Protein AF-A0A941ZX89-F1 (afdb_monomer_lite)

Sequence (563 aa):
MNGTVRRPEAIDFQGKTGVLFLLFCVTYAALLGAFSALDLYRSGFDVTGTRVFVYNILRLGFVGYLFWILYASGDLLLAAVSGAGYRGKPALERLALGFFSGAGIWHILLFALGLANLLHRHVVIGLTFTVLVVSWRSFATTYVRDACSGLPPSAAGRGLRPTGTVLVTALVASACLLAMVKGLYPAGGHDYYTHYFHYYREVVESGSIWPNHVWYHFYYSKGAGLFFLAMLLTDPLAPQLVTLCMIAGGAICMAAFMSHLGVTRQWQAAFLTLFFATYVYTPGPHENMLHGGWGDFEKLHEPQTMLVAFLVYALYRLMLPGGEQGTYRISAMLAVAAAVIVTPPTAAFYALAGLLLCGIALVRGMKSNASAIASVLLACLASAAGLLTLNYFVTGFPSDQGMKLFWTFADFEKVQQWDVLPHFVIIHGLLSNLGDSAMPVLSLEALRFLAVCFRLDLFGVAMLLCLLWFAWRIVLRRSAGPDTERLGAAFTVLLCFCVVGCLIALFFGRTQTISFYRFSSFLIPVTVLFAAVLCAYAAPGPVSSNERRLAAATPVVMVLLSA

Secondary structure (DSSP, 8-state):
------PPP----SSHHHHHHHHHHHHHHHHHHHHHHH-HHHH-TT--THHHHHHHHHHHHHHHHHHHHHHHHHHHHHHHHHHHHHHTS-HHHHHHHHHHHHHHHHHHHHHHHHHTT---HHHHHHHHHHHHHHHHHHIIIIIIHHHHHSS-TTTTTS---HHHHHHHHHHHHHHHHHIIIIII-TT--HHIIIIIHHHHHHHHHHS--S--SSHHHHHHHTT-HHHHHHHHHS-TTTHHHHHHHHHHHHHHHHHHHHHHTT--HHHHHHHHHHHHHHHH----SHHHHHTT-S--TTSTHHHHHHHHHHHHHHHHHHTSSSS-HHHHHHHHHHHHHHHHHH-TTHHHHHHHHHHHHHHHHHHTT-HHHHHHHHHHHHHHHHHHHHHHHHHHHHHS-S-STTHHHHGGG--HHHHHHTT-HHHHHHHHHHHHHHTTTPPPTTSHHHHHHHHHHTTHHHHHHHHHHHHHHHHHHHHTT----TTHHHHHHHHHHHHHHHHHHHHHHHHTGGGSHHHHHHHGGGHHHHHHHHHHHHHHHT--SS--HHHHHHHHHHHHHHHHHH-

Radius of gyration: 24.0 Å; chains: 1; bounding box: 72×66×64 Å

Structure (mmCIF, N/CA/C/O backbone):
data_AF-A0A941ZX89-F1
#
_entry.id   AF-A0A941ZX89-F1
#
loop_
_atom_site.group_PDB
_atom_site.id
_atom_site.type_symbol
_atom_site.label_atom_id
_atom_site.label_alt_id
_atom_site.label_comp_id
_atom_site.label_asym_id
_atom_site.label_entity_id
_atom_site.label_seq_id
_atom_site.pdbx_PDB_ins_code
_atom_site.Cartn_x
_atom_site.Cartn_y
_atom_site.Cartn_z
_atom_site.occupancy
_atom_site.B_iso_or_equiv
_atom_site.auth_seq_id
_atom_site.auth_comp_id
_atom_site.auth_asym_id
_atom_site.auth_atom_id
_atom_site.pdbx_PDB_model_num
ATOM 1 N N . MET A 1 1 ? -12.083 -28.514 31.906 1.00 41.31 1 MET A N 1
ATOM 2 C CA . MET A 1 1 ? -13.075 -28.618 30.814 1.00 41.31 1 MET A CA 1
ATOM 3 C C . MET A 1 1 ? -12.447 -29.413 29.677 1.00 41.31 1 MET A C 1
ATOM 5 O O . MET A 1 1 ? -11.624 -28.868 28.956 1.00 41.31 1 MET A O 1
ATOM 9 N N . ASN A 1 2 ? -12.774 -30.702 29.554 1.00 36.81 2 ASN A N 1
ATOM 10 C CA . ASN A 1 2 ? -12.320 -31.542 28.441 1.00 36.81 2 ASN A CA 1
ATOM 11 C C . ASN A 1 2 ? -13.198 -31.242 27.222 1.00 36.81 2 ASN A C 1
ATOM 13 O O . ASN A 1 2 ? -14.231 -31.874 27.021 1.00 36.81 2 ASN A O 1
ATOM 17 N N . GLY A 1 3 ? -12.825 -30.216 26.456 1.00 48.38 3 GLY A N 1
ATOM 18 C CA . GLY A 1 3 ? -13.458 -29.924 25.176 1.00 48.38 3 GLY A CA 1
ATOM 19 C C . GLY A 1 3 ? -13.122 -31.037 24.193 1.00 48.38 3 GLY A C 1
ATOM 20 O O . GLY A 1 3 ? -11.974 -31.169 23.774 1.00 48.38 3 GLY A O 1
ATOM 21 N N . THR A 1 4 ? -14.112 -31.854 23.845 1.00 52.06 4 THR A N 1
ATOM 22 C CA . THR A 1 4 ? -14.026 -32.822 22.754 1.00 52.06 4 THR A CA 1
ATOM 23 C C . THR A 1 4 ? -13.650 -32.080 21.475 1.00 52.06 4 THR A C 1
ATOM 25 O O . THR A 1 4 ? -14.456 -31.358 20.889 1.00 52.06 4 THR A O 1
ATOM 28 N N . VAL A 1 5 ? -12.396 -32.237 21.047 1.00 52.41 5 VAL A N 1
ATOM 29 C CA . VAL A 1 5 ? -11.927 -31.783 19.737 1.00 52.41 5 VAL A CA 1
ATOM 30 C C . VAL A 1 5 ? -12.734 -32.565 18.706 1.00 52.41 5 VAL A C 1
ATOM 32 O O . VAL A 1 5 ? -12.451 -33.736 18.451 1.00 52.41 5 VAL A O 1
ATOM 35 N N . ARG A 1 6 ? -13.795 -31.953 18.159 1.00 54.47 6 ARG A N 1
ATOM 36 C CA . ARG A 1 6 ? -14.529 -32.525 17.025 1.00 54.47 6 ARG A CA 1
ATOM 37 C C . ARG A 1 6 ? -13.502 -32.788 15.932 1.00 54.47 6 ARG A C 1
ATOM 39 O O . ARG A 1 6 ? -12.900 -31.847 15.414 1.00 54.47 6 ARG A O 1
ATOM 46 N N . ARG A 1 7 ? -13.276 -34.068 15.618 1.00 50.66 7 ARG A N 1
ATOM 47 C CA . ARG A 1 7 ? -12.497 -34.442 14.438 1.00 50.66 7 ARG A CA 1
ATOM 48 C C . ARG A 1 7 ? -13.144 -33.745 13.238 1.00 50.66 7 ARG A C 1
ATOM 50 O O . ARG A 1 7 ? -14.373 -33.733 13.172 1.00 50.66 7 ARG A O 1
AT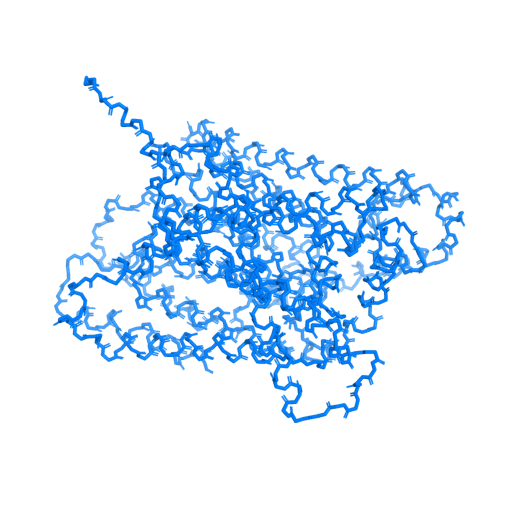OM 57 N N . PRO A 1 8 ? -12.356 -33.131 12.342 1.00 53.03 8 PRO A N 1
ATOM 58 C CA . PRO A 1 8 ? -12.907 -32.545 11.133 1.00 53.03 8 PRO A CA 1
ATOM 59 C C . PRO A 1 8 ? -13.688 -33.640 10.406 1.00 53.03 8 PRO A C 1
ATOM 61 O O . PRO A 1 8 ? -13.110 -34.665 10.044 1.00 53.03 8 PRO A O 1
ATOM 64 N N . GLU A 1 9 ? -15.004 -33.456 10.279 1.00 54.53 9 GLU A N 1
ATOM 65 C CA . GLU A 1 9 ? -15.849 -34.330 9.468 1.00 54.53 9 GLU A CA 1
ATOM 66 C C . GLU A 1 9 ? -15.200 -34.438 8.086 1.00 54.53 9 GLU A C 1
ATOM 68 O O . GLU A 1 9 ? -14.804 -33.426 7.495 1.00 54.53 9 GLU A O 1
ATOM 73 N N . ALA A 1 10 ? -15.003 -35.672 7.616 1.00 51.94 10 ALA A N 1
ATOM 74 C CA . ALA A 1 10 ? -14.494 -35.916 6.278 1.00 51.94 10 ALA A CA 1
ATOM 75 C C . ALA A 1 10 ? -15.435 -35.203 5.305 1.00 51.94 10 ALA A C 1
ATOM 77 O O . ALA A 1 10 ? -16.628 -35.493 5.267 1.00 51.94 10 ALA A O 1
ATOM 78 N N . ILE A 1 11 ? -14.907 -34.202 4.602 1.00 51.28 11 ILE A N 1
ATOM 79 C CA . ILE A 1 11 ? -15.706 -33.375 3.706 1.00 51.28 11 ILE A CA 1
ATOM 80 C C . ILE A 1 11 ? -16.219 -34.283 2.603 1.00 51.28 11 ILE A C 1
ATOM 82 O O . ILE A 1 11 ? -15.433 -34.801 1.807 1.00 51.28 11 ILE A O 1
ATOM 86 N N . ASP A 1 12 ? -17.534 -34.440 2.569 1.00 52.38 12 ASP A N 1
ATOM 87 C CA . ASP A 1 12 ? -18.198 -35.114 1.481 1.00 52.38 12 ASP A CA 1
ATOM 88 C C . ASP A 1 12 ? -18.045 -34.256 0.216 1.00 52.38 12 ASP A C 1
ATOM 90 O O . ASP A 1 12 ? -18.627 -33.177 0.074 1.00 52.38 12 ASP A O 1
ATOM 94 N N . PHE A 1 13 ? -17.170 -34.700 -0.688 1.00 54.81 13 PHE A N 1
ATOM 95 C CA . PHE A 1 13 ? -17.012 -34.114 -2.019 1.00 54.81 13 PHE A CA 1
ATOM 96 C C . PHE A 1 13 ? -18.228 -34.398 -2.916 1.00 54.81 13 PHE A C 1
ATOM 98 O O . PHE A 1 13 ? -18.239 -33.956 -4.068 1.00 54.81 13 PHE A O 1
ATOM 105 N N . GLN A 1 14 ? -19.244 -35.125 -2.436 1.00 51.16 14 GLN A N 1
ATOM 106 C CA . GLN A 1 14 ? -20.391 -35.513 -3.245 1.00 51.16 14 GLN A CA 1
ATOM 107 C C . GLN A 1 14 ? -21.308 -34.317 -3.544 1.00 51.16 14 GLN A C 1
ATOM 109 O O . GLN A 1 14 ? -22.239 -33.965 -2.822 1.00 51.16 14 GLN A O 1
ATOM 114 N N . GLY A 1 15 ? -21.027 -33.691 -4.689 1.00 68.75 15 GLY A N 1
ATOM 115 C CA . GLY A 1 15 ? -21.967 -32.885 -5.458 1.00 68.75 15 GLY A CA 1
ATOM 116 C C . GLY A 1 15 ? -21.561 -31.421 -5.606 1.00 68.75 15 GLY A C 1
ATOM 117 O O . GLY A 1 15 ? -20.670 -31.069 -6.377 1.00 68.75 15 GLY A O 1
ATOM 118 N N . LYS A 1 16 ? -22.282 -30.532 -4.916 1.00 75.25 16 LYS A N 1
ATOM 119 C CA . LYS A 1 16 ? -22.335 -29.090 -5.237 1.00 75.25 16 LYS A CA 1
ATOM 120 C C . LYS A 1 16 ? -21.021 -28.348 -4.984 1.00 75.25 16 LYS A C 1
ATOM 122 O O . LYS A 1 16 ? -20.682 -27.416 -5.707 1.00 75.25 16 LYS A O 1
ATOM 127 N N . THR A 1 17 ? -20.276 -28.770 -3.971 1.00 75.81 17 THR A N 1
ATOM 128 C CA . THR A 1 17 ? -18.989 -28.197 -3.560 1.00 75.81 17 THR A CA 1
ATOM 129 C C . THR A 1 17 ? -17.894 -28.443 -4.596 1.00 75.81 17 THR A C 1
ATOM 131 O O . THR A 1 17 ? -17.205 -27.502 -4.986 1.00 75.81 17 THR A O 1
ATOM 134 N N . GLY A 1 18 ? -17.789 -29.670 -5.116 1.00 78.19 18 GLY A N 1
ATOM 135 C CA . GLY A 1 18 ? -16.849 -30.006 -6.189 1.00 78.19 18 GLY A CA 1
ATOM 136 C C . GLY A 1 18 ? -17.141 -29.258 -7.495 1.00 78.19 18 GLY A C 1
ATOM 137 O O . GLY A 1 18 ? -16.219 -28.761 -8.138 1.00 78.19 18 GLY A O 1
ATOM 138 N N . VAL A 1 19 ? -18.420 -29.098 -7.855 1.00 84.38 19 VAL A N 1
ATOM 139 C CA . VAL A 1 19 ? -18.824 -28.354 -9.064 1.00 84.38 19 VAL A CA 1
ATOM 140 C C . VAL A 1 19 ? -18.457 -26.872 -8.968 1.00 84.38 19 VAL A C 1
ATOM 142 O O . VAL A 1 19 ? -17.896 -26.327 -9.915 1.00 84.38 19 VAL A O 1
ATOM 145 N N . LEU A 1 20 ? -18.718 -26.218 -7.829 1.00 84.62 20 LEU A N 1
ATOM 146 C CA . LEU A 1 20 ? -18.346 -24.810 -7.625 1.00 84.62 20 LEU A CA 1
ATOM 147 C C . LEU A 1 20 ? -16.830 -24.597 -7.697 1.00 84.62 20 LEU A C 1
ATOM 149 O O . LEU A 1 20 ? -16.377 -23.602 -8.258 1.00 84.62 20 LEU A O 1
ATOM 153 N N . PHE A 1 21 ? -16.049 -25.541 -7.168 1.00 83.62 21 PHE A N 1
ATOM 154 C CA . PHE A 1 21 ? -14.594 -25.509 -7.270 1.00 83.62 21 PHE A CA 1
ATOM 155 C C . PHE A 1 21 ? -14.112 -25.595 -8.722 1.00 83.62 21 PHE A C 1
ATOM 157 O O . PHE A 1 21 ? -13.334 -24.749 -9.165 1.00 83.62 21 PHE A O 1
ATOM 164 N N . LEU A 1 22 ? -14.608 -26.584 -9.474 1.00 86.75 22 LEU A N 1
ATOM 165 C CA . LEU A 1 22 ? -14.270 -26.737 -10.888 1.00 86.75 22 LEU A CA 1
ATOM 166 C C . LEU A 1 22 ? -14.663 -25.491 -11.681 1.00 86.75 22 LEU A C 1
ATOM 168 O O . LEU A 1 22 ? -13.852 -24.989 -12.451 1.00 86.75 22 LEU A O 1
ATOM 172 N N . LEU A 1 23 ? -15.856 -24.940 -11.437 1.00 90.31 23 LEU A N 1
ATOM 173 C CA . LEU A 1 23 ? -16.303 -23.700 -12.068 1.00 90.31 23 LEU A CA 1
ATOM 174 C C . LEU A 1 23 ? -15.341 -22.543 -11.769 1.00 90.31 23 LEU A C 1
ATOM 176 O O . LEU A 1 23 ? -14.976 -21.804 -12.681 1.00 90.31 23 LEU A O 1
ATOM 180 N N . PHE A 1 24 ? -14.898 -22.394 -10.520 1.00 88.88 24 PHE A N 1
ATOM 181 C CA . PHE A 1 24 ? -13.988 -21.326 -10.112 1.00 88.88 24 PHE A CA 1
ATOM 182 C C . PHE A 1 24 ? -12.612 -21.433 -10.788 1.00 88.88 24 PHE A C 1
ATOM 184 O O . PHE A 1 24 ? -12.113 -20.436 -11.314 1.00 88.88 24 PHE A O 1
ATOM 191 N N . CYS A 1 25 ? -12.022 -22.632 -10.842 1.00 92.44 25 CYS A N 1
ATOM 192 C CA . CYS A 1 25 ? -10.745 -22.873 -11.523 1.00 92.44 25 CYS A CA 1
ATOM 193 C C . CYS A 1 25 ? -10.855 -22.750 -13.050 1.00 92.44 25 CYS A C 1
ATOM 195 O O . CYS A 1 25 ? -9.989 -22.139 -13.676 1.00 92.44 25 CYS A O 1
ATOM 197 N N . VAL A 1 26 ? -11.921 -23.288 -13.652 1.00 95.06 26 VAL A N 1
ATOM 198 C CA . VAL A 1 26 ? -12.172 -23.186 -15.099 1.00 95.06 26 VAL A CA 1
ATOM 199 C C . VAL A 1 26 ? -12.413 -21.735 -15.500 1.00 95.06 26 VAL A C 1
ATOM 201 O O . VAL A 1 26 ? -11.873 -21.295 -16.508 1.00 95.06 26 VAL A O 1
ATOM 204 N N . THR A 1 27 ? -13.147 -20.964 -14.694 1.00 95.38 27 THR A N 1
ATOM 205 C CA . THR A 1 27 ? -13.378 -19.534 -14.952 1.00 95.38 27 THR A CA 1
ATOM 206 C C . THR A 1 27 ? -12.070 -18.746 -14.899 1.00 95.38 27 THR A C 1
ATOM 208 O O . THR A 1 27 ? -11.842 -17.900 -15.759 1.00 95.38 27 THR A O 1
ATOM 211 N N . TYR A 1 28 ? -11.165 -19.065 -13.967 1.00 96.44 28 TYR A N 1
ATOM 212 C CA . TYR A 1 28 ? -9.836 -18.452 -13.929 1.00 96.44 28 TYR A CA 1
ATOM 213 C C . TYR A 1 28 ? -9.009 -18.792 -15.175 1.00 96.44 28 TYR A C 1
ATOM 215 O O . TYR A 1 28 ? -8.450 -17.902 -15.812 1.00 96.44 28 TYR A O 1
ATOM 223 N N . ALA A 1 29 ? -8.961 -20.069 -15.562 1.00 97.00 29 ALA A N 1
ATOM 224 C CA . ALA A 1 29 ? -8.231 -20.500 -16.752 1.00 97.00 29 ALA A CA 1
ATOM 225 C C . ALA A 1 29 ? -8.806 -19.873 -18.035 1.00 97.00 29 ALA A C 1
ATOM 227 O O . ALA A 1 29 ? -8.051 -19.382 -18.873 1.00 97.00 29 ALA A O 1
ATOM 228 N N . ALA A 1 30 ? -10.136 -19.826 -18.159 1.00 97.25 30 ALA A N 1
ATOM 229 C CA . ALA A 1 30 ? -10.832 -19.182 -19.268 1.00 97.25 30 ALA A CA 1
ATOM 230 C C . ALA A 1 30 ? -10.550 -17.676 -19.316 1.00 97.25 30 ALA A C 1
ATOM 232 O O . ALA A 1 30 ? -10.309 -17.138 -20.392 1.00 97.25 30 ALA A O 1
ATOM 233 N N . LEU A 1 31 ? -10.513 -17.008 -18.159 1.00 97.56 31 LEU A N 1
ATOM 234 C CA . LEU A 1 31 ? -10.158 -15.597 -18.047 1.00 97.56 31 LEU A CA 1
ATOM 235 C C . LEU A 1 31 ? -8.738 -15.325 -18.570 1.00 97.56 31 LEU A C 1
ATOM 237 O O . LEU A 1 31 ? -8.549 -14.433 -19.395 1.00 97.56 31 LEU A O 1
ATOM 241 N N . LEU A 1 32 ? -7.748 -16.118 -18.147 1.00 97.25 32 LEU A N 1
ATOM 242 C CA . LEU A 1 32 ? -6.369 -15.995 -18.638 1.00 97.25 32 LEU A CA 1
ATOM 243 C C . LEU A 1 32 ? -6.253 -16.308 -20.139 1.00 97.25 32 LEU A C 1
ATOM 245 O O . LEU A 1 32 ? -5.515 -15.635 -20.862 1.00 97.25 32 LEU A O 1
ATOM 249 N N . GLY A 1 33 ? -6.993 -17.315 -20.613 1.00 96.88 33 GLY A N 1
ATOM 250 C CA . GLY A 1 33 ? -7.087 -17.650 -22.032 1.00 96.88 33 GLY A CA 1
ATOM 251 C C . GLY A 1 33 ? -7.692 -16.513 -22.857 1.00 96.88 33 GLY A C 1
ATOM 252 O O . GLY A 1 33 ? -7.184 -16.202 -23.932 1.00 96.88 33 GLY A O 1
ATOM 253 N N . ALA A 1 34 ? -8.716 -15.839 -22.330 1.00 96.44 34 ALA A N 1
ATOM 254 C CA . ALA A 1 34 ? -9.370 -14.718 -22.992 1.00 96.44 34 ALA A CA 1
ATOM 255 C C . ALA A 1 34 ? -8.439 -13.507 -23.159 1.00 96.44 34 ALA A C 1
ATOM 257 O O . ALA A 1 34 ? -8.450 -12.897 -24.225 1.00 96.44 34 ALA A O 1
ATOM 258 N N . PHE A 1 35 ? -7.587 -13.189 -22.173 1.00 95.56 35 PHE A N 1
ATOM 259 C CA . PHE A 1 35 ? -6.573 -12.135 -22.338 1.00 95.56 35 PHE A CA 1
ATOM 260 C C . PHE A 1 35 ? -5.586 -12.453 -23.465 1.00 95.56 35 PHE A C 1
ATOM 262 O O . PHE A 1 35 ? -5.320 -11.590 -24.297 1.00 95.56 35 PHE A O 1
ATOM 269 N N . SER A 1 36 ? -5.113 -13.703 -23.546 1.00 93.25 36 SER A N 1
ATOM 270 C CA . SER A 1 36 ? -4.248 -14.146 -24.651 1.00 93.25 36 SER A CA 1
ATOM 271 C C . SER A 1 36 ? -4.938 -14.096 -26.012 1.00 93.25 36 SER A C 1
ATOM 273 O O . SER A 1 36 ? -4.277 -13.850 -27.010 1.00 93.25 36 SER A O 1
ATOM 275 N N . ALA A 1 37 ? -6.241 -14.386 -26.064 1.00 93.69 37 ALA A N 1
ATOM 276 C CA . ALA A 1 37 ? -6.993 -14.443 -27.313 1.00 93.69 37 ALA A CA 1
ATOM 277 C C . ALA A 1 37 ? -7.406 -13.056 -27.827 1.00 93.69 37 ALA A C 1
ATOM 279 O O . ALA A 1 37 ? -7.476 -12.854 -29.035 1.00 93.69 37 ALA A O 1
ATOM 280 N N . LEU A 1 38 ? -7.713 -12.117 -26.924 1.00 90.88 38 LEU A N 1
ATOM 281 C CA . LEU A 1 38 ? -8.114 -10.758 -27.294 1.00 90.88 38 LEU A CA 1
ATOM 282 C C . LEU A 1 38 ? -6.917 -9.868 -27.639 1.00 90.88 38 LEU A C 1
ATOM 284 O O . LEU A 1 38 ? -7.058 -9.028 -28.521 1.00 90.88 38 LEU A O 1
ATOM 288 N N . ASP A 1 39 ? -5.796 -10.026 -26.924 1.00 86.50 39 ASP A N 1
ATOM 289 C CA . ASP A 1 39 ? -4.497 -9.368 -27.154 1.00 86.50 39 ASP A CA 1
ATOM 290 C C . ASP A 1 39 ? -4.580 -7.912 -27.668 1.00 86.50 39 ASP A C 1
ATOM 292 O O . ASP A 1 39 ? -3.943 -7.525 -28.657 1.00 86.50 39 ASP A O 1
ATOM 296 N N . LEU A 1 40 ? -5.412 -7.097 -27.000 1.00 85.56 40 LEU A N 1
ATOM 297 C CA . LEU A 1 40 ? -5.767 -5.751 -27.465 1.00 85.56 40 LEU A CA 1
ATOM 298 C C . LEU A 1 40 ? -4.547 -4.837 -27.607 1.00 85.56 40 LEU A C 1
ATOM 300 O O . LEU A 1 40 ? -4.486 -4.037 -28.530 1.00 85.56 40 LEU A O 1
ATOM 304 N N . TYR A 1 41 ? -3.553 -4.966 -26.730 1.00 82.19 41 TYR A N 1
ATOM 305 C CA . TYR A 1 41 ? -2.399 -4.061 -26.711 1.00 82.19 41 TYR A CA 1
ATOM 306 C C . TYR A 1 41 ? -1.280 -4.443 -27.685 1.00 82.19 41 TYR A C 1
ATOM 308 O O . TYR A 1 41 ? -0.325 -3.682 -27.820 1.00 82.19 41 TYR A O 1
ATOM 316 N N . ARG A 1 42 ? -1.378 -5.593 -28.366 1.00 81.88 42 ARG A N 1
ATOM 317 C CA . ARG A 1 42 ? -0.429 -5.975 -29.425 1.00 81.88 42 ARG A CA 1
ATOM 318 C C . ARG A 1 42 ? -1.076 -6.009 -30.801 1.00 81.88 42 ARG A C 1
ATOM 320 O O . ARG A 1 42 ? -0.486 -5.508 -31.749 1.00 81.88 42 ARG A O 1
ATOM 327 N N . SER A 1 43 ? -2.267 -6.598 -30.910 1.00 84.00 43 SER A N 1
ATOM 328 C CA . SER A 1 43 ? -2.914 -6.876 -32.202 1.00 84.00 43 SER A CA 1
ATOM 329 C C . SER A 1 43 ? -4.201 -6.089 -32.453 1.00 84.00 43 SER A C 1
ATOM 331 O O . SER A 1 43 ? -4.675 -6.061 -33.584 1.00 84.00 43 SER A O 1
ATOM 333 N N . GLY A 1 44 ? -4.765 -5.447 -31.424 1.00 80.56 44 GLY A N 1
ATOM 334 C CA . GLY A 1 44 ? -6.077 -4.800 -31.488 1.00 80.56 44 GLY A CA 1
ATOM 335 C C . GLY A 1 44 ? -6.099 -3.380 -30.935 1.00 80.56 44 GLY A C 1
ATOM 336 O O . GLY A 1 44 ? -7.083 -3.001 -30.304 1.00 80.56 44 GLY A O 1
ATOM 337 N N . PHE A 1 45 ? -5.022 -2.609 -31.116 1.00 80.00 45 PHE A N 1
ATOM 338 C CA . PHE A 1 45 ? -4.896 -1.270 -30.524 1.00 80.00 45 PHE A CA 1
ATOM 339 C C . PHE A 1 45 ? -5.952 -0.283 -31.055 1.00 80.00 45 PHE A C 1
ATOM 341 O O . PHE A 1 45 ? -6.362 0.638 -30.356 1.00 80.00 45 PHE A O 1
ATOM 348 N N . ASP A 1 46 ? -6.424 -0.500 -32.281 1.00 85.38 46 ASP A N 1
ATOM 349 C CA . ASP A 1 46 ? -7.475 0.259 -32.961 1.00 85.38 46 ASP A CA 1
ATOM 350 C C . ASP A 1 46 ? -8.900 -0.240 -32.645 1.00 85.38 46 ASP A C 1
ATOM 352 O O . ASP A 1 46 ? -9.891 0.359 -33.075 1.00 85.38 46 ASP A O 1
ATOM 356 N N . VAL A 1 47 ? -9.037 -1.327 -31.878 1.00 87.12 47 VAL A N 1
ATOM 357 C CA . VAL A 1 47 ? -10.337 -1.911 -31.537 1.00 87.12 47 VAL A CA 1
ATOM 358 C C . VAL A 1 47 ? -11.106 -0.987 -30.594 1.00 87.12 47 VAL A C 1
ATOM 360 O O . VAL A 1 47 ? -10.623 -0.580 -29.541 1.00 87.12 47 VAL A O 1
ATOM 363 N N . THR A 1 48 ? -12.368 -0.725 -30.930 1.00 89.62 48 THR A N 1
ATOM 364 C CA . THR A 1 48 ? -13.293 0.088 -30.128 1.00 89.62 48 THR A CA 1
ATOM 365 C C . THR A 1 48 ? -14.604 -0.663 -29.840 1.00 89.62 48 THR A C 1
ATOM 367 O O . THR A 1 48 ? -14.812 -1.802 -30.270 1.00 89.62 48 THR A O 1
ATOM 370 N N . GLY A 1 49 ? -15.502 -0.055 -29.058 1.00 91.31 49 GLY A N 1
ATOM 371 C CA . GLY A 1 49 ? -16.853 -0.575 -28.816 1.00 91.31 49 GLY A CA 1
ATOM 372 C C . GLY A 1 49 ? -16.912 -1.806 -27.900 1.00 91.31 49 GLY A C 1
ATOM 373 O O . GLY A 1 49 ? -16.210 -1.898 -26.891 1.00 91.31 49 GLY A O 1
ATOM 374 N N . THR A 1 50 ? -17.786 -2.763 -28.228 1.00 92.69 50 THR A N 1
ATOM 375 C CA . THR A 1 50 ? -18.148 -3.895 -27.352 1.00 92.69 50 THR A CA 1
ATOM 376 C C . THR A 1 50 ? -16.965 -4.782 -26.966 1.00 92.69 50 THR A C 1
ATOM 378 O O . THR A 1 50 ? -16.940 -5.305 -25.855 1.00 92.69 50 THR A O 1
ATOM 381 N N . ARG A 1 51 ? -15.958 -4.937 -27.835 1.00 90.81 51 ARG A N 1
ATOM 382 C CA . ARG A 1 51 ? -14.759 -5.732 -27.516 1.00 90.81 51 ARG A CA 1
ATOM 383 C C . ARG A 1 51 ? -13.969 -5.128 -26.353 1.00 90.81 51 ARG A C 1
ATOM 385 O O . ARG A 1 51 ? -13.622 -5.853 -25.426 1.00 90.81 51 ARG A O 1
ATOM 392 N N . VAL A 1 52 ? -13.763 -3.809 -26.359 1.00 91.56 52 VAL A N 1
ATOM 393 C CA . VAL A 1 52 ? -13.109 -3.078 -25.257 1.00 91.56 52 VAL A CA 1
ATOM 394 C C . VAL A 1 52 ? -13.942 -3.166 -23.979 1.00 91.56 52 VAL A C 1
ATOM 396 O O . VAL A 1 52 ? -13.398 -3.332 -22.888 1.00 91.56 52 VAL A O 1
ATOM 399 N N . PHE A 1 53 ? -15.271 -3.105 -24.095 1.00 92.56 53 PHE A N 1
ATOM 400 C CA . PHE A 1 53 ? -16.164 -3.281 -22.950 1.00 92.56 53 PHE A CA 1
ATOM 401 C C . PHE A 1 53 ? -16.030 -4.675 -22.316 1.00 92.56 53 PHE A C 1
ATOM 403 O O . PHE A 1 53 ? -15.785 -4.778 -21.114 1.00 92.56 53 PHE A O 1
ATOM 410 N N . VAL A 1 54 ? -16.114 -5.745 -23.118 1.00 94.31 54 VAL A N 1
ATOM 411 C CA . VAL A 1 54 ? -15.928 -7.131 -22.649 1.00 94.31 54 VAL A CA 1
ATOM 412 C C . VAL A 1 54 ? -14.550 -7.303 -22.019 1.00 94.31 54 VAL A C 1
ATOM 414 O O . VAL A 1 54 ? -14.438 -7.851 -20.926 1.00 94.31 54 VAL A O 1
ATOM 417 N N . TYR A 1 55 ? -13.507 -6.778 -22.659 1.00 94.38 55 TYR A N 1
ATOM 418 C CA . TYR A 1 55 ? -12.149 -6.812 -22.133 1.00 94.38 55 TYR A CA 1
ATOM 419 C C . TYR A 1 55 ? -12.039 -6.171 -20.744 1.00 94.38 55 TYR A C 1
ATOM 421 O O . TYR A 1 55 ? -11.452 -6.746 -19.831 1.00 94.38 55 TYR A O 1
ATOM 429 N N . ASN A 1 56 ? -12.665 -5.014 -20.539 1.00 94.75 56 ASN A N 1
ATOM 430 C CA . ASN A 1 56 ? -12.673 -4.352 -19.238 1.00 94.75 56 ASN A CA 1
ATOM 431 C C . ASN A 1 56 ? -13.481 -5.116 -18.174 1.00 94.75 56 ASN A C 1
ATOM 433 O O . ASN A 1 56 ? -13.087 -5.120 -17.008 1.00 94.75 56 ASN A O 1
ATOM 437 N N . ILE A 1 57 ? -14.546 -5.835 -18.551 1.00 96.06 57 ILE A N 1
ATOM 438 C CA . ILE A 1 57 ? -15.218 -6.778 -17.637 1.00 96.06 57 ILE A CA 1
ATOM 439 C C . ILE A 1 57 ? -14.255 -7.893 -17.212 1.00 96.06 57 ILE A C 1
ATOM 441 O O . ILE A 1 57 ? -14.187 -8.221 -16.027 1.00 96.06 57 ILE A O 1
ATOM 445 N N . LEU A 1 58 ? -13.478 -8.449 -18.147 1.00 96.94 58 LEU A N 1
ATOM 446 C CA . LEU A 1 58 ? -12.463 -9.458 -17.831 1.00 96.94 58 LEU A CA 1
ATOM 447 C C . LEU A 1 58 ? -11.406 -8.892 -16.869 1.00 96.94 58 LEU A C 1
ATOM 449 O O . LEU A 1 58 ? -11.067 -9.544 -15.882 1.00 96.94 58 LEU A O 1
ATOM 453 N N . ARG A 1 59 ? -10.944 -7.651 -17.078 1.00 96.94 59 ARG A N 1
ATOM 454 C CA . ARG A 1 59 ? -10.023 -6.961 -16.152 1.00 96.94 59 ARG A CA 1
ATOM 455 C C . ARG A 1 59 ? -10.600 -6.819 -14.743 1.00 96.94 59 ARG A C 1
ATOM 457 O O . ARG A 1 59 ? -9.901 -7.109 -13.776 1.00 96.94 59 ARG A O 1
ATOM 464 N N . LEU A 1 60 ? -11.876 -6.450 -14.605 1.00 96.94 60 LEU A N 1
ATOM 465 C CA . LEU A 1 60 ? -12.551 -6.427 -13.299 1.00 96.94 60 LEU A CA 1
ATOM 466 C C . LEU A 1 60 ? -12.648 -7.825 -12.673 1.00 96.94 60 LEU A C 1
ATOM 468 O O . LEU A 1 60 ? -12.406 -7.984 -11.476 1.00 96.94 60 LEU A O 1
ATOM 472 N N . GLY A 1 61 ? -12.949 -8.848 -13.476 1.00 97.06 61 GLY A N 1
ATOM 473 C CA . GLY A 1 61 ? -12.919 -10.242 -13.033 1.00 97.06 61 GLY A CA 1
ATOM 474 C C . GLY A 1 61 ? -11.541 -10.647 -12.500 1.00 97.06 61 GLY A C 1
ATOM 475 O O . GLY A 1 61 ? -11.442 -11.269 -11.441 1.00 97.06 61 GLY A O 1
ATOM 476 N N . PHE A 1 62 ? -10.470 -10.226 -13.179 1.00 98.12 62 PHE A N 1
ATOM 477 C CA . PHE A 1 62 ? -9.094 -10.469 -12.747 1.00 98.12 62 PHE A CA 1
ATOM 478 C C . PHE A 1 62 ? -8.774 -9.812 -11.403 1.00 98.12 62 PHE A C 1
ATOM 480 O O . PHE A 1 62 ? -8.145 -10.454 -10.568 1.00 98.12 62 PHE A O 1
ATOM 487 N N . VAL A 1 63 ? -9.254 -8.590 -11.143 1.00 98.06 63 VAL A N 1
ATOM 488 C CA . VAL A 1 63 ? -9.098 -7.930 -9.831 1.00 98.06 63 VAL A CA 1
ATOM 489 C C . VAL A 1 63 ? -9.691 -8.787 -8.708 1.00 98.06 63 VAL A C 1
ATOM 491 O O . VAL A 1 63 ? -9.059 -8.944 -7.664 1.00 98.06 63 VAL A O 1
ATOM 494 N N . GLY A 1 64 ? -10.855 -9.407 -8.931 1.00 96.25 64 GLY A N 1
ATOM 495 C CA . GLY A 1 64 ? -11.462 -10.337 -7.974 1.00 96.25 64 GLY A CA 1
ATOM 496 C C . GLY A 1 64 ? -10.596 -11.573 -7.699 1.00 96.25 64 GLY A C 1
ATOM 497 O O . GLY A 1 64 ? -10.393 -11.944 -6.541 1.00 96.25 64 GLY A O 1
ATOM 498 N N . TYR A 1 65 ? -10.026 -12.179 -8.745 1.00 97.44 65 TYR A N 1
ATOM 499 C CA . TYR A 1 65 ? -9.096 -13.304 -8.598 1.00 97.44 65 TYR A CA 1
ATOM 500 C C . TYR A 1 65 ? -7.791 -12.906 -7.916 1.00 97.44 65 TYR A C 1
ATOM 502 O O . TYR A 1 65 ? -7.330 -13.626 -7.033 1.00 97.44 65 TYR A O 1
ATOM 510 N N . LEU A 1 66 ? -7.212 -11.763 -8.286 1.00 98.44 66 LEU A N 1
ATOM 511 C CA . LEU A 1 66 ? -6.012 -11.234 -7.652 1.00 98.44 66 LEU A CA 1
ATOM 512 C C . LEU A 1 66 ? -6.262 -11.008 -6.160 1.00 98.44 66 LEU A C 1
ATOM 514 O O . LEU A 1 66 ? -5.477 -11.473 -5.339 1.00 98.44 66 LEU A O 1
ATOM 518 N N . PHE A 1 67 ? -7.385 -10.378 -5.801 1.00 97.81 67 PHE A N 1
ATOM 519 C CA . PHE A 1 67 ? -7.769 -10.183 -4.405 1.00 97.81 67 PHE A CA 1
ATOM 520 C C . PHE A 1 67 ? -7.829 -11.509 -3.651 1.00 97.81 67 PHE A C 1
ATOM 522 O O . PHE A 1 67 ? -7.259 -11.636 -2.566 1.00 97.81 67 PHE A O 1
ATOM 529 N N . TRP A 1 68 ? -8.489 -12.508 -4.243 1.00 96.56 68 TRP A N 1
ATOM 530 C CA . TRP A 1 68 ? -8.597 -13.828 -3.642 1.00 96.56 68 TRP A CA 1
ATOM 531 C C . TRP A 1 68 ? -7.235 -14.503 -3.479 1.00 96.56 68 TRP A C 1
ATOM 533 O O . TRP A 1 68 ? -6.961 -15.026 -2.409 1.00 96.56 68 TRP A O 1
ATOM 543 N N . ILE A 1 69 ? -6.368 -14.464 -4.493 1.00 97.81 69 ILE A N 1
ATOM 544 C CA . ILE A 1 69 ? -5.018 -15.046 -4.447 1.00 97.81 69 ILE A CA 1
ATOM 545 C C . ILE A 1 69 ? -4.192 -14.424 -3.316 1.00 97.81 69 ILE A C 1
ATOM 547 O O . ILE A 1 69 ? -3.527 -15.148 -2.573 1.00 97.81 69 ILE A O 1
ATOM 551 N N . LEU A 1 70 ? -4.250 -13.098 -3.155 1.00 98.38 70 LEU A N 1
ATOM 552 C CA . LEU A 1 70 ? -3.573 -12.413 -2.055 1.00 98.38 70 LEU A CA 1
ATOM 553 C C . LEU A 1 70 ? -4.180 -12.832 -0.711 1.00 98.38 70 LEU A C 1
ATOM 555 O O . LEU A 1 70 ? -3.467 -13.331 0.154 1.00 98.38 70 LEU A O 1
ATOM 559 N N . TYR A 1 71 ? -5.498 -12.720 -0.545 1.00 97.56 71 TYR A N 1
ATOM 560 C CA . TYR A 1 71 ? -6.173 -13.116 0.693 1.00 97.56 71 TYR A CA 1
ATOM 561 C C . TYR A 1 71 ? -5.899 -14.573 1.084 1.00 97.56 71 TYR A C 1
ATOM 563 O O . TYR A 1 71 ? -5.514 -14.839 2.220 1.00 97.56 71 TYR A O 1
ATOM 571 N N . ALA A 1 72 ? -6.051 -15.501 0.145 1.00 96.56 72 ALA A N 1
ATOM 572 C CA . ALA A 1 72 ? -5.894 -16.932 0.346 1.00 96.56 72 ALA A CA 1
ATOM 573 C C . ALA A 1 72 ? -4.490 -17.314 0.819 1.00 96.56 72 ALA A C 1
ATOM 575 O O . ALA A 1 72 ? -4.360 -18.090 1.765 1.00 96.56 72 ALA A O 1
ATOM 576 N N . SER A 1 73 ? -3.440 -16.764 0.201 1.00 98.06 73 SER A N 1
ATOM 577 C CA . SER A 1 73 ? -2.062 -17.038 0.622 1.00 98.06 73 SER A CA 1
ATOM 578 C C . SER A 1 73 ? -1.825 -16.630 2.077 1.00 98.06 73 SER A C 1
ATOM 580 O O . SER A 1 73 ? -1.216 -17.381 2.841 1.00 98.06 73 SER A O 1
ATOM 582 N N . GLY A 1 74 ? -2.334 -15.465 2.491 1.00 98.00 74 GLY A N 1
ATOM 583 C CA . GLY A 1 74 ? -2.218 -15.034 3.882 1.00 98.00 74 GLY A CA 1
ATOM 584 C C . GLY A 1 74 ? -3.149 -15.783 4.837 1.00 98.00 74 GLY A C 1
ATOM 585 O O . GLY A 1 74 ? -2.725 -16.102 5.941 1.00 98.00 74 GLY A O 1
ATOM 586 N N . ASP A 1 75 ? -4.376 -16.119 4.428 1.00 96.25 75 ASP A N 1
ATOM 587 C CA . ASP A 1 75 ? -5.315 -16.940 5.211 1.00 96.25 75 ASP A CA 1
ATOM 588 C C . ASP A 1 75 ? -4.702 -18.304 5.545 1.00 96.25 75 ASP A C 1
ATOM 590 O O . ASP A 1 75 ? -4.700 -18.708 6.707 1.00 96.25 75 ASP A O 1
ATOM 594 N N . LEU A 1 76 ? -4.100 -18.971 4.553 1.00 96.12 76 LEU A N 1
ATOM 595 C CA . LEU A 1 76 ? -3.410 -20.250 4.731 1.00 96.12 76 LEU A CA 1
ATOM 596 C C . LEU A 1 76 ? -2.243 -20.131 5.719 1.00 96.12 76 LEU A C 1
ATOM 598 O O . LEU A 1 76 ? -2.150 -20.935 6.649 1.00 96.12 76 LEU A O 1
ATOM 602 N N . LEU A 1 77 ? -1.389 -19.112 5.567 1.00 97.25 77 LEU A N 1
ATOM 603 C CA . LEU A 1 77 ? -0.263 -18.882 6.476 1.00 97.25 77 LEU A CA 1
ATOM 604 C C . LEU A 1 77 ? -0.736 -18.581 7.905 1.00 97.25 77 LEU A C 1
ATOM 606 O O . LEU A 1 77 ? -0.271 -19.197 8.864 1.00 97.25 77 LEU A O 1
ATOM 610 N N . LEU A 1 78 ? -1.658 -17.634 8.071 1.00 96.69 78 LEU A N 1
ATOM 611 C CA . LEU A 1 78 ? -2.120 -17.205 9.390 1.00 96.69 78 LEU A CA 1
ATOM 612 C C . LEU A 1 78 ? -2.939 -18.293 10.085 1.00 96.69 78 LEU A C 1
ATOM 614 O O . LEU A 1 78 ? -2.817 -18.457 11.300 1.00 96.69 78 LEU A O 1
ATOM 618 N N . ALA A 1 79 ? -3.720 -19.080 9.342 1.00 94.62 79 ALA A N 1
ATOM 619 C CA . ALA A 1 79 ? -4.382 -20.260 9.882 1.00 94.62 79 ALA A CA 1
ATOM 620 C C . ALA A 1 79 ? -3.371 -21.331 10.315 1.00 94.62 79 ALA A C 1
ATOM 622 O O . ALA A 1 79 ? -3.584 -21.957 11.351 1.00 94.62 79 ALA A O 1
ATOM 623 N N . ALA A 1 80 ? -2.274 -21.521 9.574 1.00 95.19 80 ALA A N 1
ATOM 624 C CA . ALA A 1 80 ? -1.225 -22.468 9.947 1.00 95.19 80 ALA A CA 1
ATOM 625 C C . ALA A 1 80 ? -0.472 -22.033 11.215 1.00 95.19 80 ALA A C 1
ATOM 627 O O . ALA A 1 80 ? -0.206 -22.862 12.080 1.00 95.19 80 ALA A O 1
ATOM 628 N N . VAL A 1 81 ? -0.163 -20.739 11.357 1.00 95.38 81 VAL A N 1
ATOM 629 C CA . VAL A 1 81 ? 0.646 -20.245 12.485 1.00 95.38 81 VAL A CA 1
ATOM 630 C C . VAL A 1 81 ? -0.189 -19.921 13.726 1.00 95.38 81 VAL A C 1
ATOM 632 O O . VAL A 1 81 ? 0.252 -20.154 14.846 1.00 95.38 81 VAL A O 1
ATOM 635 N N . SER A 1 82 ? -1.389 -19.365 13.550 1.00 93.12 82 SER A N 1
ATOM 636 C CA . SER A 1 82 ? -2.219 -18.849 14.655 1.00 93.12 82 SER A CA 1
ATOM 637 C C . SER A 1 82 ? -3.502 -19.655 14.891 1.00 93.12 82 SER A C 1
ATOM 639 O O . SER A 1 82 ? -4.238 -19.378 15.841 1.00 93.12 82 SER A O 1
ATOM 641 N N . GLY A 1 83 ? -3.786 -20.658 14.052 1.00 90.25 83 GLY A N 1
ATOM 642 C CA . GLY A 1 83 ? -4.860 -21.628 14.256 1.00 90.25 83 GLY A CA 1
ATOM 643 C C . GLY A 1 83 ? -6.225 -20.993 14.527 1.00 90.25 83 GLY A C 1
ATOM 644 O O . GLY A 1 83 ? -6.734 -20.173 13.757 1.00 90.25 83 GLY A O 1
ATOM 645 N N . ALA A 1 84 ? -6.830 -21.392 15.649 1.00 87.12 84 ALA A N 1
ATOM 646 C CA . ALA A 1 84 ? -8.147 -20.925 16.070 1.00 87.12 84 ALA A CA 1
ATOM 647 C C . ALA A 1 84 ? -8.191 -19.421 16.394 1.00 87.12 84 ALA A C 1
ATOM 649 O O . ALA A 1 84 ? -9.223 -18.801 16.151 1.00 87.12 84 ALA A O 1
ATOM 650 N N . GLY A 1 85 ? -7.088 -18.825 16.869 1.00 89.38 85 GLY A N 1
ATOM 651 C CA . GLY A 1 85 ? -7.038 -17.394 17.196 1.00 89.38 85 GLY A CA 1
ATOM 652 C C . GLY A 1 85 ? -7.221 -16.510 15.962 1.00 89.38 85 GLY A C 1
ATOM 653 O O . GLY A 1 85 ? -7.961 -15.535 15.980 1.00 89.38 85 GLY A O 1
ATOM 654 N N . TYR A 1 86 ? -6.645 -16.903 14.820 1.00 93.44 86 TYR A N 1
ATOM 655 C CA . TYR A 1 86 ? -6.916 -16.216 13.553 1.00 93.44 86 TYR A CA 1
ATOM 656 C C . TYR A 1 86 ? -8.343 -16.471 13.047 1.00 93.44 86 TYR A C 1
ATOM 658 O O . TYR A 1 86 ? -9.060 -15.530 12.706 1.00 93.44 86 TYR A O 1
ATOM 666 N N . ARG A 1 87 ? -8.788 -17.734 13.026 1.00 90.75 87 ARG A N 1
ATOM 667 C CA . ARG A 1 87 ? -10.108 -18.098 12.476 1.00 90.75 87 ARG A CA 1
ATOM 668 C C . ARG A 1 87 ? -11.282 -17.538 13.282 1.00 90.75 87 ARG A C 1
ATOM 670 O O . ARG A 1 87 ? -12.333 -17.276 12.700 1.00 90.75 87 ARG A O 1
ATOM 677 N N . GLY A 1 88 ? -11.101 -17.320 14.583 1.00 89.69 88 GLY A N 1
ATOM 678 C CA . GLY A 1 88 ? -12.098 -16.716 15.469 1.00 89.69 88 GLY A CA 1
ATOM 679 C C . GLY A 1 88 ? -12.318 -15.215 15.253 1.00 89.69 88 GLY A C 1
ATOM 680 O O . GLY A 1 88 ? -13.261 -14.657 15.812 1.00 89.69 88 GLY A O 1
ATOM 681 N N . LYS A 1 89 ? -11.483 -14.549 14.444 1.00 91.56 89 LYS A N 1
ATOM 682 C CA . LYS A 1 89 ? -11.594 -13.106 14.196 1.00 91.56 89 LYS A CA 1
ATOM 683 C C . LYS A 1 89 ? -12.816 -12.747 13.343 1.00 91.56 89 LYS A C 1
ATOM 685 O O . LYS A 1 89 ? -13.248 -13.554 12.515 1.00 91.56 89 LYS A O 1
ATOM 690 N N . PRO A 1 90 ? -13.339 -11.512 13.478 1.00 90.81 90 PRO A N 1
ATOM 691 C CA . PRO A 1 90 ? -14.380 -10.991 12.595 1.00 90.81 90 PRO A CA 1
ATOM 692 C C . PRO A 1 90 ? -13.980 -11.056 11.115 1.00 90.81 90 PRO A C 1
ATOM 694 O O . PRO A 1 90 ? -12.810 -10.893 10.774 1.00 90.81 90 PRO A O 1
ATOM 697 N N . ALA A 1 91 ? -14.957 -11.223 10.220 1.00 90.19 91 ALA A N 1
ATOM 698 C CA . ALA A 1 91 ? -14.705 -11.426 8.790 1.00 90.19 91 ALA A CA 1
ATOM 699 C C . ALA A 1 91 ? -13.858 -10.312 8.144 1.00 90.19 91 ALA A C 1
ATOM 701 O O . ALA A 1 91 ? -12.866 -10.618 7.489 1.00 90.19 91 ALA A O 1
ATOM 702 N N . LEU A 1 92 ? -14.186 -9.032 8.377 1.00 91.56 92 LEU A N 1
ATOM 703 C CA . LEU A 1 92 ? -13.416 -7.896 7.835 1.00 91.56 92 LEU A CA 1
ATOM 704 C C . LEU A 1 92 ? -11.958 -7.909 8.301 1.00 91.56 92 LEU A C 1
ATOM 706 O O . LEU A 1 92 ? -11.046 -7.595 7.543 1.00 91.56 92 LEU A O 1
ATOM 710 N N . GLU A 1 93 ? -11.739 -8.301 9.550 1.00 94.50 93 GLU A N 1
ATOM 711 C CA . GLU A 1 93 ? -10.413 -8.377 10.137 1.00 94.50 93 GLU A CA 1
ATOM 712 C C . GLU A 1 93 ? -9.613 -9.556 9.572 1.00 94.50 93 GLU A C 1
ATOM 714 O O . GLU A 1 93 ? -8.442 -9.388 9.235 1.00 94.50 93 GLU A O 1
ATOM 719 N N . ARG A 1 94 ? -10.241 -10.725 9.390 1.00 94.50 94 ARG A N 1
ATOM 720 C CA . ARG A 1 94 ? -9.607 -11.861 8.703 1.00 94.50 94 ARG A CA 1
ATOM 721 C C . ARG A 1 94 ? -9.240 -11.514 7.268 1.00 94.50 94 ARG A C 1
ATOM 723 O O . ARG A 1 94 ? -8.126 -11.840 6.863 1.00 94.50 94 ARG A O 1
ATOM 730 N N . LEU A 1 95 ? -10.139 -10.843 6.541 1.00 94.94 95 LEU A N 1
ATOM 731 C CA . LEU A 1 95 ? -9.906 -10.383 5.171 1.00 94.94 95 LEU A CA 1
ATOM 732 C C . LEU A 1 95 ? -8.711 -9.432 5.110 1.00 94.94 95 LEU A C 1
ATOM 734 O O . LEU A 1 95 ? -7.802 -9.676 4.327 1.00 94.94 95 LEU A O 1
ATOM 738 N N . ALA A 1 96 ? -8.664 -8.410 5.970 1.00 97.06 96 ALA A N 1
ATOM 739 C CA . ALA A 1 96 ? -7.545 -7.470 6.014 1.00 97.06 96 ALA A CA 1
ATOM 740 C C . ALA A 1 96 ? -6.215 -8.174 6.341 1.00 97.06 96 ALA A C 1
ATOM 742 O O . ALA A 1 96 ? -5.234 -8.019 5.617 1.00 97.06 96 ALA A O 1
ATOM 743 N N . LEU A 1 97 ? -6.187 -8.991 7.398 1.00 97.81 97 LEU A N 1
ATOM 744 C CA . LEU A 1 97 ? -4.988 -9.722 7.816 1.00 97.81 97 LEU A CA 1
ATOM 745 C C . LEU A 1 97 ? -4.498 -10.701 6.743 1.00 97.81 97 LEU A C 1
ATOM 747 O O . LEU A 1 97 ? -3.305 -10.726 6.444 1.00 97.81 97 LEU A O 1
ATOM 751 N N . GLY A 1 98 ? -5.407 -11.489 6.162 1.00 97.62 98 GLY A N 1
ATOM 752 C CA . GLY A 1 98 ? -5.088 -12.447 5.105 1.00 97.62 98 GLY A CA 1
ATOM 753 C C . GLY A 1 98 ? -4.608 -11.744 3.837 1.00 97.62 98 GLY A C 1
ATOM 754 O O . GLY A 1 98 ? -3.552 -12.081 3.314 1.00 97.62 98 GLY A O 1
ATOM 755 N N . PHE A 1 99 ? -5.315 -10.703 3.391 1.00 98.56 99 PHE A N 1
ATOM 756 C CA . PHE A 1 99 ? -4.966 -9.955 2.183 1.00 98.56 99 PHE A CA 1
ATOM 757 C C . PHE A 1 99 ? -3.571 -9.333 2.274 1.00 98.56 99 PHE A C 1
ATOM 759 O O . PHE A 1 99 ? -2.733 -9.583 1.411 1.00 98.56 99 PHE A O 1
ATOM 766 N N . PHE A 1 100 ? -3.281 -8.577 3.337 1.00 98.62 100 PHE A N 1
ATOM 767 C CA . PHE A 1 100 ? -1.998 -7.880 3.451 1.00 98.62 100 PHE A CA 1
ATOM 768 C C . PHE A 1 100 ? -0.833 -8.800 3.823 1.00 98.62 100 PHE A C 1
ATOM 770 O O . PHE A 1 100 ? 0.286 -8.569 3.364 1.00 98.62 100 PHE A O 1
ATOM 777 N N . SER A 1 101 ? -1.078 -9.881 4.572 1.00 98.69 101 SER A N 1
ATOM 778 C CA . SER A 1 101 ? -0.055 -10.920 4.760 1.00 98.69 101 SER A CA 1
ATOM 779 C C . SER A 1 101 ? 0.282 -11.597 3.439 1.00 98.69 101 SER A C 1
ATOM 781 O O . SER A 1 101 ? 1.455 -11.795 3.136 1.00 98.69 101 SER A O 1
ATOM 783 N N . GLY A 1 102 ? -0.727 -11.915 2.627 1.00 98.62 102 GLY A N 1
ATOM 784 C CA . GLY A 1 102 ? -0.512 -12.515 1.319 1.00 98.62 102 GLY A CA 1
ATOM 785 C C . GLY A 1 102 ? 0.141 -11.577 0.314 1.00 98.62 102 GLY A C 1
ATOM 786 O O . GLY A 1 102 ? 1.043 -12.015 -0.390 1.00 98.62 102 GLY A O 1
ATOM 787 N N . ALA A 1 103 ? -0.215 -10.288 0.295 1.00 98.69 103 ALA A N 1
ATOM 788 C CA . ALA A 1 103 ? 0.531 -9.274 -0.455 1.00 98.69 103 ALA A CA 1
ATOM 789 C C . ALA A 1 103 ? 2.016 -9.273 -0.047 1.00 98.69 103 ALA A C 1
ATOM 791 O O . ALA A 1 103 ? 2.892 -9.305 -0.909 1.00 98.69 103 ALA A O 1
ATOM 792 N N . GLY A 1 104 ? 2.285 -9.354 1.261 1.00 98.56 104 GLY A N 1
ATOM 793 C CA . GLY A 1 104 ? 3.608 -9.587 1.838 1.00 98.56 104 GLY A CA 1
ATOM 794 C C . GLY A 1 104 ? 4.356 -10.776 1.229 1.00 98.56 104 GLY A C 1
ATOM 795 O O . GLY A 1 104 ? 5.445 -10.621 0.676 1.00 98.56 104 GLY A O 1
ATOM 796 N N . ILE A 1 105 ? 3.742 -11.963 1.300 1.00 98.62 105 ILE A N 1
ATOM 797 C CA . ILE A 1 105 ? 4.284 -13.219 0.754 1.00 98.62 105 ILE A CA 1
ATOM 798 C C . ILE A 1 105 ? 4.575 -13.074 -0.742 1.00 98.62 105 ILE A C 1
ATOM 800 O O . ILE A 1 105 ? 5.668 -13.417 -1.186 1.00 98.62 105 ILE A O 1
ATOM 804 N N . TRP A 1 106 ? 3.625 -12.553 -1.519 1.00 98.75 106 TRP A N 1
ATOM 805 C CA . TRP A 1 106 ? 3.767 -12.441 -2.967 1.00 98.75 106 TRP A CA 1
ATOM 806 C C . TRP A 1 106 ? 4.861 -11.454 -3.376 1.00 98.75 106 TRP A C 1
ATOM 808 O O . TRP A 1 106 ? 5.619 -11.770 -4.286 1.00 98.75 106 TRP A O 1
ATOM 818 N N . HIS A 1 107 ? 5.025 -10.313 -2.699 1.00 98.44 107 HIS A N 1
ATOM 819 C CA . HIS A 1 107 ? 6.149 -9.414 -2.987 1.00 98.44 107 HIS A CA 1
ATOM 820 C C . HIS A 1 107 ? 7.504 -10.069 -2.700 1.00 98.44 107 HIS A C 1
ATOM 822 O O . HIS A 1 107 ? 8.399 -9.969 -3.534 1.00 98.44 107 HIS A O 1
ATOM 828 N N . ILE A 1 108 ? 7.649 -10.780 -1.576 1.00 98.56 108 ILE A N 1
ATOM 829 C CA . ILE A 1 108 ? 8.891 -11.499 -1.242 1.00 98.56 108 ILE A CA 1
ATOM 830 C C . ILE A 1 108 ? 9.169 -12.608 -2.268 1.00 98.56 108 ILE A C 1
ATOM 832 O O . ILE A 1 108 ? 10.283 -12.715 -2.779 1.00 98.56 108 ILE A O 1
ATOM 836 N N . LEU A 1 109 ? 8.154 -13.410 -2.600 1.00 98.56 109 LEU A N 1
ATOM 837 C CA . LEU A 1 109 ? 8.262 -14.513 -3.555 1.00 98.56 109 LEU A CA 1
ATOM 838 C C . LEU A 1 109 ? 8.625 -14.015 -4.957 1.00 98.56 109 LEU A C 1
ATOM 840 O O . LEU A 1 109 ? 9.562 -14.524 -5.562 1.00 98.56 109 LEU A O 1
ATOM 844 N N . LEU A 1 110 ? 7.905 -13.019 -5.474 1.00 98.56 110 LEU A N 1
ATOM 845 C CA . LEU A 1 110 ? 8.125 -12.491 -6.824 1.00 98.56 110 LEU A CA 1
ATOM 846 C C . LEU A 1 110 ? 9.465 -11.763 -6.930 1.00 98.56 110 LEU A C 1
ATOM 848 O O . LEU A 1 110 ? 10.116 -11.845 -7.966 1.00 98.56 110 LEU A O 1
ATOM 852 N N . PHE A 1 111 ? 9.910 -11.117 -5.851 1.00 98.31 111 PHE A N 1
ATOM 853 C CA . PHE A 1 111 ? 11.254 -10.557 -5.775 1.00 98.31 111 PHE A CA 1
ATOM 854 C C . PHE A 1 111 ? 12.323 -11.654 -5.884 1.00 98.31 111 PHE A C 1
ATOM 856 O O . PHE A 1 111 ? 13.221 -11.558 -6.716 1.00 98.31 111 PHE A O 1
ATOM 863 N N . ALA A 1 112 ? 12.191 -12.740 -5.114 1.00 98.38 112 ALA A N 1
ATOM 864 C CA . ALA A 1 112 ? 13.114 -13.872 -5.184 1.00 98.38 112 ALA A CA 1
ATOM 865 C C . ALA A 1 112 ? 13.110 -14.554 -6.566 1.00 98.38 112 ALA A C 1
ATOM 867 O O . ALA A 1 112 ? 14.175 -14.857 -7.100 1.00 98.38 112 ALA A O 1
ATOM 868 N N . LEU A 1 113 ? 11.934 -14.749 -7.174 1.00 98.50 113 LEU A N 1
ATOM 869 C CA . LEU A 1 113 ? 11.810 -15.304 -8.527 1.00 98.50 113 LEU A CA 1
ATOM 870 C C . LEU A 1 113 ? 12.449 -14.395 -9.579 1.00 98.50 113 LEU A C 1
ATOM 872 O O . LEU A 1 113 ? 13.126 -14.895 -10.470 1.00 98.50 113 LEU A O 1
ATOM 876 N N . GLY A 1 114 ? 12.277 -13.078 -9.460 1.00 98.25 114 GLY A N 1
ATOM 877 C CA . GLY A 1 114 ? 12.923 -12.111 -10.342 1.00 98.25 114 GLY A CA 1
ATOM 878 C C . GLY A 1 114 ? 14.450 -12.164 -10.258 1.00 98.25 114 GLY A C 1
ATOM 879 O O . GLY A 1 114 ? 15.115 -12.110 -11.288 1.00 98.25 114 GLY A O 1
ATOM 880 N N . LEU A 1 115 ? 15.018 -12.313 -9.055 1.00 97.81 115 LEU A N 1
ATOM 881 C CA . LEU A 1 115 ? 16.468 -12.499 -8.882 1.00 97.81 115 LEU A CA 1
ATOM 882 C C . LEU A 1 115 ? 16.947 -13.846 -9.433 1.00 97.81 115 LEU A C 1
ATOM 884 O O . LEU A 1 115 ? 18.061 -13.956 -9.935 1.00 97.81 115 LEU A O 1
ATOM 888 N N . ALA A 1 116 ? 16.106 -14.874 -9.368 1.00 98.25 116 ALA A N 1
ATOM 889 C CA . ALA A 1 116 ? 16.403 -16.186 -9.931 1.00 98.25 116 ALA A CA 1
ATOM 890 C C . ALA A 1 116 ? 16.182 -16.271 -11.454 1.00 98.25 116 ALA A C 1
ATOM 892 O O . ALA A 1 116 ? 16.411 -17.334 -12.023 1.00 98.25 116 ALA A O 1
ATOM 893 N N . ASN A 1 117 ? 15.739 -15.189 -12.108 1.00 97.81 117 ASN A N 1
ATOM 894 C CA . ASN A 1 117 ? 15.323 -15.183 -13.513 1.00 97.81 117 ASN A CA 1
ATOM 895 C C . ASN A 1 117 ? 14.212 -16.213 -13.821 1.00 97.81 117 ASN A C 1
ATOM 897 O O . ASN A 1 117 ? 14.274 -16.955 -14.796 1.00 97.81 117 ASN A O 1
ATOM 901 N N . LEU A 1 118 ? 13.220 -16.316 -12.932 1.00 98.31 118 LEU A N 1
ATOM 902 C CA . LEU A 1 118 ? 12.102 -17.266 -13.017 1.00 98.31 118 LEU A CA 1
ATOM 903 C C . LEU A 1 118 ? 10.743 -16.566 -13.140 1.00 98.31 118 LEU A C 1
ATOM 905 O O . LEU A 1 118 ? 9.697 -17.202 -12.974 1.00 98.31 118 LEU A O 1
ATOM 909 N N . LEU A 1 119 ? 10.723 -15.259 -13.409 1.00 97.50 119 LEU A N 1
ATOM 910 C CA . LEU A 1 119 ? 9.497 -14.466 -13.482 1.00 97.50 119 LEU A CA 1
ATOM 911 C C . LEU A 1 119 ? 8.791 -14.639 -14.837 1.00 97.50 119 LEU A C 1
ATOM 913 O O . LEU A 1 119 ? 8.527 -13.685 -15.560 1.00 97.50 119 LEU A O 1
ATOM 917 N N . HIS A 1 120 ? 8.481 -15.884 -15.191 1.00 97.88 120 HIS A N 1
ATOM 918 C CA . HIS A 1 120 ? 7.838 -16.231 -16.451 1.00 97.88 120 HIS A CA 1
ATOM 919 C C . HIS A 1 120 ? 6.351 -16.523 -16.275 1.00 97.88 120 HIS A C 1
ATOM 921 O O . HIS A 1 120 ? 5.890 -17.004 -15.236 1.00 97.88 120 HIS A O 1
ATOM 927 N N . ARG A 1 121 ? 5.594 -16.314 -17.355 1.00 97.38 121 ARG A N 1
ATOM 928 C CA . ARG A 1 121 ? 4.135 -16.466 -17.371 1.00 97.38 121 ARG A CA 1
ATOM 929 C C . ARG A 1 121 ? 3.671 -17.832 -16.861 1.00 97.38 121 ARG A C 1
ATOM 931 O O . ARG A 1 121 ? 2.768 -17.896 -16.038 1.00 97.38 121 ARG A O 1
ATOM 938 N N . HIS A 1 122 ? 4.299 -18.917 -17.308 1.00 97.69 122 HIS A N 1
ATOM 939 C CA . HIS A 1 122 ? 3.921 -20.277 -16.915 1.00 97.69 122 HIS A CA 1
ATOM 940 C C . HIS A 1 122 ? 4.211 -20.572 -15.433 1.00 97.69 122 HIS A C 1
ATOM 942 O O . HIS A 1 122 ? 3.394 -21.217 -14.778 1.00 97.69 122 HIS A O 1
ATOM 948 N N . VAL A 1 123 ? 5.317 -20.052 -14.883 1.00 98.25 123 VAL A N 1
ATOM 949 C CA . VAL A 1 123 ? 5.643 -20.165 -13.450 1.00 98.25 123 VAL A CA 1
ATOM 950 C C . VAL A 1 123 ? 4.584 -19.446 -12.621 1.00 98.25 123 VAL A C 1
ATOM 952 O O . VAL A 1 123 ? 4.012 -20.029 -11.701 1.00 98.25 123 VAL A O 1
ATOM 955 N N . VAL A 1 124 ? 4.262 -18.203 -12.987 1.00 97.94 124 VAL A N 1
ATOM 956 C CA . VAL A 1 124 ? 3.258 -17.398 -12.282 1.00 97.94 124 VAL A CA 1
ATOM 957 C C . VAL A 1 124 ? 1.871 -18.042 -12.356 1.00 97.94 124 VAL A C 1
ATOM 959 O O . VAL A 1 124 ? 1.215 -18.138 -11.323 1.00 97.94 124 VAL A O 1
ATOM 962 N N . ILE A 1 125 ? 1.451 -18.557 -13.522 1.00 98.12 125 ILE A N 1
ATOM 963 C CA . ILE A 1 125 ? 0.195 -19.319 -13.665 1.00 98.12 125 ILE A CA 1
ATOM 964 C C . ILE A 1 125 ? 0.189 -20.541 -12.742 1.00 98.12 125 ILE A C 1
ATOM 966 O O . ILE A 1 125 ? -0.796 -20.776 -12.047 1.00 98.12 125 ILE A O 1
ATOM 970 N N . GLY A 1 126 ? 1.278 -21.316 -12.705 1.00 98.12 126 GLY A N 1
ATOM 971 C CA . GLY A 1 126 ? 1.384 -22.487 -11.833 1.00 98.12 126 GLY A CA 1
ATOM 972 C C . GLY A 1 126 ? 1.237 -22.128 -10.352 1.00 98.12 126 GLY A C 1
ATOM 973 O O . GLY A 1 126 ? 0.494 -22.787 -9.619 1.00 98.12 126 GLY A O 1
ATOM 974 N N . LEU A 1 127 ? 1.883 -21.044 -9.915 1.00 98.25 127 LEU A N 1
ATOM 975 C CA . LEU A 1 127 ? 1.809 -20.557 -8.536 1.00 98.25 127 LEU A CA 1
ATOM 976 C C . LEU A 1 127 ? 0.405 -20.059 -8.175 1.00 98.25 127 LEU A C 1
ATOM 978 O O . LEU A 1 127 ? -0.147 -20.473 -7.153 1.00 98.25 127 LEU A O 1
ATOM 982 N N . THR A 1 128 ? -0.202 -19.205 -9.004 1.00 98.19 128 THR A N 1
ATOM 983 C CA . THR A 1 128 ? -1.548 -18.680 -8.730 1.00 98.19 128 THR A CA 1
ATOM 984 C C . THR A 1 128 ? -2.596 -19.785 -8.768 1.00 98.19 128 THR A C 1
ATOM 986 O O . THR A 1 128 ? -3.445 -19.848 -7.879 1.00 98.19 128 THR A O 1
ATOM 989 N N . PHE A 1 129 ? -2.504 -20.711 -9.726 1.00 97.06 129 PHE A N 1
ATOM 990 C CA . PHE A 1 129 ? -3.400 -21.861 -9.810 1.00 97.06 129 PHE A CA 1
ATOM 991 C C . PHE A 1 129 ? -3.271 -22.767 -8.582 1.00 97.06 129 PHE A C 1
ATO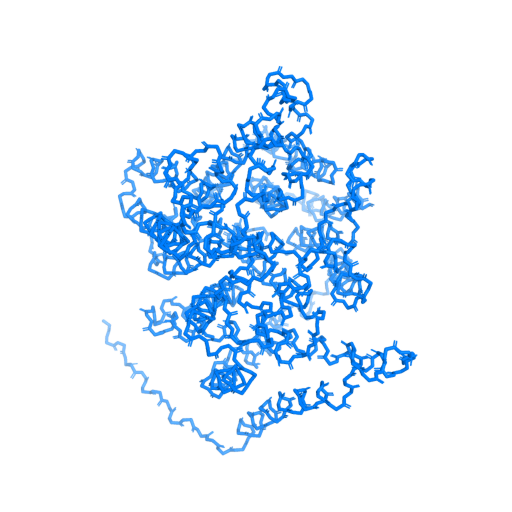M 993 O O . PHE A 1 129 ? -4.282 -23.174 -8.015 1.00 97.06 129 PHE A O 1
ATOM 1000 N N . THR A 1 130 ? -2.048 -23.007 -8.099 1.00 97.12 130 THR A N 1
ATOM 1001 C CA . THR A 1 130 ? -1.815 -23.773 -6.863 1.00 97.12 130 THR A CA 1
ATOM 1002 C C . THR A 1 130 ? -2.507 -23.123 -5.665 1.00 97.12 130 THR A C 1
ATOM 1004 O O . THR A 1 130 ? -3.194 -23.810 -4.908 1.00 97.12 130 THR A O 1
ATOM 1007 N N . VAL A 1 131 ? -2.405 -21.797 -5.513 1.00 96.62 131 VAL A N 1
ATOM 1008 C CA . VAL A 1 131 ? -3.109 -21.074 -4.440 1.00 96.62 131 VAL A CA 1
ATOM 1009 C C . VAL A 1 131 ? -4.624 -21.232 -4.572 1.00 96.62 131 VAL A C 1
ATOM 1011 O O . VAL A 1 131 ? -5.288 -21.512 -3.574 1.00 96.62 131 VAL A O 1
ATOM 1014 N N . LEU A 1 132 ? -5.189 -21.117 -5.778 1.00 94.44 132 LEU A N 1
ATOM 1015 C CA . LEU A 1 132 ? -6.629 -21.309 -6.007 1.00 94.44 132 LEU A CA 1
ATOM 1016 C C . LEU A 1 132 ? -7.089 -22.725 -5.626 1.00 94.44 132 LEU A C 1
ATOM 1018 O O . LEU A 1 132 ? -8.104 -22.877 -4.947 1.00 94.44 132 LEU A O 1
ATOM 1022 N N . VAL A 1 133 ? -6.315 -23.748 -5.997 1.00 94.06 133 VAL A N 1
ATOM 1023 C CA . VAL A 1 133 ? -6.607 -25.155 -5.684 1.00 94.06 133 VAL A CA 1
ATOM 1024 C C . VAL A 1 133 ? -6.539 -25.422 -4.179 1.00 94.06 133 VAL A C 1
ATOM 1026 O O . VAL A 1 133 ? -7.454 -26.016 -3.608 1.00 94.06 133 VAL A O 1
ATOM 1029 N N . VAL A 1 134 ? -5.481 -24.963 -3.507 1.00 93.94 134 VAL A N 1
ATOM 1030 C CA . VAL A 1 134 ? -5.276 -25.217 -2.070 1.00 93.94 134 VAL A CA 1
ATOM 1031 C C . VAL A 1 134 ? -6.258 -24.417 -1.206 1.00 93.94 134 VAL A C 1
ATOM 1033 O O . VAL A 1 134 ? -6.728 -24.906 -0.177 1.00 93.94 134 VAL A O 1
ATOM 1036 N N . SER A 1 135 ? -6.613 -23.202 -1.626 1.00 92.50 135 SER A N 1
ATOM 1037 C CA . SER A 1 135 ? -7.491 -22.300 -0.865 1.00 92.50 135 SER A CA 1
ATOM 1038 C C . SER A 1 135 ? -8.983 -22.551 -1.048 1.00 92.50 135 SER A C 1
ATOM 1040 O O . SER A 1 135 ? -9.796 -21.902 -0.387 1.00 92.50 135 SER A O 1
ATOM 1042 N N . TRP A 1 136 ? -9.369 -23.508 -1.893 1.00 85.94 136 TRP A N 1
ATOM 1043 C CA . TRP A 1 136 ? -10.771 -23.761 -2.220 1.00 85.94 136 TRP A CA 1
ATOM 1044 C C . TRP A 1 136 ? -11.642 -24.000 -0.978 1.00 85.94 136 TRP A C 1
ATOM 1046 O O . TRP A 1 136 ? -12.765 -23.506 -0.894 1.00 85.94 136 TRP A O 1
ATOM 1056 N N . ARG A 1 137 ? -11.115 -24.713 0.027 1.00 82.88 137 ARG A N 1
ATOM 1057 C CA . ARG A 1 137 ? -11.852 -24.964 1.273 1.00 82.88 137 ARG A CA 1
ATOM 1058 C C . ARG A 1 137 ? -12.167 -23.658 1.994 1.00 82.88 137 ARG A C 1
ATOM 1060 O O . ARG A 1 137 ? -13.317 -23.453 2.368 1.00 82.88 137 ARG A O 1
ATOM 1067 N N . SER A 1 138 ? -11.176 -22.772 2.121 1.00 83.25 138 SER A N 1
ATOM 1068 C CA . SER A 1 138 ? -11.366 -21.432 2.683 1.00 83.25 138 SER A CA 1
ATOM 1069 C C . SER A 1 138 ? -12.354 -20.613 1.845 1.00 83.25 138 SER A C 1
ATOM 1071 O O . SER A 1 138 ? -13.175 -19.902 2.414 1.00 83.25 138 SER A O 1
ATOM 1073 N N . PHE A 1 139 ? -12.353 -20.753 0.513 1.00 80.06 139 PHE A N 1
ATOM 1074 C CA . PHE A 1 139 ? -13.340 -20.103 -0.361 1.00 80.06 139 PHE A CA 1
ATOM 1075 C C . PHE A 1 139 ? -14.771 -20.542 -0.041 1.00 80.06 139 PHE A C 1
ATOM 1077 O O . PHE A 1 139 ? -15.637 -19.709 0.235 1.00 80.06 139 PHE A O 1
ATOM 1084 N N . ALA A 1 140 ? -15.010 -21.855 -0.006 1.00 77.56 140 ALA A N 1
ATOM 1085 C CA . ALA A 1 140 ? -16.329 -22.414 0.269 1.00 77.56 140 ALA A CA 1
ATOM 1086 C C . ALA A 1 140 ? -16.818 -22.062 1.682 1.00 77.56 140 ALA A C 1
ATOM 1088 O O . ALA A 1 140 ? -17.981 -21.708 1.869 1.00 77.56 140 ALA A O 1
ATOM 1089 N N . THR A 1 141 ? -15.943 -22.141 2.689 1.00 73.31 141 THR A N 1
ATOM 1090 C CA . THR A 1 141 ? -16.348 -21.899 4.078 1.00 73.31 141 THR A CA 1
ATOM 1091 C C . THR A 1 141 ? -16.476 -20.429 4.415 1.00 73.31 141 THR A C 1
ATOM 1093 O O . THR A 1 141 ? -17.394 -20.075 5.140 1.00 73.31 141 THR A O 1
ATOM 1096 N N . THR A 1 142 ? -15.565 -19.583 3.941 1.00 70.00 142 THR A N 1
ATOM 1097 C CA . THR A 1 142 ? -15.522 -18.174 4.338 1.00 70.00 142 THR A CA 1
ATOM 1098 C C . THR A 1 142 ? -16.426 -17.346 3.442 1.00 70.00 142 THR A C 1
ATOM 1100 O O . THR A 1 142 ? -17.228 -16.571 3.941 1.00 70.00 142 THR A O 1
ATOM 1103 N N . TYR A 1 143 ? -16.362 -17.524 2.122 1.00 69.31 143 TYR A N 1
ATOM 1104 C CA . TYR A 1 143 ? -17.090 -16.645 1.211 1.00 69.31 143 TYR A CA 1
ATOM 1105 C C . TYR A 1 143 ? -18.556 -17.052 1.079 1.00 69.31 143 TYR A C 1
ATOM 1107 O O . TYR A 1 143 ? -19.439 -16.240 1.323 1.00 69.31 143 TYR A O 1
ATOM 1115 N N . VAL A 1 144 ? -18.841 -18.321 0.771 1.00 66.06 144 VAL A N 1
ATOM 1116 C CA . VAL A 1 144 ? -20.231 -18.768 0.570 1.00 66.06 144 VAL A CA 1
ATOM 1117 C C . VAL A 1 144 ? -21.009 -18.719 1.883 1.00 66.06 144 VAL A C 1
ATOM 1119 O O . VAL A 1 144 ? -22.128 -18.216 1.920 1.00 66.06 144 VAL A O 1
ATOM 1122 N N . ARG A 1 145 ? -20.419 -19.177 2.993 1.00 66.62 145 ARG A N 1
ATOM 1123 C CA . ARG A 1 145 ? -21.120 -19.180 4.281 1.00 66.62 145 ARG A CA 1
ATOM 1124 C C . ARG A 1 145 ? -21.278 -17.781 4.860 1.00 66.62 145 ARG A C 1
ATOM 1126 O O . ARG A 1 145 ? -22.387 -17.449 5.270 1.00 66.62 145 ARG A O 1
ATOM 1133 N N . ASP A 1 146 ? -20.221 -16.967 4.908 1.00 67.19 146 ASP A N 1
ATOM 1134 C CA . ASP A 1 146 ? -20.308 -15.652 5.557 1.00 67.19 146 ASP A CA 1
ATOM 1135 C C . ASP A 1 146 ? -21.021 -14.627 4.668 1.00 67.19 146 ASP A C 1
ATOM 1137 O O . ASP A 1 146 ? -21.710 -13.766 5.203 1.00 67.19 146 ASP A O 1
ATOM 1141 N N . ALA A 1 147 ? -20.968 -14.736 3.334 1.00 62.44 147 ALA A N 1
ATOM 1142 C CA . ALA A 1 147 ? -21.798 -13.891 2.468 1.00 62.44 147 ALA A CA 1
ATOM 1143 C C . ALA A 1 147 ? -23.289 -14.249 2.585 1.00 62.44 147 ALA A C 1
ATOM 1145 O O . ALA A 1 147 ? -24.131 -13.353 2.637 1.00 62.44 147 ALA A O 1
ATOM 1146 N N . CYS A 1 148 ? -23.630 -15.540 2.693 1.00 55.69 148 CYS A N 1
ATOM 1147 C CA . CYS A 1 148 ? -25.020 -15.973 2.858 1.00 55.69 148 CYS A CA 1
ATOM 1148 C C . CYS A 1 148 ? -25.559 -15.789 4.289 1.00 55.69 148 CYS A C 1
ATOM 1150 O O . CYS A 1 148 ? -26.761 -15.608 4.457 1.00 55.69 148 CYS A O 1
ATOM 1152 N N . SER A 1 149 ? -24.705 -15.824 5.319 1.00 53.66 149 SER A N 1
ATOM 1153 C CA . SER A 1 149 ? -25.111 -15.661 6.730 1.00 53.66 149 SER A CA 1
ATOM 1154 C C . SER A 1 149 ? -24.888 -14.252 7.293 1.00 53.66 149 SER A C 1
ATOM 1156 O O . SER A 1 149 ? -25.510 -13.875 8.285 1.00 53.66 149 SER A O 1
ATOM 1158 N N . GLY A 1 150 ? -24.029 -13.455 6.655 1.00 46.75 150 GLY A N 1
ATOM 1159 C CA . GLY A 1 150 ? -23.667 -12.092 7.048 1.00 46.75 150 GLY A CA 1
ATOM 1160 C C . GLY A 1 150 ? -24.700 -11.025 6.685 1.00 46.75 150 GLY A C 1
ATOM 1161 O O . GLY A 1 150 ? -24.520 -9.862 7.048 1.00 46.75 150 GLY A O 1
ATOM 1162 N N . LEU A 1 151 ? -25.799 -11.402 6.026 1.00 42.72 151 LEU A N 1
ATOM 1163 C CA . LEU A 1 151 ? -27.034 -10.624 6.013 1.00 42.72 151 LEU A CA 1
ATOM 1164 C C . LEU A 1 151 ? -27.812 -10.980 7.289 1.00 42.72 151 LEU A C 1
ATOM 1166 O O . LEU A 1 151 ? -28.512 -11.992 7.296 1.00 42.72 151 LEU A O 1
ATOM 1170 N N . PRO A 1 152 ? -27.696 -10.214 8.396 1.00 43.97 152 PRO A N 1
ATOM 1171 C CA . PRO A 1 152 ? -28.466 -10.509 9.593 1.00 43.97 152 PRO A CA 1
ATOM 1172 C C . PRO A 1 152 ? -29.960 -10.543 9.228 1.00 43.97 152 PRO A C 1
ATOM 1174 O O . PRO A 1 152 ? -30.473 -9.533 8.731 1.00 43.97 152 PRO A O 1
ATOM 1177 N N . PRO A 1 153 ? -30.682 -11.645 9.517 1.00 43.06 153 PRO A N 1
ATOM 1178 C CA . PRO A 1 153 ? -32.118 -11.758 9.243 1.00 43.06 153 PRO A CA 1
ATOM 1179 C C . PRO A 1 153 ? -32.935 -10.621 9.884 1.00 43.06 153 PRO A C 1
ATOM 1181 O O . PRO A 1 153 ? -34.022 -10.279 9.433 1.00 43.06 153 PRO A O 1
ATOM 1184 N N . SER A 1 154 ? -32.383 -9.974 10.917 1.00 39.84 154 SER A N 1
ATOM 1185 C CA . SER A 1 154 ? -32.987 -8.866 11.658 1.00 39.84 154 SER A CA 1
ATOM 1186 C C . SER A 1 154 ? -32.816 -7.472 11.029 1.00 39.84 154 SER A C 1
ATOM 1188 O O . SER A 1 154 ? -33.458 -6.530 11.495 1.00 39.84 154 SER A O 1
ATOM 1190 N N . ALA A 1 155 ? -32.008 -7.310 9.971 1.00 40.84 155 ALA A N 1
ATOM 1191 C CA . ALA A 1 155 ? -31.929 -6.056 9.206 1.00 40.84 155 ALA A CA 1
ATOM 1192 C C . ALA A 1 155 ? -32.957 -5.988 8.064 1.00 40.84 155 ALA A C 1
ATOM 1194 O O . ALA A 1 155 ? -33.330 -4.895 7.650 1.00 40.84 155 ALA A O 1
ATOM 1195 N N . ALA A 1 156 ? -33.477 -7.131 7.610 1.00 40.28 156 ALA A N 1
ATOM 1196 C CA . ALA A 1 156 ? -34.526 -7.179 6.591 1.00 40.28 156 ALA A CA 1
ATOM 1197 C C . ALA A 1 156 ? -35.873 -6.604 7.086 1.00 40.28 156 ALA A C 1
ATOM 1199 O O . ALA A 1 156 ? -36.685 -6.168 6.278 1.00 40.28 156 ALA A O 1
ATOM 1200 N N . GLY A 1 157 ? -36.097 -6.542 8.408 1.00 40.28 157 GLY A N 1
ATOM 1201 C CA . GLY A 1 157 ? -37.323 -5.995 9.014 1.00 40.28 157 GLY A CA 1
ATOM 1202 C C . GLY A 1 157 ? -37.238 -4.540 9.500 1.00 40.28 157 GLY A C 1
ATOM 1203 O O . GLY A 1 157 ? -38.253 -3.955 9.867 1.00 40.28 157 GLY A O 1
ATOM 1204 N N . ARG A 1 158 ? -36.047 -3.927 9.519 1.00 48.84 158 ARG A N 1
ATOM 1205 C CA . ARG A 1 158 ? -35.867 -2.496 9.819 1.00 48.84 158 ARG A CA 1
ATOM 1206 C C . ARG A 1 158 ? -35.227 -1.861 8.602 1.00 48.84 158 ARG A C 1
ATOM 1208 O O . ARG A 1 158 ? -34.003 -1.819 8.525 1.00 48.84 158 ARG A O 1
ATOM 1215 N N . GLY A 1 159 ? -36.062 -1.414 7.661 1.00 49.47 159 GLY A N 1
ATOM 1216 C CA . GLY A 1 159 ? -35.614 -0.765 6.430 1.00 49.47 159 GLY A CA 1
ATOM 1217 C C . GLY A 1 159 ? -34.445 0.182 6.700 1.00 49.47 159 GLY A C 1
ATOM 1218 O O . GLY A 1 159 ? -34.464 0.931 7.686 1.00 49.47 159 GLY A O 1
ATOM 1219 N N . LEU A 1 160 ? -33.404 0.095 5.864 1.00 57.53 160 LEU A N 1
ATOM 1220 C CA . LEU A 1 160 ? -32.288 1.033 5.899 1.00 57.53 160 LEU A CA 1
ATOM 1221 C C . LEU A 1 160 ? -32.884 2.434 5.983 1.00 57.53 160 LEU A C 1
ATOM 1223 O O . LEU A 1 160 ? -33.654 2.846 5.115 1.00 57.53 160 LEU A O 1
ATOM 1227 N N . ARG A 1 161 ? -32.573 3.155 7.066 1.00 74.69 161 ARG A N 1
ATOM 1228 C CA . ARG A 1 161 ? -32.946 4.566 7.150 1.00 74.69 161 ARG A CA 1
ATOM 1229 C C . ARG A 1 161 ? -32.432 5.244 5.876 1.00 74.69 161 ARG A C 1
ATOM 1231 O O . ARG A 1 161 ? -31.325 4.902 5.456 1.00 74.69 161 ARG A O 1
ATOM 1238 N N . PRO A 1 162 ? -33.168 6.202 5.292 1.00 81.88 162 PRO A N 1
ATOM 1239 C CA . PRO A 1 162 ? -32.808 6.814 4.012 1.00 81.88 162 PRO A CA 1
ATOM 1240 C C . PRO A 1 162 ? -31.348 7.293 3.967 1.00 81.88 162 PRO A C 1
ATOM 1242 O O . PRO A 1 162 ? -30.670 7.106 2.964 1.00 81.88 162 PRO A O 1
ATOM 1245 N N . THR A 1 163 ? -30.807 7.781 5.090 1.00 81.12 163 THR A N 1
ATOM 1246 C CA . THR A 1 163 ? -29.391 8.169 5.211 1.00 81.12 163 THR A CA 1
ATOM 1247 C C . THR A 1 163 ? -28.400 7.019 5.003 1.00 81.12 163 THR A C 1
ATOM 1249 O O . THR A 1 163 ? -27.356 7.214 4.391 1.00 81.12 163 THR A O 1
ATOM 1252 N N . GLY A 1 164 ? -28.709 5.811 5.483 1.00 83.69 164 GLY A N 1
ATOM 1253 C CA . GLY A 1 164 ? -27.880 4.625 5.263 1.00 83.69 164 GLY A CA 1
ATOM 1254 C C . GLY A 1 164 ? -27.852 4.209 3.793 1.00 83.69 164 GLY A C 1
ATOM 1255 O O . GLY A 1 164 ? -26.781 3.924 3.268 1.00 83.69 164 GLY A O 1
ATOM 1256 N N . THR A 1 165 ? -29.005 4.238 3.119 1.00 85.81 165 THR A N 1
ATOM 1257 C CA . THR A 1 165 ? -29.100 3.934 1.682 1.00 85.81 165 THR A CA 1
ATOM 1258 C C . THR A 1 165 ? -28.313 4.939 0.845 1.00 85.81 165 THR A C 1
ATOM 1260 O O . THR A 1 165 ? -27.564 4.527 -0.037 1.00 85.81 165 THR A O 1
ATOM 1263 N N . VAL A 1 166 ? -28.418 6.238 1.154 1.00 88.44 166 VAL A N 1
ATOM 1264 C CA . VAL A 1 166 ? -27.659 7.295 0.463 1.00 88.44 166 VAL A CA 1
ATOM 1265 C C . VAL A 1 166 ? -26.153 7.064 0.591 1.00 88.44 166 VAL A C 1
ATOM 1267 O O . VAL A 1 166 ? -25.456 7.078 -0.416 1.00 88.44 166 VAL A O 1
ATOM 1270 N N . LEU A 1 167 ? -25.649 6.779 1.795 1.00 88.44 167 LEU A N 1
ATOM 1271 C CA . LEU A 1 167 ? -24.213 6.563 2.016 1.00 88.44 167 LEU A CA 1
ATOM 1272 C C . LEU A 1 167 ? -23.689 5.285 1.354 1.00 88.44 167 LEU A C 1
ATOM 1274 O O . LEU A 1 167 ? -22.594 5.294 0.808 1.00 88.44 167 LEU A O 1
ATOM 1278 N N . VAL A 1 168 ? -24.458 4.192 1.376 1.00 89.88 168 VAL A N 1
ATOM 1279 C CA . VAL A 1 168 ? -24.075 2.958 0.667 1.00 89.88 168 VAL A CA 1
ATOM 1280 C C . VAL A 1 168 ? -24.079 3.183 -0.844 1.00 89.88 168 VAL A C 1
ATOM 1282 O O . VAL A 1 168 ? -23.165 2.732 -1.525 1.00 89.88 168 VAL A O 1
ATOM 1285 N N . THR A 1 169 ? -25.063 3.917 -1.366 1.00 91.56 169 THR A N 1
ATOM 1286 C CA . THR A 1 169 ? -25.119 4.263 -2.794 1.00 91.56 169 THR A CA 1
ATOM 1287 C C . THR A 1 169 ? -23.935 5.139 -3.186 1.00 91.56 169 THR A C 1
ATOM 1289 O O . THR A 1 169 ? -23.280 4.846 -4.178 1.00 91.56 169 THR A O 1
ATOM 1292 N N . ALA A 1 170 ? -23.612 6.161 -2.387 1.00 92.81 170 ALA A N 1
ATOM 1293 C CA . ALA A 1 170 ? -22.461 7.031 -2.617 1.00 92.81 170 ALA A CA 1
ATOM 1294 C C . ALA A 1 170 ? -21.138 6.252 -2.580 1.00 92.81 170 ALA A C 1
ATOM 1296 O O . ALA A 1 170 ? -20.297 6.447 -3.451 1.00 92.81 170 ALA A O 1
ATOM 1297 N N . LEU A 1 171 ? -20.991 5.321 -1.632 1.00 94.06 171 LEU A N 1
ATOM 1298 C CA . LEU A 1 171 ? -19.832 4.437 -1.525 1.00 94.06 171 LEU A CA 1
ATOM 1299 C C . LEU A 1 171 ? -19.666 3.544 -2.762 1.00 94.06 171 LEU A C 1
ATOM 1301 O O . LEU A 1 171 ? -18.570 3.425 -3.302 1.00 94.06 171 LEU A O 1
ATOM 1305 N N . VAL A 1 172 ? -20.748 2.900 -3.207 1.00 94.81 172 VAL A N 1
ATOM 1306 C CA . VAL A 1 172 ? -20.721 2.047 -4.404 1.00 94.81 172 VAL A CA 1
ATOM 1307 C C . VAL A 1 172 ? -20.441 2.892 -5.645 1.00 94.81 172 VAL A C 1
ATOM 1309 O O . VAL A 1 172 ? -19.602 2.516 -6.456 1.00 94.81 172 VAL A O 1
ATOM 1312 N N . ALA A 1 173 ? -21.086 4.053 -5.770 1.00 95.38 173 ALA A N 1
ATOM 1313 C CA . ALA A 1 173 ? -20.882 4.964 -6.887 1.00 95.38 173 ALA A CA 1
ATOM 1314 C C . ALA A 1 173 ? -19.434 5.468 -6.961 1.00 95.38 173 ALA A C 1
ATOM 1316 O O . ALA A 1 173 ? -18.854 5.440 -8.043 1.00 95.38 173 ALA A O 1
ATOM 1317 N N . SER A 1 174 ? -18.823 5.867 -5.839 1.00 95.31 174 SER A N 1
ATOM 1318 C CA . SER A 1 174 ? -17.429 6.326 -5.827 1.00 95.31 174 SER A CA 1
ATOM 1319 C C . SER A 1 174 ? -16.444 5.196 -6.126 1.00 95.31 174 SER A C 1
ATOM 1321 O O . SER A 1 174 ? -15.504 5.407 -6.889 1.00 95.31 174 SER A O 1
ATOM 1323 N N . ALA A 1 175 ? -16.683 3.982 -5.620 1.00 96.19 175 ALA A N 1
ATOM 1324 C CA . ALA A 1 175 ? -15.873 2.810 -5.955 1.00 96.19 175 ALA A CA 1
ATOM 1325 C C . ALA A 1 175 ? -15.982 2.430 -7.446 1.00 96.19 175 ALA A C 1
ATOM 1327 O O . ALA A 1 175 ? -14.967 2.164 -8.091 1.00 96.19 175 ALA A O 1
ATOM 1328 N N . CYS A 1 176 ? -17.193 2.441 -8.015 1.00 95.81 176 CYS A N 1
ATOM 1329 C CA . CYS A 1 176 ? -17.414 2.199 -9.443 1.00 95.81 176 CYS A CA 1
ATOM 1330 C C . CYS A 1 176 ? -16.757 3.280 -10.304 1.00 95.81 176 CYS A C 1
ATOM 1332 O O . CYS A 1 176 ? -16.062 2.955 -11.265 1.00 95.81 176 CYS A O 1
ATOM 1334 N N . LEU A 1 177 ? -16.931 4.553 -9.944 1.00 95.38 177 LEU A N 1
ATOM 1335 C CA . LEU A 1 177 ? -16.326 5.672 -10.658 1.00 95.38 177 LEU A CA 1
ATOM 1336 C C . LEU A 1 177 ? -14.797 5.589 -10.621 1.00 95.38 177 LEU A C 1
ATOM 1338 O O . LEU A 1 177 ? -14.152 5.764 -11.650 1.00 95.38 177 LEU A O 1
ATOM 1342 N N . LEU A 1 178 ? -14.219 5.239 -9.470 1.00 95.38 178 LEU A N 1
ATOM 1343 C CA . LEU A 1 178 ? -12.782 5.028 -9.346 1.00 95.38 178 LEU A CA 1
ATOM 1344 C C . LEU A 1 178 ? -12.288 3.890 -10.242 1.00 95.38 178 LEU A C 1
ATOM 1346 O O . LEU A 1 178 ? -11.299 4.046 -10.960 1.00 95.38 178 LEU A O 1
ATOM 1350 N N . ALA A 1 179 ? -12.994 2.757 -10.235 1.00 95.88 179 ALA A N 1
ATOM 1351 C CA . ALA A 1 179 ? -12.673 1.639 -11.111 1.00 95.88 179 ALA A CA 1
ATOM 1352 C C . ALA A 1 179 ? -12.727 2.059 -12.587 1.00 95.88 179 ALA A C 1
ATOM 1354 O O . ALA A 1 179 ? -11.835 1.704 -13.347 1.00 95.88 179 ALA A O 1
ATOM 1355 N N . MET A 1 180 ? -13.712 2.863 -12.990 1.00 93.69 180 MET A N 1
ATOM 1356 C CA . MET A 1 180 ? -13.822 3.354 -14.364 1.00 93.69 180 MET A CA 1
ATOM 1357 C C . MET A 1 180 ? -12.697 4.327 -14.741 1.00 93.69 180 MET A C 1
ATOM 1359 O O . MET A 1 180 ? -12.083 4.151 -15.789 1.00 93.69 180 MET A O 1
ATOM 1363 N N . VAL A 1 181 ? -12.414 5.325 -13.897 1.00 92.38 181 VAL A N 1
ATOM 1364 C CA . VAL A 1 181 ? -11.514 6.449 -14.225 1.00 92.38 181 VAL A CA 1
ATOM 1365 C C . VAL A 1 181 ? -10.037 6.108 -14.028 1.00 92.38 181 VAL A C 1
ATOM 1367 O O . VAL A 1 181 ? -9.199 6.598 -14.777 1.00 92.38 181 VAL A O 1
ATOM 1370 N N . LYS A 1 182 ? -9.702 5.272 -13.041 1.00 91.81 182 LYS A N 1
ATOM 1371 C CA . LYS A 1 182 ? -8.309 4.929 -12.702 1.00 91.81 182 LYS A CA 1
ATOM 1372 C C . LYS A 1 182 ? -7.989 3.448 -12.885 1.00 91.81 182 LYS A C 1
ATOM 1374 O O . LYS A 1 182 ? -6.857 3.093 -13.176 1.00 91.81 182 LYS A O 1
ATOM 1379 N N . GLY A 1 183 ? -8.976 2.570 -12.709 1.00 92.06 183 GLY A N 1
ATOM 1380 C CA . GLY A 1 183 ? -8.776 1.122 -12.807 1.00 92.06 183 GLY A CA 1
ATOM 1381 C C . GLY A 1 183 ? -8.887 0.553 -14.224 1.00 92.06 183 GLY A C 1
ATOM 1382 O O . GLY A 1 183 ? -8.211 -0.412 -14.558 1.00 92.06 183 GLY A O 1
ATOM 1383 N N . LEU A 1 184 ? -9.739 1.108 -15.080 1.00 92.38 184 LEU A N 1
ATOM 1384 C CA . LEU A 1 184 ? -10.023 0.557 -16.413 1.00 92.38 184 LEU A CA 1
ATOM 1385 C C . LEU A 1 184 ? -9.625 1.500 -17.542 1.00 92.38 184 LEU A C 1
ATOM 1387 O O . LEU A 1 184 ? -9.421 1.046 -18.666 1.00 92.38 184 LEU A O 1
ATOM 1391 N N . TYR A 1 185 ? -9.492 2.790 -17.243 1.00 84.00 185 TYR A N 1
ATOM 1392 C CA . TYR A 1 185 ? -9.118 3.792 -18.223 1.00 84.00 185 TYR A CA 1
ATOM 1393 C C . TYR A 1 185 ? -7.727 3.489 -18.811 1.00 84.00 185 TYR A C 1
ATOM 1395 O O . TYR A 1 185 ? -6.791 3.263 -18.045 1.00 84.00 185 TYR A O 1
ATOM 1403 N N . PRO A 1 186 ? -7.575 3.435 -20.147 1.00 73.88 186 PRO A N 1
ATOM 1404 C CA . PRO A 1 186 ? -6.336 2.985 -20.779 1.00 73.88 186 PRO A CA 1
ATOM 1405 C C . PRO A 1 186 ? -5.324 4.109 -21.033 1.00 73.88 186 PRO A C 1
ATOM 1407 O O . PRO A 1 186 ? -4.216 3.837 -21.493 1.00 73.88 186 PRO A O 1
ATOM 1410 N N . ALA A 1 187 ? -5.674 5.375 -20.777 1.00 69.56 187 ALA A N 1
ATOM 1411 C CA . ALA A 1 187 ? -4.788 6.480 -21.146 1.00 69.56 187 ALA A CA 1
ATOM 1412 C C . ALA A 1 187 ? -3.515 6.553 -20.298 1.00 69.56 187 ALA A C 1
ATOM 1414 O O . ALA A 1 187 ? -2.607 7.278 -20.694 1.00 69.56 187 ALA A O 1
ATOM 1415 N N . GLY A 1 188 ? -3.453 5.813 -19.181 1.00 62.66 188 GLY A N 1
ATOM 1416 C CA . GLY A 1 188 ? -2.362 5.847 -18.212 1.00 62.66 188 GLY A CA 1
ATOM 1417 C C . GLY A 1 188 ? -2.097 7.246 -17.646 1.00 62.66 188 GLY A C 1
ATOM 1418 O O . GLY A 1 188 ? -2.580 8.262 -18.149 1.00 62.66 188 GLY A O 1
ATOM 1419 N N . GLY A 1 189 ? -1.292 7.344 -16.592 1.00 67.25 189 GLY A N 1
ATOM 1420 C CA . GLY A 1 189 ? -0.596 8.605 -16.326 1.00 67.25 189 GLY A CA 1
ATOM 1421 C C . GLY A 1 189 ? 0.437 8.876 -17.431 1.00 67.25 189 GLY A C 1
ATOM 1422 O O . GLY A 1 189 ? 1.104 7.941 -17.873 1.00 67.25 189 GLY A O 1
ATOM 1423 N N . HIS A 1 190 ? 0.642 10.136 -17.843 1.00 70.00 190 HIS A N 1
ATOM 1424 C CA . HIS A 1 190 ? 1.733 10.514 -18.770 1.00 70.00 190 HIS A CA 1
ATOM 1425 C C . HIS A 1 190 ? 3.084 9.926 -18.316 1.00 70.00 190 HIS A C 1
ATOM 1427 O O . HIS A 1 190 ? 3.868 9.430 -19.115 1.00 70.00 190 HIS A O 1
ATOM 1433 N N . ASP A 1 191 ? 3.296 9.914 -16.999 1.00 79.19 191 ASP A N 1
ATOM 1434 C CA . ASP A 1 191 ? 4.484 9.398 -16.319 1.00 79.19 191 ASP A CA 1
ATOM 1435 C C . ASP A 1 191 ? 4.685 7.879 -16.510 1.00 79.19 191 ASP A C 1
ATOM 1437 O O . ASP A 1 191 ? 5.813 7.390 -16.524 1.00 79.19 191 ASP A O 1
ATOM 1441 N N . TYR A 1 192 ? 3.600 7.108 -16.656 1.00 87.88 192 TYR A N 1
ATOM 1442 C CA . TYR A 1 192 ? 3.671 5.652 -16.785 1.00 87.88 192 TYR A CA 1
ATOM 1443 C C . TYR A 1 192 ? 4.392 5.238 -18.066 1.00 87.88 192 TYR A C 1
ATOM 1445 O O . TYR A 1 192 ? 5.363 4.482 -18.007 1.00 87.88 192 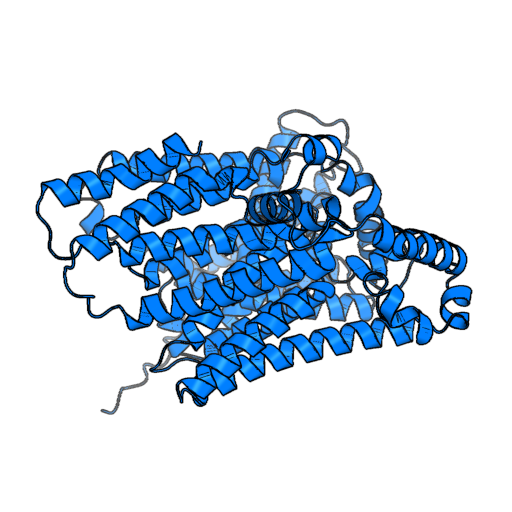TYR A O 1
ATOM 1453 N N . TYR A 1 193 ? 3.941 5.756 -19.208 1.00 86.62 193 TYR A N 1
ATOM 1454 C CA . TYR A 1 193 ? 4.495 5.384 -20.507 1.00 86.62 193 TYR A CA 1
ATOM 1455 C C . TYR A 1 193 ? 5.909 5.921 -20.721 1.00 86.62 193 TYR A C 1
ATOM 1457 O O . TYR A 1 193 ? 6.685 5.279 -21.420 1.00 86.62 193 TYR A O 1
ATOM 1465 N N . THR A 1 194 ? 6.262 7.055 -20.108 1.00 85.00 194 THR A N 1
ATOM 1466 C CA . THR A 1 194 ? 7.588 7.664 -20.278 1.00 85.00 194 THR A CA 1
ATOM 1467 C C . THR A 1 194 ? 8.641 7.118 -19.317 1.00 85.00 194 THR A C 1
ATOM 1469 O O . THR A 1 194 ? 9.818 7.100 -19.671 1.00 85.00 194 THR A O 1
ATOM 1472 N N . HIS A 1 195 ? 8.252 6.657 -18.122 1.00 84.69 195 HIS A N 1
ATOM 1473 C CA . HIS A 1 195 ? 9.205 6.222 -17.093 1.00 84.69 195 HIS A CA 1
ATOM 1474 C C . HIS A 1 195 ? 9.080 4.730 -16.769 1.00 84.69 195 HIS A C 1
ATOM 1476 O O . HIS A 1 195 ? 10.013 3.956 -16.978 1.00 84.69 195 HIS A O 1
ATOM 1482 N N . TYR A 1 196 ? 7.910 4.296 -16.305 1.00 91.69 196 TYR A N 1
ATOM 1483 C CA . TYR A 1 196 ? 7.746 2.982 -15.675 1.00 91.69 196 TYR A CA 1
ATOM 1484 C C . TYR A 1 196 ? 7.600 1.831 -16.676 1.00 91.69 196 TYR A C 1
ATOM 1486 O O . TYR A 1 196 ? 8.156 0.749 -16.467 1.00 91.69 196 TYR A O 1
ATOM 1494 N N . PHE A 1 197 ? 6.856 2.056 -17.762 1.00 93.62 197 PHE A N 1
ATOM 1495 C CA . PHE A 1 197 ? 6.459 1.007 -18.699 1.00 93.62 197 PHE A CA 1
ATOM 1496 C C . PHE A 1 197 ? 7.657 0.264 -19.298 1.00 93.62 197 PHE A C 1
ATOM 1498 O O . PHE A 1 197 ? 7.646 -0.965 -19.358 1.00 93.62 197 PHE A O 1
ATOM 1505 N N . HIS A 1 198 ? 8.709 0.988 -19.686 1.00 94.50 198 HIS A N 1
ATOM 1506 C CA . HIS A 1 198 ? 9.898 0.404 -20.308 1.00 94.50 198 HIS A CA 1
ATOM 1507 C C . HIS A 1 198 ? 10.600 -0.605 -19.395 1.00 94.50 198 HIS A C 1
ATOM 1509 O O . HIS A 1 198 ? 10.897 -1.716 -19.829 1.00 94.50 198 HIS A O 1
ATOM 1515 N N . TYR A 1 199 ? 10.795 -0.266 -18.118 1.00 96.00 199 TYR A N 1
ATOM 1516 C CA . TYR A 1 199 ? 11.397 -1.198 -17.164 1.00 96.00 199 TYR A CA 1
ATOM 1517 C C . TYR A 1 199 ? 10.481 -2.393 -16.890 1.00 96.00 199 TYR A C 1
ATOM 1519 O O . TYR A 1 199 ? 10.943 -3.530 -16.845 1.00 96.00 199 TYR A O 1
ATOM 1527 N N . TYR A 1 200 ? 9.173 -2.163 -16.733 1.00 96.69 200 TYR A N 1
ATOM 1528 C CA . TYR A 1 200 ? 8.228 -3.254 -16.481 1.00 96.69 200 TYR A CA 1
ATOM 1529 C C . TYR A 1 200 ? 8.174 -4.247 -17.636 1.00 96.69 200 TYR A C 1
ATOM 1531 O O . TYR A 1 200 ? 8.159 -5.456 -17.410 1.00 96.69 200 TYR A O 1
ATOM 1539 N N . ARG A 1 201 ? 8.182 -3.737 -18.867 1.00 95.88 201 ARG A N 1
ATOM 1540 C CA . ARG A 1 201 ? 8.248 -4.555 -20.070 1.00 95.88 201 ARG A CA 1
ATOM 1541 C C . ARG A 1 201 ? 9.534 -5.379 -20.107 1.00 95.88 201 ARG A C 1
ATOM 1543 O O . ARG A 1 201 ? 9.441 -6.586 -20.291 1.00 95.88 201 ARG A O 1
ATOM 1550 N N . GLU A 1 202 ? 10.689 -4.765 -19.858 1.00 96.81 202 GLU A N 1
ATOM 1551 C CA . GLU A 1 202 ? 11.984 -5.460 -19.846 1.00 96.81 202 GLU A CA 1
ATOM 1552 C C . GLU A 1 202 ? 12.014 -6.611 -18.827 1.00 96.81 202 GLU A C 1
ATOM 1554 O O . GLU A 1 202 ? 12.466 -7.715 -19.131 1.00 96.81 202 GLU A O 1
ATOM 1559 N N . VAL A 1 203 ? 11.469 -6.398 -17.625 1.00 97.56 203 VAL A N 1
ATOM 1560 C CA . VAL A 1 203 ? 11.364 -7.447 -16.595 1.00 97.56 203 VAL A CA 1
ATOM 1561 C C . VAL A 1 203 ? 10.445 -8.587 -17.041 1.00 97.56 203 VAL A C 1
ATOM 1563 O O . VAL A 1 203 ? 10.769 -9.757 -16.853 1.00 97.56 203 VAL A O 1
ATOM 1566 N N . VAL A 1 204 ? 9.292 -8.264 -17.631 1.00 96.94 204 VAL A N 1
ATOM 1567 C CA . VAL A 1 204 ? 8.309 -9.256 -18.099 1.00 96.94 204 VAL A CA 1
ATOM 1568 C C . VAL A 1 204 ? 8.832 -10.057 -19.299 1.00 96.94 204 VAL A C 1
ATOM 1570 O O . VAL A 1 204 ? 8.542 -11.249 -19.403 1.00 96.94 204 VAL A O 1
ATOM 1573 N N . GLU A 1 205 ? 9.596 -9.425 -20.192 1.00 96.50 205 GLU A N 1
ATOM 1574 C CA . GLU A 1 205 ? 10.205 -10.062 -21.367 1.00 96.50 205 GLU A CA 1
ATOM 1575 C C . GLU A 1 205 ? 11.396 -10.948 -20.980 1.00 96.50 205 GLU A C 1
ATOM 1577 O O . GLU A 1 205 ? 11.483 -12.087 -21.440 1.00 96.50 205 GLU A O 1
ATOM 1582 N N . SER A 1 206 ? 12.279 -10.463 -20.102 1.00 97.31 206 SER A N 1
ATOM 1583 C CA . SER A 1 206 ? 13.464 -11.212 -19.663 1.00 97.31 206 SER A CA 1
ATOM 1584 C C . SER A 1 206 ? 13.159 -12.280 -18.608 1.00 97.31 206 SER A C 1
ATOM 1586 O O . SER A 1 206 ? 13.833 -13.305 -18.569 1.00 97.31 206 SER A O 1
ATOM 1588 N N . GLY A 1 207 ? 12.144 -12.064 -17.764 1.00 97.31 207 GLY A N 1
ATOM 1589 C CA . GLY A 1 207 ? 11.888 -12.864 -16.561 1.00 97.31 207 GLY A CA 1
ATOM 1590 C C . GLY A 1 207 ? 12.777 -12.498 -15.364 1.00 97.31 207 GLY A C 1
ATOM 1591 O O . GLY A 1 207 ? 12.759 -13.208 -14.353 1.00 97.31 207 GLY A O 1
ATOM 1592 N N . SER A 1 208 ? 13.526 -11.395 -15.460 1.00 97.62 208 SER A N 1
ATOM 1593 C CA . SER A 1 208 ? 14.581 -10.988 -14.529 1.00 97.62 208 SER A CA 1
ATOM 1594 C C . SER A 1 208 ? 14.365 -9.569 -14.001 1.00 97.62 208 SER A C 1
ATOM 1596 O O . SER A 1 208 ? 13.961 -8.678 -14.741 1.00 97.62 208 SER A O 1
ATOM 1598 N N . ILE A 1 209 ? 14.700 -9.334 -12.726 1.00 97.44 209 ILE A N 1
ATOM 1599 C CA . ILE A 1 209 ? 14.767 -7.977 -12.136 1.00 97.44 209 ILE A CA 1
ATOM 1600 C C . ILE A 1 209 ? 16.203 -7.448 -11.998 1.00 97.44 209 ILE A C 1
ATOM 1602 O O . ILE A 1 209 ? 16.422 -6.426 -11.342 1.00 97.44 209 ILE A O 1
ATOM 1606 N N . TRP A 1 210 ? 17.184 -8.150 -12.576 1.00 97.19 210 TRP A N 1
ATOM 1607 C CA . TRP A 1 210 ? 18.581 -7.714 -12.613 1.00 97.19 210 TRP A CA 1
ATOM 1608 C C . TRP A 1 210 ? 18.738 -6.381 -13.369 1.00 97.19 210 TRP A C 1
ATOM 1610 O O . TRP A 1 210 ? 17.831 -5.973 -14.103 1.00 97.19 210 TRP A O 1
ATOM 1620 N N . PRO A 1 211 ? 19.868 -5.673 -13.176 1.00 96.31 211 PRO A N 1
ATOM 1621 C CA . PRO A 1 211 ? 20.158 -4.444 -13.902 1.00 96.31 211 PRO A CA 1
ATOM 1622 C C . PRO A 1 211 ? 19.972 -4.601 -15.411 1.00 96.31 211 PRO A C 1
ATOM 1624 O O . PRO A 1 211 ? 20.379 -5.600 -16.001 1.00 96.31 211 PRO A O 1
ATOM 1627 N N . ASN A 1 212 ? 19.369 -3.591 -16.028 1.00 94.38 212 ASN A N 1
ATOM 1628 C CA . ASN A 1 212 ? 19.146 -3.511 -17.467 1.00 94.38 212 ASN A CA 1
ATOM 1629 C C . ASN A 1 212 ? 19.351 -2.064 -17.943 1.00 94.38 212 ASN A C 1
ATOM 1631 O O . ASN A 1 212 ? 19.776 -1.202 -17.172 1.00 94.38 212 ASN A O 1
ATOM 1635 N N . HIS A 1 213 ? 19.069 -1.795 -19.216 1.00 91.50 213 HIS A N 1
ATOM 1636 C CA . HIS A 1 213 ? 19.288 -0.484 -19.827 1.00 91.50 213 HIS A CA 1
ATOM 1637 C C . HIS A 1 213 ? 18.389 0.630 -19.245 1.00 91.50 213 HIS A C 1
ATOM 1639 O O . HIS A 1 213 ? 18.748 1.806 -19.308 1.00 91.50 213 HIS A O 1
ATOM 1645 N N . VAL A 1 214 ? 17.256 0.293 -18.614 1.00 92.88 214 VAL A N 1
ATOM 1646 C CA . VAL A 1 214 ? 16.386 1.247 -17.899 1.00 92.88 214 VAL A CA 1
ATOM 1647 C C . VAL A 1 214 ? 16.878 1.407 -16.455 1.00 92.88 214 VAL A C 1
ATOM 1649 O O . VAL A 1 214 ? 16.203 1.084 -15.474 1.00 92.88 214 VAL A O 1
ATOM 1652 N N . TRP A 1 215 ? 18.116 1.880 -16.341 1.00 90.62 215 TRP A N 1
ATOM 1653 C CA . TRP A 1 215 ? 18.963 1.696 -15.166 1.00 90.62 215 TRP A CA 1
ATOM 1654 C C . TRP A 1 215 ? 18.376 2.233 -13.856 1.00 90.62 215 TRP A C 1
ATOM 1656 O O . TRP A 1 215 ? 18.438 1.563 -12.831 1.00 90.62 215 TRP A O 1
ATOM 1666 N N . TYR A 1 216 ? 17.766 3.419 -13.858 1.00 87.44 216 TYR A N 1
ATOM 1667 C CA . TYR A 1 216 ? 17.300 4.048 -12.620 1.00 87.44 216 TYR A CA 1
ATOM 1668 C C . TYR A 1 216 ? 16.119 3.278 -12.016 1.00 87.44 216 TYR A C 1
ATOM 1670 O O . TYR A 1 216 ? 16.029 3.111 -10.799 1.00 87.44 216 TYR A O 1
ATOM 1678 N N . HIS A 1 217 ? 15.260 2.686 -12.853 1.00 92.88 217 HIS A N 1
ATOM 1679 C CA . HIS A 1 217 ? 14.151 1.853 -12.389 1.00 92.88 217 HIS A CA 1
ATOM 1680 C C . HIS A 1 217 ? 14.597 0.538 -11.736 1.00 92.88 217 HIS A C 1
ATOM 1682 O O . HIS A 1 217 ? 13.834 -0.019 -10.945 1.00 92.88 217 HIS A O 1
ATOM 1688 N N . PHE A 1 218 ? 15.844 0.092 -11.922 1.00 93.62 218 PHE A N 1
ATOM 1689 C CA . PHE A 1 218 ? 16.398 -0.980 -11.090 1.00 93.62 218 PHE A CA 1
ATOM 1690 C C . PHE A 1 218 ? 16.332 -0.628 -9.591 1.00 93.62 218 PHE A C 1
ATOM 1692 O O . PHE A 1 218 ? 16.056 -1.494 -8.757 1.00 93.62 218 PHE A O 1
ATOM 1699 N N . TYR A 1 219 ? 16.519 0.642 -9.216 1.00 93.06 219 TYR A N 1
ATOM 1700 C CA . TYR A 1 219 ? 16.419 1.079 -7.820 1.00 93.06 219 TYR A CA 1
ATOM 1701 C C . TYR A 1 219 ? 14.971 1.268 -7.358 1.00 93.06 219 TYR A C 1
ATOM 1703 O O . TYR A 1 219 ? 14.640 0.840 -6.252 1.00 93.06 219 TYR A O 1
ATOM 1711 N N . TYR A 1 220 ? 14.107 1.836 -8.206 1.00 87.25 220 TYR A N 1
ATOM 1712 C CA . TYR A 1 220 ? 12.722 2.182 -7.848 1.00 87.25 220 TYR A CA 1
ATOM 1713 C C . TYR A 1 220 ? 11.715 1.053 -7.965 1.00 87.25 220 TYR A C 1
ATOM 1715 O O . TYR A 1 220 ? 10.682 1.077 -7.307 1.00 87.25 220 TYR A O 1
ATOM 1723 N N . SER A 1 221 ? 11.928 0.151 -8.915 1.00 93.75 221 SER A N 1
ATOM 1724 C CA . SER A 1 221 ? 10.842 -0.619 -9.513 1.00 93.75 221 SER A CA 1
ATOM 1725 C C . SER A 1 221 ? 11.072 -2.120 -9.510 1.00 93.75 221 SER A C 1
ATOM 1727 O O . SER A 1 221 ? 10.120 -2.857 -9.743 1.00 93.75 221 SER A O 1
ATOM 1729 N N . LYS A 1 222 ? 12.266 -2.605 -9.145 1.00 95.25 222 LYS A N 1
ATOM 1730 C CA . LYS A 1 222 ? 12.522 -4.050 -8.985 1.00 95.25 222 LYS A CA 1
ATOM 1731 C C . LYS A 1 222 ? 11.585 -4.736 -7.980 1.00 95.25 222 LYS A C 1
ATOM 1733 O O . LYS A 1 222 ? 11.346 -5.934 -8.066 1.00 95.25 222 LYS A O 1
ATOM 1738 N N . GLY A 1 223 ? 11.031 -3.976 -7.032 1.00 95.38 223 GLY A N 1
ATOM 1739 C CA . GLY A 1 223 ? 10.065 -4.452 -6.041 1.00 95.38 223 GLY A CA 1
ATOM 1740 C C . GLY A 1 223 ? 8.618 -4.552 -6.528 1.00 95.38 223 GLY A C 1
ATOM 1741 O O . GLY A 1 223 ? 7.752 -4.986 -5.763 1.00 95.38 223 GLY A O 1
ATOM 1742 N N . ALA A 1 224 ? 8.333 -4.183 -7.781 1.00 97.38 224 ALA A N 1
ATOM 1743 C CA . ALA A 1 224 ? 6.996 -4.146 -8.377 1.00 97.38 224 ALA A CA 1
ATOM 1744 C C . ALA A 1 224 ? 6.407 -5.539 -8.683 1.00 97.38 224 ALA A C 1
ATOM 1746 O O . ALA A 1 224 ? 5.654 -5.703 -9.638 1.00 97.38 224 ALA A O 1
ATOM 1747 N N . GLY A 1 225 ? 6.713 -6.552 -7.864 1.00 97.75 225 GLY A N 1
ATOM 1748 C CA . GLY A 1 225 ? 6.357 -7.954 -8.089 1.00 97.75 225 GLY A CA 1
ATOM 1749 C C . GLY A 1 225 ? 4.904 -8.159 -8.515 1.00 97.75 225 GLY A C 1
ATOM 1750 O O . GLY A 1 225 ? 4.650 -8.795 -9.534 1.00 97.75 225 GLY A O 1
ATOM 1751 N N . LEU A 1 226 ? 3.942 -7.574 -7.792 1.00 98.56 226 LEU A N 1
ATOM 1752 C CA . LEU A 1 226 ? 2.522 -7.705 -8.137 1.00 98.56 226 LEU A CA 1
ATOM 1753 C C . LEU A 1 226 ? 2.163 -7.081 -9.494 1.00 98.56 226 LEU A C 1
ATOM 1755 O O . LEU A 1 226 ? 1.302 -7.623 -10.183 1.00 98.56 226 LEU A O 1
ATOM 1759 N N . PHE A 1 227 ? 2.824 -5.993 -9.902 1.00 98.25 227 PHE A N 1
ATOM 1760 C CA . PHE A 1 227 ? 2.641 -5.409 -11.234 1.00 98.25 227 PHE A CA 1
ATOM 1761 C C . PHE A 1 227 ? 3.149 -6.369 -12.308 1.00 98.25 227 PHE A C 1
ATOM 1763 O O . PHE A 1 227 ? 2.416 -6.655 -13.251 1.00 98.25 227 PHE A O 1
ATOM 1770 N N . PHE A 1 228 ? 4.340 -6.946 -12.121 1.00 98.44 228 PHE A N 1
ATOM 1771 C CA . PHE A 1 228 ? 4.882 -7.943 -13.046 1.00 98.44 228 PHE A CA 1
ATOM 1772 C C . PHE A 1 228 ? 3.984 -9.180 -13.145 1.00 98.44 228 PHE A C 1
ATOM 1774 O O . PHE A 1 228 ? 3.677 -9.631 -14.245 1.00 98.44 228 PHE A O 1
ATOM 1781 N N . LEU A 1 229 ? 3.502 -9.696 -12.007 1.00 98.50 229 LEU A N 1
ATOM 1782 C CA . LEU A 1 229 ? 2.545 -10.804 -11.959 1.00 98.50 229 LEU A CA 1
ATOM 1783 C C . LEU A 1 229 ? 1.286 -10.478 -12.764 1.00 98.50 229 LEU A C 1
ATOM 1785 O O . LEU A 1 229 ? 0.840 -11.295 -13.566 1.00 98.50 229 LEU A O 1
ATOM 1789 N N . ALA A 1 230 ? 0.714 -9.290 -12.568 1.00 98.25 230 ALA A N 1
ATOM 1790 C CA . ALA A 1 230 ? -0.506 -8.900 -13.257 1.00 98.25 230 ALA A CA 1
ATOM 1791 C C . ALA A 1 230 ? -0.276 -8.725 -14.765 1.00 98.25 230 ALA A C 1
ATOM 1793 O O . ALA A 1 230 ? -1.085 -9.214 -15.553 1.00 98.25 230 ALA A O 1
ATOM 1794 N N . MET A 1 231 ? 0.847 -8.124 -15.170 1.00 97.81 231 MET A N 1
ATOM 1795 C CA . MET A 1 231 ? 1.216 -7.973 -16.582 1.00 97.81 231 MET A CA 1
ATOM 1796 C C . MET A 1 231 ? 1.453 -9.321 -17.269 1.00 97.81 231 MET A C 1
ATOM 1798 O O . MET A 1 231 ? 0.978 -9.534 -18.380 1.00 97.81 231 MET A O 1
ATOM 1802 N N . LEU A 1 232 ? 2.120 -10.267 -16.597 1.00 97.62 232 LEU A N 1
ATOM 1803 C CA . LEU A 1 232 ? 2.338 -11.625 -17.110 1.00 97.62 232 LEU A CA 1
ATOM 1804 C C . LEU A 1 232 ? 1.027 -12.397 -17.312 1.00 97.62 232 LEU A C 1
ATOM 1806 O O . LEU A 1 232 ? 0.922 -13.227 -18.217 1.00 97.62 232 LEU A O 1
ATOM 1810 N N . LEU A 1 233 ? 0.036 -12.165 -16.452 1.00 97.75 233 LEU A N 1
ATOM 1811 C CA . LEU A 1 233 ? -1.245 -12.869 -16.497 1.00 97.75 233 LEU A CA 1
ATOM 1812 C C . LEU A 1 233 ? -2.260 -12.216 -17.438 1.00 97.75 233 LEU A C 1
ATOM 1814 O O . LEU A 1 233 ? -3.114 -12.927 -17.971 1.00 97.75 233 LEU A O 1
ATOM 1818 N N . THR A 1 234 ? -2.168 -10.901 -17.637 1.00 96.38 234 THR A N 1
ATOM 1819 C CA . THR A 1 234 ? -3.179 -10.112 -18.349 1.00 96.38 234 THR A CA 1
ATOM 1820 C C . THR A 1 234 ? -2.561 -9.264 -19.458 1.00 96.38 234 THR A C 1
ATOM 1822 O O . THR A 1 234 ? -2.475 -9.738 -20.589 1.00 96.38 234 THR A O 1
ATOM 1825 N N . ASP A 1 235 ? -2.154 -8.030 -19.155 1.00 94.94 235 ASP A N 1
ATOM 1826 C CA . ASP A 1 235 ? -1.801 -7.018 -20.145 1.00 94.94 235 ASP A CA 1
ATOM 1827 C C . ASP A 1 235 ? -0.814 -5.956 -19.643 1.00 94.94 235 ASP A C 1
ATOM 1829 O O . ASP A 1 235 ? -0.605 -5.828 -18.436 1.00 94.94 235 ASP A O 1
ATOM 1833 N N . PRO A 1 236 ? -0.217 -5.156 -20.548 1.00 93.19 236 PRO A N 1
ATOM 1834 C CA . PRO A 1 236 ? 0.683 -4.069 -20.179 1.00 93.19 236 PRO A CA 1
ATOM 1835 C C . PRO A 1 236 ? 0.133 -3.094 -19.134 1.00 93.19 236 PRO A C 1
ATOM 1837 O O . PRO A 1 236 ? 0.872 -2.691 -18.245 1.00 93.19 236 PRO A O 1
ATOM 1840 N N . LEU A 1 237 ? -1.158 -2.760 -19.180 1.00 92.88 237 LEU A N 1
ATOM 1841 C CA . LEU A 1 237 ? -1.780 -1.789 -18.276 1.00 92.88 237 LEU A CA 1
ATOM 1842 C C . LEU A 1 237 ? -2.233 -2.403 -16.949 1.00 92.88 237 LEU A C 1
ATOM 1844 O O . LEU A 1 237 ? -2.896 -1.742 -16.152 1.00 92.88 237 LEU A O 1
ATOM 1848 N N . ALA A 1 238 ? -1.904 -3.663 -16.675 1.00 95.62 238 ALA A N 1
ATOM 1849 C CA . ALA A 1 238 ? -2.293 -4.346 -15.452 1.00 95.62 238 ALA A CA 1
ATOM 1850 C C . ALA A 1 238 ? -1.809 -3.720 -14.123 1.00 95.62 238 ALA A C 1
ATOM 1852 O O . ALA A 1 238 ? -2.475 -3.985 -13.114 1.00 95.62 238 ALA A O 1
ATOM 1853 N N . PRO A 1 239 ? -0.742 -2.884 -14.046 1.00 96.50 239 PRO A N 1
ATOM 1854 C CA . PRO A 1 239 ? -0.384 -2.186 -12.807 1.00 96.50 239 PRO A CA 1
ATOM 1855 C C . PRO A 1 239 ? -1.566 -1.465 -12.150 1.00 96.50 239 PRO A C 1
ATOM 1857 O O . PRO A 1 239 ? -1.760 -1.561 -10.936 1.00 96.50 239 PRO A O 1
ATOM 1860 N N . GLN A 1 240 ? -2.441 -0.852 -12.950 1.00 95.69 240 GLN A N 1
ATOM 1861 C CA . GLN A 1 240 ? -3.589 -0.128 -12.416 1.00 95.69 240 GLN A CA 1
ATOM 1862 C C . GLN A 1 240 ? -4.637 -1.047 -11.753 1.00 95.69 240 GLN A C 1
ATOM 1864 O O . GLN A 1 240 ? -5.297 -0.661 -10.785 1.00 95.69 240 GLN A O 1
ATOM 1869 N N . LEU A 1 241 ? -4.746 -2.299 -12.216 1.00 97.25 241 LEU A N 1
ATOM 1870 C CA . LEU A 1 241 ? -5.621 -3.320 -11.628 1.00 97.25 241 LEU A CA 1
ATOM 1871 C C . LEU A 1 241 ? -5.100 -3.777 -10.263 1.00 97.25 241 LEU A C 1
ATOM 1873 O O . LEU A 1 241 ? -5.884 -4.018 -9.344 1.00 97.25 241 LEU A O 1
ATOM 1877 N N . VAL A 1 242 ? -3.776 -3.868 -10.116 1.00 98.06 242 VAL A N 1
ATOM 1878 C CA . VAL A 1 242 ? -3.134 -4.188 -8.835 1.00 98.06 242 VAL A CA 1
ATOM 1879 C C . VAL A 1 242 ? -3.408 -3.085 -7.827 1.00 98.06 242 VAL A C 1
ATOM 1881 O O . VAL A 1 242 ? -3.820 -3.376 -6.706 1.00 98.06 242 VAL A O 1
ATOM 1884 N N . THR A 1 243 ? -3.244 -1.824 -8.218 1.00 97.38 243 THR A N 1
ATOM 1885 C CA . THR A 1 243 ? -3.523 -0.695 -7.328 1.00 97.38 243 THR A CA 1
ATOM 1886 C C . THR A 1 243 ? -4.997 -0.622 -6.948 1.00 97.38 243 THR A C 1
ATOM 1888 O O . THR A 1 243 ? -5.301 -0.477 -5.765 1.00 97.38 243 THR A O 1
ATOM 1891 N N . LEU A 1 244 ? -5.920 -0.836 -7.893 1.00 97.62 244 LEU A N 1
ATOM 1892 C CA . LEU A 1 244 ? -7.351 -0.938 -7.588 1.00 97.62 244 LEU A CA 1
ATOM 1893 C C . LEU A 1 244 ? -7.640 -2.057 -6.568 1.00 97.62 244 LEU A C 1
ATOM 1895 O O . LEU A 1 244 ? -8.377 -1.843 -5.603 1.00 97.62 244 LEU A O 1
ATOM 1899 N N . CYS A 1 245 ? -7.025 -3.231 -6.746 1.00 98.38 245 CYS A N 1
ATOM 1900 C CA . CYS A 1 245 ? -7.122 -4.356 -5.812 1.00 98.38 245 CYS A CA 1
ATOM 1901 C C . CYS A 1 245 ? -6.601 -3.987 -4.412 1.00 98.38 245 CYS A C 1
ATOM 1903 O O . CYS A 1 245 ? -7.263 -4.242 -3.403 1.00 98.38 245 CYS A O 1
ATOM 1905 N N . MET A 1 246 ? -5.439 -3.334 -4.345 1.00 98.50 246 MET A N 1
ATOM 1906 C CA . MET A 1 246 ? -4.829 -2.889 -3.092 1.00 98.50 246 MET A CA 1
ATOM 1907 C C . MET A 1 246 ? -5.685 -1.832 -2.391 1.00 98.50 246 MET A C 1
ATOM 1909 O O . MET A 1 246 ? -5.843 -1.908 -1.175 1.00 98.50 246 MET A O 1
ATOM 1913 N N . ILE A 1 247 ? -6.282 -0.888 -3.128 1.00 97.94 247 ILE A N 1
ATOM 1914 C CA . ILE A 1 247 ? -7.191 0.131 -2.578 1.00 97.94 247 ILE A CA 1
ATOM 1915 C C . ILE A 1 247 ? -8.443 -0.518 -1.989 1.00 97.94 247 ILE A C 1
ATOM 1917 O O . ILE A 1 247 ? -8.856 -0.158 -0.886 1.00 97.94 247 ILE A O 1
ATOM 1921 N N . ALA A 1 248 ? -9.016 -1.520 -2.662 1.00 97.75 248 ALA A N 1
ATOM 1922 C CA . ALA A 1 248 ? -10.123 -2.296 -2.107 1.00 97.75 248 ALA A CA 1
ATOM 1923 C C . ALA A 1 248 ? -9.718 -3.022 -0.807 1.00 97.75 248 ALA A C 1
ATOM 1925 O O . ALA A 1 248 ? -10.450 -2.974 0.186 1.00 97.75 248 ALA A O 1
ATOM 1926 N N . GLY A 1 249 ? -8.525 -3.628 -0.768 1.00 98.06 249 GLY A N 1
ATOM 1927 C CA . GLY A 1 249 ? -7.950 -4.205 0.453 1.00 98.06 249 GLY A CA 1
ATOM 1928 C C . GLY A 1 249 ? -7.748 -3.174 1.571 1.00 98.06 249 GLY A C 1
ATOM 1929 O O . GLY A 1 249 ? -8.104 -3.427 2.725 1.00 98.06 249 GLY A O 1
ATOM 1930 N N . GLY A 1 250 ? -7.255 -1.982 1.231 1.00 98.00 250 GLY A N 1
ATOM 1931 C CA . GLY A 1 250 ? -7.106 -0.847 2.143 1.00 98.00 250 GLY A CA 1
ATOM 1932 C C . GLY A 1 250 ? -8.440 -0.394 2.732 1.00 98.00 250 GLY A C 1
ATOM 1933 O O . GLY A 1 250 ? -8.551 -0.256 3.949 1.00 98.00 250 GLY A O 1
ATOM 1934 N N . ALA A 1 251 ? -9.483 -0.275 1.907 1.00 97.75 251 ALA A N 1
ATOM 1935 C CA . ALA A 1 251 ? -10.836 0.055 2.353 1.00 97.75 251 ALA A CA 1
ATOM 1936 C C . ALA A 1 251 ? -11.393 -0.987 3.341 1.00 97.75 251 ALA A C 1
ATOM 1938 O O . ALA A 1 251 ? -11.960 -0.619 4.373 1.00 97.75 251 ALA A O 1
ATOM 1939 N N . ILE A 1 252 ? -11.178 -2.285 3.088 1.00 97.31 252 ILE A N 1
ATOM 1940 C CA . ILE A 1 252 ? -11.556 -3.364 4.019 1.00 97.31 252 ILE A CA 1
ATOM 1941 C C . ILE A 1 252 ? -10.791 -3.237 5.343 1.00 97.31 252 ILE A C 1
ATOM 1943 O O . ILE A 1 252 ? -11.388 -3.356 6.415 1.00 97.31 252 ILE A O 1
ATOM 1947 N N . CYS A 1 253 ? -9.489 -2.950 5.289 1.00 98.06 253 CYS A N 1
ATOM 1948 C CA . CYS A 1 253 ? -8.674 -2.724 6.481 1.00 98.06 253 CYS A CA 1
ATOM 1949 C C . CYS A 1 253 ? -9.151 -1.510 7.288 1.00 98.06 253 CYS A C 1
ATOM 1951 O O . CYS A 1 253 ? -9.306 -1.603 8.506 1.00 98.06 253 CYS A O 1
ATOM 1953 N N . MET A 1 254 ? -9.451 -0.391 6.629 1.00 97.62 254 MET A N 1
ATOM 1954 C CA . MET A 1 254 ? -9.997 0.800 7.282 1.00 97.62 254 MET A CA 1
ATOM 1955 C C . MET A 1 254 ? -11.368 0.516 7.905 1.00 97.62 254 MET A C 1
ATOM 1957 O O . MET A 1 254 ? -11.625 0.928 9.035 1.00 97.62 254 MET A O 1
ATOM 1961 N N . ALA A 1 255 ? -12.232 -0.247 7.227 1.00 96.50 255 ALA A N 1
ATOM 1962 C CA . ALA A 1 255 ? -13.511 -0.689 7.780 1.00 96.50 255 ALA A CA 1
ATOM 1963 C C . ALA A 1 255 ? -13.330 -1.574 9.027 1.00 96.50 255 ALA A C 1
ATOM 1965 O O . ALA A 1 255 ? -14.045 -1.398 10.019 1.00 96.50 255 ALA A O 1
ATOM 1966 N N . ALA A 1 256 ? -12.359 -2.496 9.011 1.00 95.94 256 ALA A N 1
ATOM 1967 C CA . ALA A 1 256 ? -12.013 -3.335 10.159 1.00 95.94 256 ALA A CA 1
ATOM 1968 C C . ALA A 1 256 ? -11.471 -2.501 11.334 1.00 95.94 256 ALA A C 1
ATOM 1970 O O . ALA A 1 256 ? -11.913 -2.683 12.471 1.00 95.94 256 ALA A O 1
ATOM 1971 N N . PHE A 1 257 ? -10.574 -1.549 11.056 1.00 96.44 257 PHE A N 1
ATOM 1972 C CA . PHE A 1 257 ? -10.042 -0.595 12.030 1.00 96.44 257 PHE A CA 1
ATOM 1973 C C . PHE A 1 257 ? -11.172 0.201 12.690 1.00 96.44 257 PHE A C 1
ATOM 1975 O O . PHE A 1 257 ? -11.344 0.153 13.906 1.00 96.44 257 PHE A O 1
ATOM 1982 N N . MET A 1 258 ? -12.003 0.868 11.886 1.00 95.38 258 MET A N 1
ATOM 1983 C CA . MET A 1 258 ? -13.121 1.684 12.363 1.00 95.38 258 MET A CA 1
ATOM 1984 C C . MET A 1 258 ? -14.163 0.863 13.134 1.00 95.38 258 MET A C 1
ATOM 1986 O O . MET A 1 258 ? -14.692 1.332 14.142 1.00 95.38 258 MET A O 1
ATOM 1990 N N . SER A 1 259 ? -14.432 -0.376 12.713 1.00 92.62 259 SER A N 1
ATOM 1991 C CA . SER A 1 259 ? -15.327 -1.286 13.442 1.00 92.62 259 SER A CA 1
ATOM 1992 C C . SER A 1 259 ? -14.792 -1.615 14.834 1.00 92.62 259 SER A C 1
ATOM 1994 O O . SER A 1 259 ? -15.563 -1.648 15.790 1.00 92.62 259 SER A O 1
ATOM 1996 N N . HIS A 1 260 ? -13.477 -1.801 14.968 1.00 92.00 260 HIS A N 1
ATOM 1997 C CA . HIS A 1 260 ? -12.840 -2.050 16.260 1.00 92.00 260 HIS A CA 1
ATOM 1998 C C . HIS A 1 260 ? -12.873 -0.822 17.189 1.00 92.00 260 HIS A C 1
ATOM 2000 O O . HIS A 1 260 ? -12.867 -0.962 18.409 1.00 92.00 260 HIS A O 1
ATOM 2006 N N . LEU A 1 261 ? -12.958 0.383 16.620 1.00 91.06 261 LEU A N 1
ATOM 2007 C CA . LEU A 1 261 ? -13.160 1.626 17.369 1.00 91.06 261 LEU A CA 1
ATOM 2008 C C . LEU A 1 261 ? -14.627 1.904 17.727 1.00 91.06 261 LEU A C 1
ATOM 2010 O O . LEU A 1 261 ? -14.919 2.934 18.327 1.00 91.06 261 LEU A O 1
ATOM 2014 N N . GLY A 1 262 ? -15.564 1.040 17.325 1.00 88.50 262 GLY A N 1
ATOM 2015 C CA . GLY A 1 262 ? -16.993 1.271 17.541 1.00 88.50 262 GLY A CA 1
ATOM 2016 C C . GLY A 1 262 ? -17.590 2.365 16.647 1.00 88.50 262 GLY A C 1
ATOM 2017 O O . GLY A 1 262 ? -18.703 2.830 16.899 1.00 88.50 262 GLY A O 1
ATOM 2018 N N . VAL A 1 263 ? -16.894 2.775 15.578 1.00 87.56 263 VAL A N 1
ATOM 2019 C CA . VAL A 1 263 ? -17.436 3.722 14.594 1.00 87.56 263 VAL A CA 1
ATOM 2020 C C . VAL A 1 263 ? -18.637 3.078 13.909 1.00 87.56 263 VAL A C 1
ATOM 2022 O O . VAL A 1 263 ? -18.556 1.967 13.386 1.00 87.56 263 VAL A O 1
ATOM 2025 N N . THR A 1 264 ? -19.770 3.777 13.886 1.00 85.56 264 THR A N 1
ATOM 2026 C CA . THR A 1 264 ? -21.003 3.249 13.283 1.00 85.56 264 THR A CA 1
ATOM 2027 C C . THR A 1 264 ? -20.859 3.023 11.772 1.00 85.56 264 THR A C 1
ATOM 2029 O O . THR A 1 264 ? -20.117 3.739 11.102 1.00 85.56 264 THR A O 1
ATOM 2032 N N . ARG A 1 265 ? -21.655 2.108 11.201 1.00 87.69 265 ARG A N 1
ATOM 2033 C CA . ARG A 1 265 ? -21.645 1.809 9.753 1.00 87.69 265 ARG A CA 1
ATOM 2034 C C . ARG A 1 265 ? -21.865 3.032 8.852 1.00 87.69 265 ARG A C 1
ATOM 2036 O O . ARG A 1 265 ? -21.328 3.066 7.756 1.00 87.69 265 ARG A O 1
ATOM 2043 N N . GLN A 1 266 ? -22.634 4.028 9.301 1.00 86.62 266 GLN A N 1
ATOM 2044 C CA . GLN A 1 266 ? -22.867 5.261 8.535 1.00 86.62 266 GLN A CA 1
ATOM 2045 C C . GLN A 1 266 ? -21.586 6.091 8.417 1.00 86.62 266 GLN A C 1
ATOM 2047 O O . GLN A 1 266 ? -21.195 6.472 7.321 1.00 86.62 266 GLN A O 1
ATOM 2052 N N . TRP A 1 267 ? -20.896 6.309 9.536 1.00 87.25 267 TRP A N 1
ATOM 2053 C CA . TRP A 1 267 ? -19.602 6.989 9.545 1.00 87.25 267 TRP A CA 1
ATOM 2054 C C . TRP A 1 267 ? -18.543 6.210 8.761 1.00 87.25 267 TRP A C 1
ATOM 2056 O O . TRP A 1 267 ? -17.814 6.812 7.981 1.00 87.25 267 TRP A O 1
ATOM 2066 N N . GLN A 1 268 ? -18.513 4.879 8.886 1.00 91.50 268 GLN A N 1
ATOM 2067 C CA . GLN A 1 268 ? -17.634 4.042 8.063 1.00 91.50 268 GLN A CA 1
ATOM 2068 C C . GLN A 1 268 ? -17.899 4.254 6.568 1.00 91.50 268 GLN A C 1
ATOM 2070 O O . GLN A 1 268 ? -16.967 4.534 5.824 1.00 91.50 268 GLN A O 1
ATOM 2075 N N . ALA A 1 269 ? -19.161 4.182 6.132 1.00 91.81 269 ALA A N 1
ATOM 2076 C CA . ALA A 1 269 ? -19.524 4.401 4.734 1.00 91.81 269 ALA A CA 1
ATOM 2077 C C . ALA A 1 269 ? -19.150 5.811 4.252 1.00 91.81 269 ALA A C 1
ATOM 2079 O O . ALA A 1 269 ? -18.635 5.944 3.148 1.00 91.81 269 ALA A O 1
ATOM 2080 N N . ALA A 1 270 ? -19.337 6.844 5.079 1.00 91.38 270 ALA A N 1
ATOM 2081 C CA . ALA A 1 270 ? -18.934 8.212 4.755 1.00 91.38 270 ALA A CA 1
ATOM 2082 C C . ALA A 1 270 ? -17.413 8.342 4.561 1.00 91.38 270 ALA A C 1
ATOM 2084 O O . ALA A 1 270 ? -16.973 8.826 3.522 1.00 91.38 270 ALA A O 1
ATOM 2085 N N . PHE A 1 271 ? -16.604 7.852 5.507 1.00 93.38 271 PHE A N 1
ATOM 2086 C CA . PHE A 1 271 ? -15.141 7.899 5.393 1.00 93.38 271 PHE A CA 1
ATOM 2087 C C . PHE A 1 271 ? -14.613 7.077 4.217 1.00 93.38 271 PHE A C 1
ATOM 2089 O O . PHE A 1 271 ? -13.703 7.525 3.528 1.00 93.38 271 PHE A O 1
ATOM 2096 N N . LEU A 1 272 ? -15.197 5.905 3.952 1.00 95.56 272 LEU A N 1
ATOM 2097 C CA . LEU A 1 272 ? -14.828 5.094 2.791 1.00 95.56 272 LEU A CA 1
ATOM 2098 C C . LEU A 1 272 ? -15.259 5.751 1.474 1.00 95.56 272 LEU A C 1
ATOM 2100 O O . LEU A 1 272 ? -14.521 5.682 0.498 1.00 95.56 272 LEU A O 1
ATOM 2104 N N . THR A 1 273 ? -16.414 6.426 1.448 1.00 94.38 273 THR A N 1
ATOM 2105 C CA . THR A 1 273 ? -16.862 7.195 0.275 1.00 94.38 273 THR A CA 1
ATOM 2106 C C . THR A 1 273 ? -15.860 8.293 -0.041 1.00 94.38 273 THR A C 1
ATOM 2108 O O . THR A 1 273 ? -15.422 8.380 -1.184 1.00 94.38 273 THR A O 1
ATOM 2111 N N . LEU A 1 274 ? -15.468 9.076 0.973 1.00 92.31 274 LEU A N 1
ATOM 2112 C CA . LEU A 1 274 ? -14.448 10.115 0.839 1.00 92.31 274 LEU A CA 1
ATOM 2113 C C . LEU A 1 274 ? -13.124 9.519 0.366 1.00 92.31 274 LEU A C 1
ATOM 2115 O O . LEU A 1 274 ? -12.575 9.987 -0.618 1.00 92.31 274 LEU A O 1
ATOM 2119 N N . PHE A 1 275 ? -12.664 8.439 0.998 1.00 94.44 275 PHE A N 1
ATOM 2120 C CA . PHE A 1 275 ? -11.435 7.749 0.618 1.00 94.44 275 PHE A CA 1
ATOM 2121 C C . PHE A 1 275 ? -11.413 7.340 -0.865 1.00 94.44 275 PHE A C 1
ATOM 2123 O O . PHE A 1 275 ? -10.448 7.649 -1.557 1.00 94.44 275 PHE A O 1
ATOM 2130 N N . PHE A 1 276 ? -12.474 6.707 -1.380 1.00 95.38 276 PHE A N 1
ATOM 2131 C CA . PHE A 1 276 ? -12.556 6.366 -2.806 1.00 95.38 276 PHE A CA 1
ATOM 2132 C C . PHE A 1 276 ? -12.665 7.606 -3.700 1.00 95.38 276 PHE A C 1
ATOM 2134 O O . PHE A 1 276 ? -11.980 7.679 -4.718 1.00 95.38 276 PHE A O 1
ATOM 2141 N N . ALA A 1 277 ? -13.491 8.585 -3.319 1.00 92.50 277 ALA A N 1
ATOM 2142 C CA . ALA A 1 277 ? -13.693 9.811 -4.090 1.00 92.50 277 ALA A CA 1
ATOM 2143 C C . ALA A 1 277 ? -12.391 10.610 -4.257 1.00 92.50 277 ALA A C 1
ATOM 2145 O O . ALA A 1 277 ? -12.120 11.117 -5.343 1.00 92.50 277 ALA A O 1
ATOM 2146 N N . THR A 1 278 ? -11.542 10.646 -3.227 1.00 91.38 278 THR A N 1
ATOM 2147 C CA . THR A 1 278 ? -10.238 11.325 -3.261 1.00 91.38 278 THR A CA 1
ATOM 2148 C C . THR A 1 278 ? -9.312 10.773 -4.345 1.00 91.38 278 THR A C 1
ATOM 2150 O O . THR A 1 278 ? -8.513 11.526 -4.886 1.00 91.38 278 THR A O 1
ATOM 2153 N N . TYR A 1 279 ? -9.437 9.497 -4.720 1.00 92.38 279 TYR A N 1
ATOM 2154 C CA . TYR A 1 279 ? -8.642 8.906 -5.800 1.00 92.38 279 TYR A CA 1
ATOM 2155 C C . TYR A 1 279 ? -9.245 9.084 -7.202 1.00 92.38 279 TYR A C 1
ATOM 2157 O O . TYR A 1 279 ? -8.567 8.800 -8.188 1.00 92.38 279 TYR A O 1
ATOM 2165 N N . VAL A 1 280 ? -10.496 9.546 -7.324 1.00 91.12 280 VAL A N 1
ATOM 2166 C CA . VAL A 1 280 ? -11.143 9.751 -8.633 1.00 91.12 280 VAL A CA 1
ATOM 2167 C C . VAL A 1 280 ? -10.543 10.956 -9.354 1.00 91.12 280 VAL A C 1
ATOM 2169 O O . VAL A 1 280 ? -10.220 10.865 -10.537 1.00 91.12 280 VAL A O 1
ATOM 2172 N N . TYR A 1 281 ? -10.391 12.078 -8.647 1.00 83.50 281 TYR A N 1
ATOM 2173 C CA . TYR A 1 281 ? -9.926 13.340 -9.217 1.00 83.50 281 TYR A CA 1
ATOM 2174 C C . TYR A 1 281 ? -8.693 13.847 -8.473 1.00 83.50 281 TYR A C 1
ATOM 2176 O O . TYR A 1 281 ? -8.775 14.312 -7.338 1.00 83.50 281 TYR A O 1
ATOM 2184 N N . THR A 1 282 ? -7.535 13.746 -9.125 1.00 85.69 282 THR A N 1
ATOM 2185 C CA . THR A 1 282 ? -6.229 13.907 -8.473 1.00 85.69 282 THR A CA 1
ATOM 2186 C C . THR A 1 282 ? -5.284 14.916 -9.153 1.00 85.69 282 THR A C 1
ATOM 2188 O O . THR A 1 282 ? -4.077 14.671 -9.193 1.00 85.69 282 THR A O 1
ATOM 2191 N N . PRO A 1 283 ? -5.752 16.073 -9.675 1.00 79.00 283 PRO A N 1
ATOM 2192 C CA . PRO A 1 283 ? -4.848 17.059 -10.281 1.00 79.00 283 PRO A CA 1
ATOM 2193 C C . PRO A 1 283 ? -3.920 17.711 -9.247 1.00 79.00 283 PRO A C 1
ATOM 2195 O O . PRO A 1 283 ? -2.811 18.113 -9.573 1.00 79.00 283 PRO A O 1
ATOM 2198 N N . GLY A 1 284 ? -4.363 17.800 -7.989 1.00 78.44 284 GLY A N 1
ATOM 2199 C CA . GLY A 1 284 ? -3.699 18.575 -6.946 1.00 78.44 284 GLY A CA 1
ATOM 2200 C C . GLY A 1 284 ? -3.822 20.097 -7.130 1.00 78.44 284 GLY A C 1
ATOM 2201 O O . GLY A 1 284 ? -4.485 20.563 -8.059 1.00 78.44 284 GLY A O 1
ATOM 2202 N N . PRO A 1 285 ? -3.201 20.890 -6.235 1.00 78.75 285 PRO A N 1
ATOM 2203 C CA . PRO A 1 285 ? -3.085 22.344 -6.376 1.00 78.75 285 PRO A CA 1
ATOM 2204 C C . PRO A 1 285 ? -2.426 22.753 -7.703 1.00 78.75 285 PRO A C 1
ATOM 2206 O O . PRO A 1 285 ? -1.695 21.959 -8.286 1.00 78.75 285 PRO A O 1
ATOM 2209 N N . HIS A 1 286 ? -2.635 23.998 -8.149 1.00 79.94 286 HIS A N 1
ATOM 2210 C CA . HIS A 1 286 ? -2.258 24.496 -9.487 1.00 79.94 286 HIS A CA 1
ATOM 2211 C C . HIS A 1 286 ? -0.865 24.055 -9.978 1.00 79.94 286 HIS A C 1
ATOM 2213 O O . HIS A 1 286 ? -0.750 23.518 -11.076 1.00 79.94 286 HIS A O 1
ATOM 2219 N N . GLU A 1 287 ? 0.173 24.203 -9.152 1.00 77.88 287 GLU A N 1
ATOM 2220 C CA . GLU A 1 287 ? 1.541 23.780 -9.490 1.00 77.88 287 GLU A CA 1
ATOM 2221 C C . GLU A 1 287 ? 1.635 22.267 -9.748 1.00 77.88 287 GLU A C 1
ATOM 2223 O O . GLU A 1 287 ? 2.206 21.832 -10.742 1.00 77.88 287 GLU A O 1
ATOM 2228 N N . ASN A 1 288 ? 1.002 21.445 -8.911 1.00 80.38 288 ASN A N 1
ATOM 2229 C CA . ASN A 1 288 ? 1.004 19.990 -9.066 1.00 80.38 288 ASN A CA 1
ATOM 2230 C C . ASN A 1 288 ? 0.188 19.529 -10.278 1.00 80.38 288 ASN A C 1
ATOM 2232 O O . ASN A 1 288 ? 0.565 18.550 -10.928 1.00 80.38 288 ASN A O 1
ATOM 2236 N N . MET A 1 289 ? -0.879 20.256 -10.616 1.00 81.50 289 MET A N 1
ATOM 2237 C CA . MET A 1 289 ? -1.703 19.981 -11.793 1.00 81.50 289 MET A CA 1
ATOM 2238 C C . MET A 1 289 ? -0.892 20.125 -13.081 1.00 81.50 289 MET A C 1
ATOM 2240 O O . MET A 1 289 ? -0.978 19.260 -13.950 1.00 81.50 289 MET A O 1
ATOM 2244 N N . LEU A 1 290 ? -0.047 21.158 -13.175 1.00 80.75 290 LEU A N 1
ATOM 2245 C CA . LEU A 1 290 ? 0.854 21.360 -14.318 1.00 80.75 290 LEU A CA 1
ATOM 2246 C C . LEU A 1 290 ? 1.871 20.227 -14.481 1.00 80.75 290 LEU A C 1
ATOM 2248 O O . LEU A 1 290 ? 2.349 19.977 -15.584 1.00 80.75 290 LEU A O 1
ATOM 2252 N N . HIS A 1 291 ? 2.167 19.509 -13.400 1.00 77.38 291 HIS A N 1
ATOM 2253 C CA . HIS A 1 291 ? 3.060 18.362 -13.429 1.00 77.38 291 HIS A CA 1
ATOM 2254 C C . HIS A 1 291 ? 2.320 17.019 -13.583 1.00 77.38 291 HIS A C 1
ATOM 2256 O O . HIS A 1 291 ? 2.958 15.975 -13.524 1.00 77.38 291 HIS A O 1
ATOM 2262 N N . GLY A 1 292 ? 1.006 16.998 -13.817 1.00 77.12 292 GLY A N 1
ATOM 2263 C CA . GLY A 1 292 ? 0.240 15.760 -14.034 1.00 77.12 292 GLY A CA 1
ATOM 2264 C C . GLY A 1 292 ? -0.414 15.180 -12.777 1.00 77.12 292 GLY A C 1
ATOM 2265 O O . GLY A 1 292 ? -0.957 14.082 -12.827 1.00 77.12 292 GLY A O 1
ATOM 2266 N N . GLY A 1 293 ? -0.399 15.912 -11.662 1.00 86.00 293 GLY A N 1
ATOM 2267 C CA . GLY A 1 293 ? -1.115 15.546 -10.443 1.00 86.00 293 GLY A CA 1
ATOM 2268 C C . GLY A 1 293 ? -0.492 14.400 -9.646 1.00 86.00 293 GLY A C 1
ATOM 2269 O O . GLY A 1 293 ? 0.733 14.272 -9.550 1.00 86.00 293 GLY A O 1
ATOM 2270 N N . TRP A 1 294 ? -1.352 13.624 -8.988 1.00 87.62 294 TRP A N 1
ATOM 2271 C CA . TRP A 1 294 ? -1.013 12.499 -8.107 1.00 87.62 294 TRP A CA 1
ATOM 2272 C C . TRP A 1 294 ? -2.017 11.347 -8.299 1.00 87.62 294 TRP A C 1
ATOM 2274 O O . TRP A 1 294 ? -2.911 11.458 -9.134 1.00 87.62 294 TRP A O 1
ATOM 2284 N N . GLY A 1 295 ? -1.920 10.238 -7.557 1.00 88.31 295 GLY A N 1
ATOM 2285 C CA . GLY A 1 295 ? -2.956 9.196 -7.611 1.00 88.31 295 GLY A CA 1
ATOM 2286 C C . GLY A 1 295 ? -2.964 8.406 -8.920 1.00 88.31 295 GLY A C 1
ATOM 2287 O O . GLY A 1 295 ? -4.033 8.020 -9.397 1.00 88.31 295 GLY A O 1
ATOM 2288 N N . ASP A 1 296 ? -1.800 8.227 -9.543 1.00 90.62 296 ASP A N 1
ATOM 2289 C CA . ASP A 1 296 ? -1.650 7.440 -10.769 1.00 90.62 296 ASP A CA 1
ATOM 2290 C C . ASP A 1 296 ? -1.504 5.968 -10.396 1.00 90.62 296 ASP A C 1
ATOM 2292 O O . ASP A 1 296 ? -0.567 5.574 -9.696 1.00 90.62 296 ASP A O 1
ATOM 2296 N N . PHE A 1 297 ? -2.456 5.148 -10.835 1.00 93.50 297 PHE A N 1
ATOM 2297 C CA . PHE A 1 297 ? -2.585 3.774 -10.357 1.00 93.50 297 PHE A CA 1
ATOM 2298 C C . PHE A 1 297 ? -1.463 2.859 -10.846 1.00 93.50 297 PHE A C 1
ATOM 2300 O O . PHE A 1 297 ? -1.276 1.769 -10.312 1.00 93.50 297 PHE A O 1
ATOM 2307 N N . GLU A 1 298 ? -0.681 3.291 -11.822 1.00 92.38 298 GLU A N 1
ATOM 2308 C CA . GLU A 1 298 ? 0.476 2.567 -12.320 1.00 92.38 298 GLU A CA 1
ATOM 2309 C C . GLU A 1 298 ? 1.745 2.836 -11.499 1.00 92.38 298 GLU A C 1
ATOM 2311 O O . GLU A 1 298 ? 2.782 2.227 -11.762 1.00 92.38 298 GLU A O 1
ATOM 2316 N N . LYS A 1 299 ? 1.686 3.725 -10.497 1.00 91.38 299 LYS A N 1
ATOM 2317 C CA . LYS A 1 299 ? 2.826 4.059 -9.635 1.00 91.38 299 LYS A CA 1
ATOM 2318 C C . LYS A 1 299 ? 2.808 3.266 -8.337 1.00 91.38 299 LYS A C 1
ATOM 2320 O O . LYS A 1 299 ? 1.781 3.074 -7.696 1.00 91.38 299 LYS A O 1
ATOM 2325 N N . LEU A 1 300 ? 3.999 2.873 -7.891 1.00 93.12 300 LEU A N 1
ATOM 2326 C CA . LEU A 1 300 ? 4.194 1.995 -6.730 1.00 93.12 300 LEU A CA 1
ATOM 2327 C C . LEU A 1 300 ? 3.828 2.618 -5.376 1.00 93.12 300 LEU A C 1
ATOM 2329 O O . LEU A 1 300 ? 3.555 1.883 -4.427 1.00 93.12 300 LEU A O 1
ATOM 2333 N N . HIS A 1 301 ? 3.783 3.947 -5.265 1.00 90.69 301 HIS A N 1
ATOM 2334 C CA . HIS A 1 301 ? 3.409 4.603 -4.008 1.00 90.69 301 HIS A CA 1
ATOM 2335 C C . HIS A 1 301 ? 1.911 4.482 -3.681 1.00 90.69 301 HIS A C 1
ATOM 2337 O O . HIS A 1 301 ? 1.529 4.554 -2.512 1.00 90.69 301 HIS A O 1
ATOM 2343 N N . GLU A 1 302 ? 1.056 4.197 -4.665 1.00 93.44 302 GLU A N 1
ATOM 2344 C CA . GLU A 1 302 ? -0.375 3.991 -4.420 1.00 93.44 302 GLU A CA 1
ATOM 2345 C C . GLU A 1 302 ? -0.711 2.646 -3.753 1.00 93.44 302 GLU A C 1
ATOM 2347 O O . GLU A 1 302 ? -1.340 2.655 -2.690 1.00 93.44 302 GLU A O 1
ATOM 2352 N N . PRO A 1 303 ? -0.253 1.474 -4.240 1.00 95.56 303 PRO A N 1
ATOM 2353 C CA . PRO A 1 303 ? -0.435 0.226 -3.500 1.00 95.56 303 PRO A CA 1
ATOM 2354 C C . PRO A 1 303 ? 0.319 0.251 -2.162 1.00 95.56 303 PRO A C 1
ATOM 2356 O O . PRO A 1 303 ? -0.136 -0.331 -1.174 1.00 95.56 303 PRO A O 1
ATOM 2359 N N . GLN A 1 304 ? 1.432 0.983 -2.086 1.00 95.12 304 GLN A N 1
ATOM 2360 C CA . GLN A 1 304 ? 2.165 1.179 -0.843 1.00 95.12 304 GLN A CA 1
ATOM 2361 C C . GLN A 1 304 ? 1.374 1.948 0.220 1.00 95.12 304 GLN A C 1
ATOM 2363 O O . GLN A 1 304 ? 1.439 1.604 1.401 1.00 95.12 304 GLN A O 1
ATOM 2368 N N . THR A 1 305 ? 0.586 2.944 -0.177 1.00 94.94 305 THR A N 1
ATOM 2369 C CA . THR A 1 305 ? -0.314 3.669 0.730 1.00 94.94 305 THR A CA 1
ATOM 2370 C C . THR A 1 305 ? -1.245 2.713 1.481 1.00 94.94 305 THR A C 1
ATOM 2372 O O . THR A 1 305 ? -1.519 2.888 2.670 1.00 94.94 305 THR A O 1
ATOM 2375 N N . MET A 1 306 ? -1.669 1.631 0.829 1.00 97.69 306 MET A N 1
ATOM 2376 C CA . MET A 1 306 ? -2.535 0.619 1.437 1.00 97.69 306 MET A CA 1
ATOM 2377 C C . MET A 1 306 ? -1.789 -0.248 2.456 1.00 97.69 306 MET A C 1
ATOM 2379 O O . MET A 1 306 ? -2.359 -0.613 3.485 1.00 97.69 306 MET A O 1
ATOM 2383 N N . LEU A 1 307 ? -0.494 -0.503 2.236 1.00 97.88 307 LEU A N 1
ATOM 2384 C CA . LEU A 1 307 ? 0.372 -1.130 3.239 1.00 97.88 307 LEU A CA 1
ATOM 2385 C C . LEU A 1 307 ? 0.541 -0.229 4.471 1.00 97.88 307 LEU A C 1
ATOM 2387 O O . LEU A 1 307 ? 0.526 -0.743 5.588 1.00 97.88 307 LEU A O 1
ATOM 2391 N N . VAL A 1 308 ? 0.610 1.101 4.306 1.00 96.94 308 VAL A N 1
ATOM 2392 C CA . VAL A 1 308 ? 0.610 2.048 5.441 1.00 96.94 308 VAL A CA 1
ATOM 2393 C C . VAL A 1 308 ? -0.678 1.946 6.246 1.00 96.94 308 VAL A C 1
ATOM 2395 O O . VAL A 1 308 ? -0.618 1.802 7.468 1.00 96.94 308 VAL A O 1
ATOM 2398 N N . ALA A 1 309 ? -1.835 1.964 5.577 1.00 97.38 309 ALA A N 1
ATOM 2399 C CA . ALA A 1 309 ? -3.134 1.814 6.234 1.00 97.38 309 ALA A CA 1
ATOM 2400 C C . ALA A 1 309 ? -3.191 0.531 7.083 1.00 97.38 309 ALA A C 1
ATOM 2402 O O . ALA A 1 309 ? -3.638 0.546 8.234 1.00 97.38 309 ALA A O 1
ATOM 2403 N N . PHE A 1 310 ? -2.681 -0.574 6.534 1.00 98.62 310 PHE A N 1
ATOM 2404 C CA . PHE A 1 310 ? -2.608 -1.842 7.244 1.00 98.62 310 PHE A CA 1
ATOM 2405 C C . PHE A 1 310 ? -1.602 -1.841 8.397 1.00 98.62 310 PHE A C 1
ATOM 2407 O O . PHE A 1 310 ? -1.921 -2.339 9.476 1.00 98.62 310 PHE A O 1
ATOM 2414 N N . LEU A 1 311 ? -0.413 -1.261 8.221 1.00 98.44 311 LEU A N 1
ATOM 2415 C CA . LEU A 1 311 ? 0.591 -1.169 9.283 1.00 98.44 311 LEU A CA 1
ATOM 2416 C C . LEU A 1 311 ? 0.090 -0.335 10.462 1.00 98.44 311 LEU A C 1
ATOM 2418 O O . LEU A 1 311 ? 0.273 -0.745 11.606 1.00 98.44 311 LEU A O 1
ATOM 2422 N N . VAL A 1 312 ? -0.615 0.769 10.206 1.00 98.12 312 VAL A N 1
ATOM 2423 C CA . VAL A 1 312 ? -1.312 1.541 11.246 1.00 98.12 312 VAL A CA 1
ATOM 2424 C C . VAL A 1 312 ? -2.291 0.650 12.014 1.00 98.12 312 VAL A C 1
ATOM 2426 O O . VAL A 1 312 ? -2.274 0.638 13.245 1.00 98.12 312 VAL A O 1
ATOM 2429 N N . TYR A 1 313 ? -3.111 -0.143 11.316 1.00 98.06 313 TYR A N 1
ATOM 2430 C CA . TYR A 1 313 ? -4.056 -1.054 11.966 1.00 98.06 313 TYR A CA 1
ATOM 2431 C C . TYR A 1 313 ? -3.374 -2.159 12.775 1.00 98.06 313 TYR A C 1
ATOM 2433 O O . TYR A 1 313 ? -3.741 -2.402 13.926 1.00 98.06 313 TYR A O 1
ATOM 2441 N N . ALA A 1 314 ? -2.370 -2.819 12.207 1.00 98.00 314 ALA A N 1
ATOM 2442 C CA . ALA A 1 314 ? -1.668 -3.902 12.876 1.00 98.00 314 ALA A CA 1
ATOM 2443 C C . ALA A 1 314 ? -0.900 -3.393 14.106 1.00 98.00 314 ALA A C 1
ATOM 2445 O O . ALA A 1 314 ? -1.007 -3.990 15.177 1.00 98.00 314 ALA A O 1
ATOM 2446 N N . LEU A 1 315 ? -0.199 -2.257 13.998 1.00 97.75 315 LEU A N 1
ATOM 2447 C CA . LEU A 1 315 ? 0.505 -1.630 15.122 1.00 97.75 315 LEU A CA 1
ATOM 2448 C C . LEU A 1 315 ? -0.464 -1.137 16.198 1.00 97.75 315 LEU A C 1
ATOM 2450 O O . LEU A 1 315 ? -0.185 -1.302 17.383 1.00 97.75 315 LEU A O 1
ATOM 2454 N N . TYR A 1 316 ? -1.633 -0.619 15.812 1.00 97.25 316 TYR A N 1
ATOM 2455 C CA . TYR A 1 316 ? -2.718 -0.328 16.750 1.00 97.25 316 TYR A CA 1
ATOM 2456 C C . TYR A 1 316 ? -3.111 -1.564 17.565 1.00 97.25 316 TYR A C 1
ATOM 2458 O O . TYR A 1 316 ? -3.167 -1.496 18.793 1.00 97.25 316 TYR A O 1
ATOM 2466 N N . ARG A 1 317 ? -3.326 -2.713 16.915 1.00 96.69 317 ARG A N 1
ATOM 2467 C CA . ARG A 1 317 ? -3.675 -3.957 17.617 1.00 96.69 317 ARG A CA 1
ATOM 2468 C C . ARG A 1 317 ? -2.535 -4.471 18.492 1.00 96.69 317 ARG A C 1
ATOM 2470 O O . ARG A 1 317 ? -2.800 -4.975 19.578 1.00 96.69 317 ARG A O 1
ATOM 2477 N N . LEU A 1 318 ? -1.283 -4.277 18.075 1.00 96.88 318 LEU A N 1
ATOM 2478 C CA . LEU A 1 318 ? -0.108 -4.568 18.902 1.00 96.88 318 LEU A CA 1
ATOM 2479 C C . LEU A 1 318 ? 0.050 -3.613 20.090 1.00 96.88 318 LEU A C 1
ATOM 2481 O O . LEU A 1 318 ? 0.725 -3.974 21.046 1.00 96.88 318 LEU A O 1
ATOM 2485 N N . MET A 1 319 ? -0.569 -2.431 20.066 1.00 95.94 319 MET A N 1
ATOM 2486 C CA . MET A 1 319 ? -0.572 -1.468 21.173 1.00 95.94 319 MET A CA 1
ATOM 2487 C C . MET A 1 319 ? -1.683 -1.711 22.201 1.00 95.94 319 MET A C 1
ATOM 2489 O O . MET A 1 319 ? -1.684 -1.053 23.235 1.00 95.94 319 MET A O 1
ATOM 2493 N N . LEU A 1 320 ? -2.604 -2.650 21.969 1.00 94.75 320 LEU A N 1
ATOM 2494 C CA . LEU A 1 320 ? -3.618 -3.021 22.958 1.00 94.75 320 LEU A CA 1
ATOM 2495 C C . LEU A 1 320 ? -3.079 -4.078 23.941 1.00 94.75 320 LEU A C 1
ATOM 2497 O O . LEU A 1 320 ? -2.300 -4.952 23.540 1.00 94.75 320 LEU A O 1
ATOM 2501 N N . PRO A 1 321 ? -3.479 -4.044 25.223 1.00 88.56 321 PRO A N 1
ATOM 2502 C CA . PRO A 1 321 ? -3.222 -5.151 26.136 1.00 88.56 321 PRO A CA 1
ATOM 2503 C C . PRO A 1 321 ? -4.147 -6.341 25.853 1.00 88.56 321 PRO A C 1
ATOM 2505 O O . PRO A 1 321 ? -5.223 -6.194 25.277 1.00 88.56 321 PRO A O 1
ATOM 2508 N N . GLY A 1 322 ? -3.753 -7.535 26.307 1.00 76.75 322 GLY A N 1
ATOM 2509 C CA . GLY A 1 322 ? -4.706 -8.643 26.470 1.00 76.75 322 GLY A CA 1
ATOM 2510 C C . GLY A 1 322 ? -4.824 -9.678 25.343 1.00 76.75 322 GLY A C 1
ATOM 2511 O O . GLY A 1 322 ? -5.759 -10.469 25.372 1.00 76.75 322 GLY A O 1
ATOM 2512 N N . GLY A 1 323 ? -3.860 -9.779 24.425 1.00 64.88 323 GLY A N 1
ATOM 2513 C CA . GLY A 1 323 ? -3.613 -11.037 23.698 1.00 64.88 323 GLY A CA 1
ATOM 2514 C C . GLY A 1 323 ? -3.947 -11.069 22.202 1.00 64.88 323 GLY A C 1
ATOM 2515 O O . GLY A 1 323 ? -4.709 -10.265 21.682 1.00 64.88 323 GLY A O 1
ATOM 2516 N N . GLU A 1 324 ? -3.306 -12.038 21.531 1.00 78.38 324 GLU A N 1
ATOM 2517 C CA . GLU A 1 324 ? -3.182 -12.266 20.074 1.00 78.38 324 GLU A CA 1
ATOM 2518 C C . GLU A 1 324 ? -2.172 -11.397 19.303 1.00 78.38 324 GLU A C 1
ATOM 2520 O O . GLU A 1 324 ? -2.330 -11.128 18.112 1.00 78.38 324 GLU A O 1
ATOM 2525 N N . GLN A 1 325 ? -1.056 -11.039 19.943 1.00 87.00 325 GLN A N 1
ATOM 2526 C CA . GLN A 1 325 ? 0.042 -10.312 19.288 1.00 87.00 325 GLN A CA 1
ATOM 2527 C C . GLN A 1 325 ? 0.663 -11.081 18.109 1.00 87.00 325 GLN A C 1
ATOM 2529 O O . GLN A 1 325 ? 1.121 -10.455 17.160 1.00 87.00 325 GLN A O 1
ATOM 2534 N N . GLY A 1 326 ? 0.652 -12.420 18.124 1.00 93.69 326 GLY A N 1
ATOM 2535 C CA . GLY A 1 326 ? 1.304 -13.249 17.101 1.00 93.69 326 GLY A CA 1
ATOM 2536 C C . GLY A 1 326 ? 0.805 -12.986 15.677 1.00 93.69 326 GLY A C 1
ATOM 2537 O O . GLY A 1 326 ? 1.613 -12.702 14.793 1.00 93.69 326 GLY A O 1
ATOM 2538 N N . THR A 1 327 ? -0.515 -13.009 15.469 1.00 95.94 327 THR A N 1
ATOM 2539 C CA . THR A 1 327 ? -1.139 -12.820 14.150 1.00 95.94 327 THR A CA 1
ATOM 2540 C C . THR A 1 327 ? -0.810 -11.448 13.561 1.00 95.94 327 THR A C 1
ATOM 2542 O O . THR A 1 327 ? -0.332 -11.364 12.429 1.00 95.94 327 THR A O 1
ATOM 2545 N N . TYR A 1 328 ? -1.009 -10.366 14.326 1.00 97.31 328 TYR A N 1
ATOM 2546 C CA . TYR A 1 328 ? -0.700 -9.011 13.846 1.00 97.31 328 TYR A CA 1
ATOM 2547 C C . TYR A 1 328 ? 0.792 -8.792 13.672 1.00 97.31 328 TYR A C 1
ATOM 2549 O O . TYR A 1 328 ? 1.180 -8.127 12.723 1.00 97.31 328 TYR A O 1
ATOM 2557 N N . ARG A 1 329 ? 1.627 -9.360 14.551 1.00 97.44 329 ARG A N 1
ATOM 2558 C CA . ARG A 1 329 ? 3.085 -9.262 14.456 1.00 97.44 329 ARG A CA 1
ATOM 2559 C C . ARG A 1 329 ? 3.577 -9.841 13.137 1.00 97.44 329 ARG A C 1
ATOM 2561 O O . ARG A 1 329 ? 4.263 -9.146 12.401 1.00 97.44 329 ARG A O 1
ATOM 2568 N N . ILE A 1 330 ? 3.179 -11.071 12.811 1.00 97.88 330 ILE A N 1
ATOM 2569 C CA . ILE A 1 330 ? 3.569 -11.728 11.554 1.00 97.88 330 ILE A CA 1
ATOM 2570 C C . ILE A 1 330 ? 3.038 -10.946 10.354 1.00 97.88 330 ILE A C 1
ATOM 2572 O O . ILE A 1 330 ? 3.792 -10.655 9.429 1.00 97.88 330 ILE A O 1
ATOM 2576 N N . SER A 1 331 ? 1.764 -10.554 10.395 1.00 98.12 331 SER A N 1
ATOM 2577 C CA . SER A 1 331 ? 1.157 -9.807 9.293 1.00 98.12 331 SER A CA 1
ATOM 2578 C C . SER A 1 331 ? 1.853 -8.457 9.071 1.00 98.12 331 SER A C 1
ATOM 2580 O O . SER A 1 331 ? 2.132 -8.085 7.936 1.00 98.12 331 SER A O 1
ATOM 2582 N N . ALA A 1 332 ? 2.187 -7.737 10.147 1.00 98.44 332 ALA A N 1
ATOM 2583 C CA . ALA A 1 332 ? 2.911 -6.470 10.089 1.00 98.44 332 ALA A CA 1
ATOM 2584 C C . ALA A 1 332 ? 4.349 -6.646 9.585 1.00 98.44 332 ALA A C 1
ATOM 2586 O O . ALA A 1 332 ? 4.800 -5.835 8.783 1.00 98.44 332 ALA A O 1
ATOM 2587 N N . MET A 1 333 ? 5.055 -7.706 10.001 1.00 98.69 333 MET A N 1
ATOM 2588 C CA . MET A 1 333 ? 6.394 -8.030 9.490 1.00 98.69 333 MET A CA 1
ATOM 2589 C C . MET A 1 333 ? 6.376 -8.284 7.976 1.00 98.69 333 MET A C 1
ATOM 2591 O O . MET A 1 333 ? 7.223 -7.763 7.257 1.00 98.69 333 MET A O 1
ATOM 2595 N N . LEU A 1 334 ? 5.393 -9.040 7.480 1.00 98.62 334 LEU A N 1
ATOM 2596 C CA . LEU A 1 334 ? 5.233 -9.306 6.048 1.00 98.62 334 LEU A CA 1
ATOM 2597 C C . LEU A 1 334 ? 4.851 -8.045 5.265 1.00 98.62 334 LEU A C 1
ATOM 2599 O O . LEU A 1 334 ? 5.422 -7.778 4.209 1.00 98.62 334 LEU A O 1
ATOM 2603 N N . ALA A 1 335 ? 3.921 -7.247 5.794 1.00 98.50 335 ALA A N 1
ATOM 2604 C CA . ALA A 1 335 ? 3.491 -6.009 5.156 1.00 98.50 335 ALA A CA 1
ATOM 2605 C C . ALA A 1 335 ? 4.615 -4.962 5.104 1.00 98.50 335 ALA A C 1
ATOM 2607 O O . ALA A 1 335 ? 4.791 -4.320 4.071 1.00 98.50 335 ALA A O 1
ATOM 2608 N N . VAL A 1 336 ? 5.404 -4.806 6.178 1.00 98.62 336 VAL A N 1
ATOM 2609 C CA . VAL A 1 336 ? 6.532 -3.861 6.184 1.00 98.62 336 VAL A CA 1
ATOM 2610 C C . VAL A 1 336 ? 7.662 -4.336 5.275 1.00 98.62 336 VAL A C 1
ATOM 2612 O O . VAL A 1 336 ? 8.235 -3.519 4.561 1.00 98.62 336 VAL A O 1
ATOM 2615 N N . ALA A 1 337 ? 7.936 -5.645 5.221 1.00 98.50 337 ALA A N 1
ATOM 2616 C CA . ALA A 1 337 ? 8.902 -6.203 4.279 1.00 98.50 337 ALA A CA 1
ATOM 2617 C C . ALA A 1 337 ? 8.486 -5.922 2.828 1.00 98.50 337 ALA A C 1
ATOM 2619 O O . ALA A 1 337 ? 9.283 -5.387 2.061 1.00 98.50 337 ALA A O 1
ATOM 2620 N N . ALA A 1 338 ? 7.222 -6.177 2.467 1.00 98.12 338 ALA A N 1
ATOM 2621 C CA . ALA A 1 338 ? 6.702 -5.815 1.149 1.00 98.12 338 ALA A CA 1
ATOM 2622 C C . ALA A 1 338 ? 6.790 -4.314 0.874 1.00 98.12 338 ALA A C 1
ATOM 2624 O O . ALA A 1 338 ? 7.237 -3.925 -0.199 1.00 98.12 338 ALA A O 1
ATOM 2625 N N . ALA A 1 339 ? 6.422 -3.464 1.834 1.00 97.50 339 ALA A N 1
ATOM 2626 C CA . ALA A 1 339 ? 6.469 -2.018 1.644 1.00 97.50 339 ALA A CA 1
ATOM 2627 C C . ALA A 1 339 ? 7.896 -1.515 1.368 1.00 97.50 339 ALA A C 1
ATOM 2629 O O . ALA A 1 339 ? 8.080 -0.634 0.530 1.00 97.50 339 ALA A O 1
ATOM 2630 N N . VAL A 1 340 ? 8.895 -2.097 2.038 1.00 97.44 340 VAL A N 1
ATOM 2631 C CA . VAL A 1 340 ? 10.315 -1.784 1.833 1.00 97.44 340 VAL A CA 1
ATOM 2632 C C . VAL A 1 340 ? 10.840 -2.356 0.514 1.00 97.44 340 VAL A C 1
ATOM 2634 O O . VAL A 1 340 ? 11.585 -1.668 -0.175 1.00 97.44 340 VAL A O 1
ATOM 2637 N N . ILE A 1 341 ? 10.428 -3.568 0.125 1.00 96.94 341 ILE A N 1
ATOM 2638 C CA . ILE A 1 341 ? 10.751 -4.151 -1.189 1.00 96.94 341 ILE A CA 1
ATOM 2639 C C . ILE A 1 341 ? 10.221 -3.266 -2.315 1.00 96.94 341 ILE A C 1
ATOM 2641 O O . ILE A 1 341 ? 10.967 -2.949 -3.237 1.00 96.94 341 ILE A O 1
ATOM 2645 N N . VAL A 1 342 ? 8.956 -2.853 -2.221 1.00 95.75 342 VAL A N 1
ATOM 2646 C CA . VAL A 1 342 ? 8.281 -2.019 -3.222 1.00 95.75 342 VAL A CA 1
ATOM 2647 C C . VAL A 1 342 ? 8.935 -0.647 -3.329 1.00 95.75 342 VAL A C 1
ATOM 2649 O O . VAL A 1 342 ? 9.251 -0.224 -4.436 1.00 95.75 342 VAL A O 1
ATOM 2652 N N . THR A 1 343 ? 9.178 0.019 -2.194 1.00 93.94 343 THR A N 1
ATOM 2653 C CA . THR A 1 343 ? 9.797 1.348 -2.179 1.00 93.94 343 THR A CA 1
ATOM 2654 C C . THR A 1 343 ? 10.770 1.490 -1.002 1.00 93.94 343 THR A C 1
ATOM 2656 O O . THR A 1 343 ? 10.371 1.932 0.087 1.00 93.94 343 THR A O 1
ATOM 2659 N N . PRO A 1 344 ? 12.068 1.195 -1.203 1.00 92.62 344 PRO A N 1
ATOM 2660 C CA . PRO A 1 344 ? 13.066 1.189 -0.132 1.00 92.62 344 PRO A CA 1
ATOM 2661 C C . PRO A 1 344 ? 13.146 2.471 0.715 1.00 92.62 344 PRO A C 1
ATOM 2663 O O . PRO A 1 344 ? 13.268 2.344 1.935 1.00 92.62 344 PRO A O 1
ATOM 2666 N N . PRO A 1 345 ? 13.006 3.697 0.157 1.00 91.06 345 PRO A N 1
ATOM 2667 C CA . PRO A 1 345 ? 13.037 4.929 0.954 1.00 91.06 345 PRO A CA 1
ATOM 2668 C C . PRO A 1 345 ? 12.020 4.983 2.106 1.00 91.06 345 PRO A C 1
ATOM 2670 O O . PRO A 1 345 ? 12.263 5.636 3.120 1.00 91.06 345 PRO A O 1
ATOM 2673 N N . THR A 1 346 ? 10.901 4.257 2.012 1.00 92.56 346 THR A N 1
ATOM 2674 C CA . THR A 1 346 ? 9.912 4.206 3.105 1.00 92.56 346 THR A CA 1
ATOM 2675 C C . THR A 1 346 ? 10.358 3.430 4.331 1.00 92.56 346 THR A C 1
ATOM 2677 O O . THR A 1 346 ? 9.734 3.569 5.383 1.00 92.56 346 THR A O 1
ATOM 2680 N N . ALA A 1 347 ? 11.455 2.674 4.253 1.00 95.56 347 ALA A N 1
ATOM 2681 C CA . ALA A 1 347 ? 12.041 2.039 5.425 1.00 95.56 347 ALA A CA 1
ATOM 2682 C C . ALA A 1 347 ? 12.312 3.062 6.537 1.00 95.56 347 ALA A C 1
ATOM 2684 O O . ALA A 1 347 ? 12.034 2.780 7.699 1.00 95.56 347 ALA A O 1
ATOM 2685 N N . ALA A 1 348 ? 12.769 4.272 6.189 1.00 94.75 348 ALA A N 1
ATOM 2686 C CA . ALA A 1 348 ? 12.980 5.346 7.157 1.00 94.75 348 ALA A CA 1
ATOM 2687 C C . ALA A 1 348 ? 11.670 5.770 7.845 1.00 94.75 348 ALA A C 1
ATOM 2689 O O . ALA A 1 348 ? 11.636 5.928 9.064 1.00 94.75 348 ALA A O 1
ATOM 2690 N N . PHE A 1 349 ? 10.577 5.887 7.084 1.00 95.31 349 PHE A N 1
ATOM 2691 C CA . PHE A 1 349 ? 9.251 6.226 7.609 1.00 95.31 349 PHE A CA 1
ATOM 2692 C C . PHE A 1 349 ? 8.752 5.183 8.614 1.00 95.31 349 PHE A C 1
ATOM 2694 O O . PHE A 1 349 ? 8.420 5.524 9.751 1.00 95.31 349 PHE A O 1
ATOM 2701 N N . TYR A 1 350 ? 8.766 3.900 8.246 1.00 97.00 350 TYR A N 1
ATOM 2702 C CA . TYR A 1 350 ? 8.312 2.838 9.147 1.00 97.00 350 TYR A CA 1
ATOM 2703 C C . TYR A 1 350 ? 9.243 2.640 10.339 1.00 97.00 350 TYR A C 1
ATOM 2705 O O . TYR A 1 350 ? 8.764 2.394 11.447 1.00 97.00 350 TYR A O 1
ATOM 2713 N N . ALA A 1 351 ? 10.558 2.769 10.139 1.00 97.56 351 ALA A N 1
ATOM 2714 C CA . ALA A 1 351 ? 11.528 2.611 11.210 1.00 97.56 351 ALA A CA 1
ATOM 2715 C C . ALA A 1 351 ? 11.364 3.698 12.276 1.00 97.56 351 ALA A C 1
ATOM 2717 O O . ALA A 1 351 ? 11.275 3.377 13.458 1.00 97.56 351 ALA A O 1
ATOM 2718 N N . LEU A 1 352 ? 11.245 4.967 11.874 1.00 97.62 352 LEU A N 1
ATOM 2719 C CA . LEU A 1 352 ? 11.024 6.074 12.806 1.00 97.62 352 LEU A CA 1
ATOM 2720 C C . LEU A 1 352 ? 9.684 5.938 13.543 1.00 97.62 352 LEU A C 1
ATOM 2722 O O . LEU A 1 352 ? 9.642 6.092 14.765 1.00 97.62 352 LEU A O 1
ATOM 2726 N N . ALA A 1 353 ? 8.600 5.585 12.842 1.00 97.31 353 ALA A N 1
ATOM 2727 C CA . ALA A 1 353 ? 7.295 5.384 13.476 1.00 97.31 353 ALA A CA 1
ATOM 2728 C C . ALA A 1 353 ? 7.319 4.207 14.468 1.00 97.31 353 ALA A C 1
ATOM 2730 O O . ALA A 1 353 ? 6.821 4.321 15.590 1.00 97.31 353 ALA A O 1
ATOM 2731 N N . GLY A 1 354 ? 7.953 3.094 14.085 1.00 97.62 354 GLY A N 1
ATOM 2732 C CA . GLY A 1 354 ? 8.141 1.922 14.936 1.00 97.62 354 GLY A CA 1
ATOM 2733 C C . GLY A 1 354 ? 9.015 2.204 16.160 1.00 97.62 354 GLY A C 1
ATOM 2734 O O . GLY A 1 354 ? 8.682 1.749 17.253 1.00 97.62 354 GLY A O 1
ATOM 2735 N N . LEU A 1 355 ? 10.085 2.993 16.010 1.00 98.31 355 LEU A N 1
ATOM 2736 C CA . LEU A 1 355 ? 10.954 3.421 17.112 1.00 98.31 355 LEU A CA 1
ATOM 2737 C C . LEU A 1 355 ? 10.192 4.265 18.138 1.00 98.31 355 LEU A C 1
ATOM 2739 O O . LEU A 1 355 ? 10.264 3.971 19.332 1.00 98.31 355 LEU A O 1
ATOM 2743 N N . LEU A 1 356 ? 9.420 5.262 17.686 1.00 98.25 356 LEU A N 1
ATOM 2744 C CA . LEU A 1 356 ? 8.590 6.082 18.575 1.00 98.25 356 LEU A CA 1
ATOM 2745 C C . LEU A 1 356 ? 7.576 5.223 19.339 1.00 98.25 356 LEU A C 1
ATOM 2747 O O . LEU A 1 356 ? 7.464 5.339 20.558 1.00 98.25 356 LEU A O 1
ATOM 2751 N N . LEU A 1 357 ? 6.875 4.321 18.647 1.00 97.81 357 LEU A N 1
ATOM 2752 C CA . LEU A 1 357 ? 5.883 3.447 19.275 1.00 97.81 357 LEU A CA 1
ATOM 2753 C C . LEU A 1 357 ? 6.500 2.449 20.252 1.00 97.81 357 LEU A C 1
ATOM 2755 O O . LEU A 1 357 ? 5.952 2.237 21.332 1.00 97.81 357 LEU A O 1
ATOM 2759 N N . CYS A 1 358 ? 7.652 1.874 19.906 1.00 97.81 358 CYS A N 1
ATOM 2760 C CA . CYS A 1 358 ? 8.406 1.002 20.800 1.00 97.81 358 CYS A CA 1
ATOM 2761 C C . CYS A 1 358 ? 8.827 1.757 22.070 1.00 97.81 358 CYS A C 1
ATOM 2763 O O . CYS A 1 358 ? 8.583 1.278 23.177 1.00 97.81 358 CYS A O 1
ATOM 2765 N N . GLY A 1 359 ? 9.365 2.974 21.924 1.00 98.06 359 GLY A N 1
ATOM 2766 C CA . GLY A 1 359 ? 9.721 3.842 23.048 1.00 98.06 359 GLY A CA 1
ATOM 2767 C C . GLY A 1 359 ? 8.523 4.164 23.944 1.00 98.06 359 GLY A C 1
ATOM 2768 O O . GLY A 1 359 ? 8.602 3.998 25.160 1.00 98.06 359 GLY A O 1
ATOM 2769 N N . ILE A 1 360 ? 7.380 4.535 23.356 1.00 97.75 360 ILE A N 1
ATOM 2770 C CA . ILE A 1 360 ? 6.142 4.800 24.105 1.00 97.75 360 ILE A CA 1
ATOM 2771 C C . ILE A 1 360 ? 5.668 3.548 24.853 1.00 97.75 360 ILE A C 1
ATOM 2773 O O . ILE A 1 360 ? 5.304 3.637 26.026 1.00 97.75 360 ILE A O 1
ATOM 2777 N N . ALA A 1 361 ? 5.687 2.378 24.208 1.00 96.50 361 ALA A N 1
ATOM 2778 C CA . ALA A 1 361 ? 5.310 1.120 24.845 1.00 96.50 361 ALA A CA 1
ATOM 2779 C C . ALA A 1 361 ? 6.235 0.779 26.028 1.00 96.50 361 ALA A C 1
ATOM 2781 O O . ALA A 1 361 ? 5.746 0.363 27.078 1.00 96.50 361 ALA A O 1
ATOM 2782 N N . LEU A 1 362 ? 7.548 1.007 25.901 1.00 97.56 362 LEU A N 1
ATOM 2783 C CA . LEU A 1 362 ? 8.514 0.814 26.989 1.00 97.56 362 LEU A CA 1
ATOM 2784 C C . LEU A 1 362 ? 8.267 1.773 28.160 1.00 97.56 362 LEU A C 1
ATOM 2786 O O . LEU A 1 362 ? 8.219 1.321 29.303 1.00 97.56 362 LEU A O 1
ATOM 2790 N N . VAL A 1 363 ? 8.043 3.062 27.883 1.00 97.88 363 VAL A N 1
ATOM 2791 C CA . VAL A 1 363 ? 7.733 4.076 28.909 1.00 97.88 363 VAL A CA 1
ATOM 2792 C C . VAL A 1 363 ? 6.436 3.742 29.652 1.00 97.88 363 VAL A C 1
ATOM 2794 O O . VAL A 1 363 ? 6.346 3.946 30.858 1.00 97.88 363 VAL A O 1
ATOM 2797 N N . ARG A 1 364 ? 5.445 3.160 28.963 1.00 96.25 364 ARG A N 1
ATOM 2798 C CA . ARG A 1 364 ? 4.190 2.680 29.571 1.00 96.25 364 ARG A CA 1
ATOM 2799 C C . ARG A 1 364 ? 4.310 1.313 30.265 1.00 96.25 364 ARG A C 1
ATOM 2801 O O . ARG A 1 364 ? 3.306 0.787 30.732 1.00 96.25 364 ARG A O 1
ATOM 2808 N N . GLY A 1 365 ? 5.498 0.704 30.314 1.00 95.94 365 GLY A N 1
ATOM 2809 C CA . GLY A 1 365 ? 5.716 -0.613 30.928 1.00 95.94 365 GLY A CA 1
ATOM 2810 C C . GLY A 1 365 ? 5.175 -1.803 30.119 1.00 95.94 365 GLY A C 1
ATOM 2811 O O . GLY A 1 365 ? 5.158 -2.932 30.607 1.00 95.94 365 GLY A O 1
ATOM 2812 N N . MET A 1 366 ? 4.771 -1.594 28.864 1.00 95.19 366 MET A N 1
ATOM 2813 C CA . MET A 1 366 ? 4.141 -2.590 27.989 1.00 95.19 366 MET A CA 1
ATOM 2814 C C . MET A 1 366 ? 5.188 -3.441 27.247 1.00 95.19 366 MET A C 1
ATOM 2816 O O . MET A 1 366 ? 5.240 -3.466 26.016 1.00 95.19 366 MET A O 1
ATOM 2820 N N . LYS A 1 367 ? 6.051 -4.151 27.990 1.00 95.44 367 LYS A N 1
ATOM 2821 C CA . LYS A 1 367 ? 7.225 -4.870 27.440 1.00 95.44 367 LYS A CA 1
ATOM 2822 C C . LYS A 1 367 ? 6.886 -5.870 26.322 1.00 95.44 367 LYS A C 1
ATOM 2824 O O . LYS A 1 367 ? 7.614 -5.945 25.336 1.00 95.44 367 LYS A O 1
ATOM 2829 N N . SER A 1 368 ? 5.777 -6.606 26.444 1.00 95.44 368 SER A N 1
ATOM 2830 C CA . SER A 1 368 ? 5.323 -7.549 25.406 1.00 95.44 368 SER A CA 1
ATOM 2831 C C . SER A 1 368 ? 5.009 -6.838 24.087 1.00 95.44 368 SER A C 1
ATOM 2833 O O . SER A 1 368 ? 5.450 -7.261 23.021 1.00 95.44 368 SER A O 1
ATOM 2835 N N . ASN A 1 369 ? 4.287 -5.720 24.169 1.00 95.81 369 ASN A N 1
ATOM 2836 C CA . ASN A 1 369 ? 3.898 -4.901 23.025 1.00 95.81 369 ASN A CA 1
ATOM 2837 C C . ASN A 1 369 ? 5.137 -4.267 22.379 1.00 95.81 369 ASN A C 1
ATOM 2839 O O . ASN A 1 369 ? 5.294 -4.331 21.162 1.00 95.81 369 ASN A O 1
ATOM 2843 N N . ALA A 1 370 ? 6.057 -3.739 23.196 1.00 96.81 370 ALA A N 1
ATOM 2844 C CA . ALA A 1 370 ? 7.332 -3.204 22.726 1.00 96.81 370 ALA A CA 1
ATOM 2845 C C . ALA A 1 370 ? 8.158 -4.263 21.977 1.00 96.81 370 ALA A C 1
ATOM 2847 O O . ALA A 1 370 ? 8.655 -3.989 20.891 1.00 96.81 370 ALA A O 1
ATOM 2848 N N . SER A 1 371 ? 8.245 -5.492 22.499 1.00 96.88 371 SER A N 1
ATOM 2849 C CA . SER A 1 371 ? 8.932 -6.603 21.824 1.00 96.88 371 SER A CA 1
ATOM 2850 C C . SER A 1 371 ? 8.282 -6.960 20.481 1.00 96.88 371 SER A C 1
ATOM 2852 O O . SER A 1 371 ? 8.981 -7.143 19.481 1.00 96.88 371 SER A O 1
ATOM 2854 N N . ALA A 1 372 ? 6.947 -7.003 20.418 1.00 96.81 372 ALA A N 1
ATOM 2855 C CA . ALA A 1 372 ? 6.238 -7.245 19.166 1.00 96.81 372 ALA A CA 1
ATOM 2856 C C . ALA A 1 372 ? 6.515 -6.138 18.133 1.00 96.81 372 ALA A C 1
ATOM 2858 O O . ALA A 1 372 ? 6.848 -6.446 16.989 1.00 96.81 372 ALA A O 1
ATOM 2859 N N . ILE A 1 373 ? 6.463 -4.865 18.532 1.00 97.56 373 ILE A N 1
ATOM 2860 C CA . ILE A 1 373 ? 6.774 -3.725 17.654 1.00 97.56 373 ILE A CA 1
ATOM 2861 C C . ILE A 1 373 ? 8.247 -3.751 17.220 1.00 97.56 373 ILE A C 1
ATOM 2863 O O . ILE A 1 373 ? 8.542 -3.557 16.042 1.00 97.56 373 ILE A O 1
ATOM 2867 N N . ALA A 1 374 ? 9.171 -4.073 18.129 1.00 98.06 374 ALA A N 1
ATOM 2868 C CA . ALA A 1 374 ? 10.594 -4.205 17.825 1.00 98.06 374 ALA A CA 1
ATOM 2869 C C . ALA A 1 374 ? 10.868 -5.293 16.773 1.00 98.06 374 ALA A C 1
ATOM 2871 O O . ALA A 1 374 ? 11.739 -5.116 15.927 1.00 98.06 374 ALA A O 1
ATOM 2872 N N . SER A 1 375 ? 10.102 -6.389 16.760 1.00 98.12 375 SER A N 1
ATOM 2873 C CA . SER A 1 375 ? 10.237 -7.410 15.710 1.00 98.12 375 SER A CA 1
ATOM 2874 C C . SER A 1 375 ? 9.781 -6.924 14.327 1.00 98.12 375 SER A C 1
ATOM 2876 O O . SER A 1 375 ? 10.401 -7.271 13.323 1.00 98.12 375 SER A O 1
ATOM 2878 N N . VAL A 1 376 ? 8.753 -6.066 14.264 1.00 98.31 376 VAL A N 1
ATOM 2879 C CA . VAL A 1 376 ? 8.324 -5.409 13.016 1.00 98.31 376 VAL A CA 1
ATOM 2880 C C . VAL A 1 376 ? 9.400 -4.429 12.545 1.00 98.31 376 VAL A C 1
ATOM 2882 O O . VAL A 1 376 ? 9.753 -4.422 11.367 1.00 98.31 376 VAL A O 1
ATOM 2885 N N . LEU A 1 377 ? 9.981 -3.655 13.468 1.00 98.06 377 LEU A N 1
ATOM 2886 C CA . LEU A 1 377 ? 11.112 -2.771 13.185 1.00 98.06 377 LEU A CA 1
ATOM 2887 C C . LEU A 1 377 ? 12.317 -3.553 12.645 1.00 98.06 377 LEU A C 1
ATOM 2889 O O . LEU A 1 377 ? 12.909 -3.153 11.647 1.00 98.06 377 LEU A O 1
ATOM 2893 N N . LEU A 1 378 ? 12.653 -4.690 13.258 1.00 98.38 378 LEU A N 1
ATOM 2894 C CA . LEU A 1 378 ? 13.746 -5.539 12.795 1.00 98.38 378 LEU A CA 1
ATOM 2895 C C . LEU A 1 378 ? 13.483 -6.079 11.384 1.00 98.38 378 LEU A C 1
ATOM 2897 O O . LEU A 1 378 ? 14.388 -6.047 10.558 1.00 98.38 378 LEU A O 1
ATOM 2901 N N . ALA A 1 379 ? 12.254 -6.507 11.076 1.00 98.44 379 ALA A N 1
ATOM 2902 C CA . ALA A 1 379 ? 11.881 -6.930 9.723 1.00 98.44 379 ALA A CA 1
ATOM 2903 C C . ALA A 1 379 ? 12.029 -5.792 8.695 1.00 98.44 379 ALA A C 1
ATOM 2905 O O . ALA A 1 379 ? 12.536 -6.017 7.595 1.00 98.44 379 ALA A O 1
ATOM 2906 N N . CYS A 1 380 ? 11.645 -4.565 9.065 1.00 98.44 380 CYS A N 1
ATOM 2907 C CA . CYS A 1 380 ? 11.833 -3.369 8.243 1.00 98.44 380 CYS A CA 1
ATOM 2908 C C . CYS A 1 380 ? 13.319 -3.103 7.957 1.00 98.44 380 CYS A C 1
ATOM 2910 O O . CYS A 1 380 ? 13.711 -2.951 6.800 1.00 98.44 380 CYS A O 1
ATOM 2912 N N . LEU A 1 381 ? 14.151 -3.076 9.003 1.00 98.06 381 LEU A N 1
ATOM 2913 C CA . LEU A 1 381 ? 15.586 -2.803 8.890 1.00 98.06 381 LEU A CA 1
ATOM 2914 C C . LEU A 1 381 ? 16.322 -3.911 8.132 1.00 98.06 381 LEU A C 1
ATOM 2916 O O . LEU A 1 381 ? 17.153 -3.608 7.283 1.00 98.06 381 LEU A O 1
ATOM 2920 N N . ALA A 1 382 ? 15.985 -5.178 8.383 1.00 98.19 382 ALA A N 1
ATOM 2921 C CA . ALA A 1 382 ? 16.564 -6.317 7.675 1.00 98.19 382 ALA A CA 1
ATOM 2922 C C . ALA A 1 382 ? 16.223 -6.289 6.179 1.00 98.19 382 ALA A C 1
ATOM 2924 O O . ALA A 1 382 ? 17.102 -6.506 5.349 1.00 98.19 382 ALA A O 1
ATOM 2925 N N . SER A 1 383 ? 14.974 -5.960 5.826 1.00 98.12 383 SER A N 1
ATOM 2926 C CA . SER A 1 383 ? 14.558 -5.826 4.422 1.00 98.12 383 SER A CA 1
ATOM 2927 C C . SER A 1 383 ? 15.293 -4.675 3.730 1.00 98.12 383 SER A C 1
ATOM 2929 O O . SER A 1 383 ? 15.783 -4.835 2.614 1.00 98.12 383 SER A O 1
ATOM 2931 N N . ALA A 1 384 ? 15.426 -3.528 4.403 1.00 97.50 384 ALA A N 1
ATOM 2932 C CA . ALA A 1 384 ? 16.124 -2.365 3.858 1.00 97.50 384 ALA A CA 1
ATOM 2933 C C . ALA A 1 384 ? 17.620 -2.640 3.670 1.00 97.50 384 ALA A C 1
ATOM 2935 O O . ALA A 1 384 ? 18.156 -2.396 2.592 1.00 97.50 384 ALA A O 1
ATOM 2936 N N . ALA A 1 385 ? 18.275 -3.196 4.692 1.00 97.69 385 ALA A N 1
ATOM 2937 C CA . ALA A 1 385 ? 19.677 -3.584 4.627 1.00 97.69 385 ALA A CA 1
ATOM 2938 C C . ALA A 1 385 ? 19.909 -4.605 3.508 1.00 97.69 385 ALA A C 1
ATOM 2940 O O . ALA A 1 385 ? 20.769 -4.384 2.666 1.00 97.69 385 ALA A O 1
ATOM 2941 N N . GLY A 1 386 ? 19.085 -5.656 3.427 1.00 97.69 386 GLY A N 1
ATOM 2942 C CA . GLY A 1 386 ? 19.177 -6.665 2.372 1.00 97.69 386 GLY A CA 1
ATOM 2943 C C . GLY A 1 386 ? 19.091 -6.069 0.964 1.00 97.69 386 GLY A C 1
ATOM 2944 O O . GLY A 1 386 ? 19.905 -6.410 0.108 1.00 97.69 386 GLY A O 1
ATOM 2945 N N . LEU A 1 387 ? 18.166 -5.132 0.727 1.00 97.06 387 LEU A N 1
ATOM 2946 C CA . LEU A 1 387 ? 18.028 -4.460 -0.570 1.00 97.06 387 LEU A CA 1
ATOM 2947 C C . LEU A 1 387 ? 19.200 -3.531 -0.890 1.00 97.06 387 LEU A C 1
ATOM 2949 O O . LEU A 1 387 ? 19.690 -3.548 -2.015 1.00 97.06 387 LEU A O 1
ATOM 2953 N N . LEU A 1 388 ? 19.647 -2.719 0.070 1.00 96.94 388 LEU A N 1
ATOM 2954 C CA . LEU A 1 388 ? 20.787 -1.816 -0.125 1.00 96.94 388 LEU A CA 1
ATOM 2955 C C . LEU A 1 388 ? 22.074 -2.602 -0.390 1.00 96.94 388 LEU A C 1
ATOM 2957 O O . LEU A 1 388 ? 22.836 -2.257 -1.289 1.00 96.94 388 LEU A O 1
ATOM 2961 N N . THR A 1 389 ? 22.285 -3.685 0.358 1.00 97.56 389 THR A N 1
ATOM 2962 C CA . THR A 1 389 ? 23.413 -4.598 0.181 1.00 97.56 389 THR A CA 1
ATOM 2963 C C . THR A 1 389 ? 23.364 -5.279 -1.182 1.00 97.56 389 THR A C 1
ATOM 2965 O O . THR A 1 389 ? 24.368 -5.280 -1.888 1.00 97.56 389 THR A O 1
ATOM 2968 N N . LEU A 1 390 ? 22.202 -5.800 -1.590 1.00 97.12 390 LEU A N 1
ATOM 2969 C CA . LEU A 1 390 ? 22.018 -6.375 -2.921 1.00 97.12 390 LEU A CA 1
ATOM 2970 C C . LEU A 1 390 ? 22.370 -5.358 -4.012 1.00 97.12 390 LEU A C 1
ATOM 2972 O O . LEU A 1 390 ? 23.173 -5.662 -4.886 1.00 97.12 390 LEU A O 1
ATOM 2976 N N . ASN A 1 391 ? 21.817 -4.147 -3.942 1.00 97.12 391 ASN A N 1
ATOM 2977 C CA . ASN A 1 391 ? 22.091 -3.103 -4.931 1.00 97.12 391 ASN A CA 1
ATOM 2978 C C . ASN A 1 391 ? 23.581 -2.787 -5.010 1.00 97.12 391 ASN A C 1
ATOM 2980 O O . ASN A 1 391 ? 24.150 -2.770 -6.095 1.00 97.12 391 ASN A O 1
ATOM 2984 N N . TYR A 1 392 ? 24.226 -2.611 -3.857 1.00 97.75 392 TYR A N 1
ATOM 2985 C CA . TYR A 1 392 ? 25.651 -2.332 -3.803 1.00 97.75 392 TYR A CA 1
ATOM 2986 C C . TYR A 1 392 ? 26.487 -3.444 -4.441 1.00 97.75 392 TYR A C 1
ATOM 2988 O O . TYR A 1 392 ? 27.366 -3.167 -5.255 1.00 97.75 392 TYR A O 1
ATOM 2996 N N . PHE A 1 393 ? 26.198 -4.709 -4.126 1.00 97.62 393 PHE A N 1
ATOM 2997 C CA . PHE A 1 393 ? 26.944 -5.823 -4.708 1.00 97.62 393 PHE A CA 1
ATOM 2998 C C . PHE A 1 393 ? 26.811 -5.889 -6.226 1.00 97.62 393 PHE A C 1
ATOM 3000 O O . PHE A 1 393 ? 27.796 -6.186 -6.904 1.00 97.62 393 PHE A O 1
ATOM 3007 N N . VAL A 1 394 ? 25.617 -5.585 -6.725 1.00 96.44 394 VAL A N 1
ATOM 3008 C CA . VAL A 1 394 ? 25.228 -5.753 -8.123 1.00 96.44 394 VAL A CA 1
ATOM 3009 C C . VAL A 1 394 ? 25.680 -4.587 -8.993 1.00 96.44 394 VAL A C 1
ATOM 3011 O O . VAL A 1 394 ? 26.188 -4.809 -10.084 1.00 96.44 394 VAL A O 1
ATOM 3014 N N . THR A 1 395 ? 25.508 -3.353 -8.524 1.00 96.56 395 THR A N 1
ATOM 3015 C CA . THR A 1 395 ? 25.737 -2.149 -9.336 1.00 96.56 395 THR A CA 1
ATOM 3016 C C . THR A 1 395 ? 26.876 -1.281 -8.815 1.00 96.56 395 THR A C 1
ATOM 3018 O O . THR A 1 395 ? 27.158 -0.248 -9.407 1.00 96.56 395 THR A O 1
ATOM 3021 N N . GLY A 1 396 ? 27.458 -1.605 -7.658 1.00 97.06 396 GLY A N 1
ATOM 3022 C CA . GLY A 1 396 ? 28.408 -0.729 -6.969 1.00 97.06 396 GLY A CA 1
ATOM 3023 C C . GLY A 1 396 ? 27.772 0.454 -6.236 1.00 97.06 396 GLY A C 1
ATOM 3024 O O . GLY A 1 396 ? 28.490 1.320 -5.742 1.00 97.06 396 GLY A O 1
ATOM 3025 N N . PHE A 1 397 ? 26.437 0.518 -6.135 1.00 96.88 397 PHE A N 1
ATOM 3026 C CA . PHE A 1 397 ? 25.748 1.644 -5.499 1.00 96.88 397 PHE A CA 1
ATOM 3027 C C . PHE A 1 397 ? 24.529 1.199 -4.674 1.00 96.88 397 PHE A C 1
ATOM 3029 O O . PHE A 1 397 ? 23.674 0.490 -5.204 1.00 96.88 397 PHE A O 1
ATOM 3036 N N . PRO A 1 398 ? 24.387 1.606 -3.396 1.00 95.88 398 PRO A N 1
ATOM 3037 C CA . PRO A 1 398 ? 23.293 1.133 -2.543 1.00 95.88 398 PRO A CA 1
ATOM 3038 C C . PRO A 1 398 ? 21.901 1.627 -2.966 1.00 95.88 398 PRO A C 1
ATOM 3040 O O . PRO A 1 398 ? 20.931 0.867 -2.934 1.00 95.88 398 PRO A O 1
ATOM 3043 N N . SER A 1 399 ? 21.768 2.907 -3.321 1.00 93.94 399 SER A N 1
ATOM 3044 C CA . SER A 1 399 ? 20.490 3.522 -3.703 1.00 93.94 399 SER A CA 1
ATOM 3045 C C . SER A 1 399 ? 20.711 4.902 -4.305 1.00 93.94 399 SER A C 1
ATOM 3047 O O . SER A 1 399 ? 21.392 5.729 -3.702 1.00 93.94 399 SER A O 1
ATOM 3049 N N . ASP A 1 400 ? 20.082 5.181 -5.440 1.00 90.56 400 ASP A N 1
ATOM 3050 C CA . ASP A 1 400 ? 20.130 6.477 -6.121 1.00 90.56 400 ASP A CA 1
ATOM 3051 C C . ASP A 1 400 ? 19.343 7.584 -5.385 1.00 90.56 400 ASP A C 1
ATOM 3053 O O . ASP A 1 400 ? 19.730 8.750 -5.395 1.00 90.56 400 ASP A O 1
ATOM 3057 N N . GLN A 1 401 ? 18.300 7.228 -4.635 1.00 87.88 401 GLN A N 1
ATOM 3058 C CA . GLN A 1 401 ? 17.563 8.157 -3.764 1.00 87.88 401 GLN A CA 1
ATOM 3059 C C . GLN A 1 401 ? 18.403 8.680 -2.592 1.00 87.88 401 GLN A C 1
ATOM 3061 O O . GLN A 1 401 ? 18.185 9.783 -2.094 1.00 87.88 401 GLN A O 1
ATOM 3066 N N . GLY A 1 402 ? 19.388 7.895 -2.154 1.00 87.50 402 GLY A N 1
ATOM 3067 C CA . GLY A 1 402 ? 20.355 8.282 -1.130 1.00 87.50 402 GLY A CA 1
ATOM 3068 C C . GLY A 1 402 ? 21.663 8.799 -1.716 1.00 87.50 402 GLY A C 1
ATOM 3069 O O . GLY A 1 402 ? 22.676 8.735 -1.027 1.00 87.50 402 GLY A O 1
ATOM 3070 N N . MET A 1 403 ? 21.683 9.263 -2.972 1.00 90.81 403 MET A N 1
ATOM 3071 C CA . MET A 1 403 ? 22.937 9.417 -3.710 1.00 90.81 403 MET A CA 1
ATOM 3072 C C . MET A 1 403 ? 23.969 10.312 -3.019 1.00 90.81 403 MET A C 1
ATOM 3074 O O . MET A 1 403 ? 25.131 9.932 -2.978 1.00 90.81 403 MET A O 1
ATOM 3078 N N . LYS A 1 404 ? 23.570 11.421 -2.382 1.00 90.00 404 LYS A N 1
ATOM 3079 C CA . LYS A 1 404 ? 24.507 12.254 -1.598 1.00 90.00 404 LYS A CA 1
ATOM 3080 C C . LYS A 1 404 ? 25.156 11.495 -0.438 1.00 90.00 404 LYS A C 1
ATOM 3082 O O . LYS A 1 404 ? 26.335 11.678 -0.166 1.00 90.00 404 LYS A O 1
ATOM 3087 N N . LEU A 1 405 ? 24.376 10.664 0.254 1.00 91.12 405 LEU A N 1
ATOM 3088 C CA . LEU A 1 405 ? 24.843 9.880 1.397 1.00 91.12 405 LEU A CA 1
ATOM 3089 C C . LEU A 1 405 ? 25.739 8.724 0.945 1.00 91.12 405 LEU A C 1
ATOM 3091 O O . LEU A 1 405 ? 26.720 8.409 1.611 1.00 91.12 405 LEU A O 1
ATOM 3095 N N . PHE A 1 406 ? 25.393 8.083 -0.171 1.00 95.00 406 PHE A N 1
ATOM 3096 C CA . PHE A 1 406 ? 26.086 6.890 -0.642 1.00 95.00 406 PHE A CA 1
ATOM 3097 C C . PHE A 1 406 ? 27.235 7.165 -1.614 1.00 95.00 406 PHE A C 1
ATOM 3099 O O . PHE A 1 406 ? 27.991 6.243 -1.909 1.00 95.00 406 PHE A O 1
ATOM 3106 N N . TRP A 1 407 ? 27.412 8.410 -2.068 1.00 95.69 407 TRP A N 1
ATOM 3107 C CA . TRP A 1 407 ? 28.458 8.792 -3.022 1.00 95.69 407 TRP A CA 1
ATOM 3108 C C . TRP A 1 407 ? 29.859 8.374 -2.571 1.00 95.69 407 TRP A C 1
ATOM 3110 O O . TRP A 1 407 ? 30.630 7.836 -3.357 1.00 95.69 407 TRP A O 1
ATOM 3120 N N . THR A 1 408 ? 30.170 8.546 -1.285 1.00 95.56 408 THR A N 1
ATOM 3121 C CA . THR A 1 408 ? 31.475 8.179 -0.709 1.00 95.56 408 THR A CA 1
ATOM 3122 C C . THR A 1 408 ? 31.717 6.675 -0.645 1.00 95.56 408 THR A C 1
ATOM 3124 O O . THR A 1 408 ? 32.852 6.252 -0.456 1.00 95.56 408 THR A O 1
ATOM 3127 N N . PHE A 1 409 ? 30.662 5.870 -0.768 1.00 95.81 409 PHE A N 1
ATOM 3128 C CA . PHE A 1 409 ? 30.731 4.412 -0.742 1.00 95.81 409 PHE A CA 1
ATOM 3129 C C . PHE A 1 409 ? 30.598 3.800 -2.141 1.00 95.81 409 PHE A C 1
ATOM 3131 O O . PHE A 1 409 ? 30.585 2.579 -2.250 1.00 95.81 409 PHE A O 1
ATOM 3138 N N . ALA A 1 410 ? 30.469 4.616 -3.192 1.00 96.69 410 ALA A N 1
ATOM 3139 C CA . ALA A 1 410 ? 30.272 4.148 -4.557 1.00 96.69 410 ALA A CA 1
ATOM 3140 C C . ALA A 1 410 ? 31.481 3.360 -5.074 1.00 96.69 410 ALA A C 1
ATOM 3142 O O . ALA A 1 410 ? 32.618 3.821 -5.001 1.00 96.69 410 ALA A O 1
ATOM 3143 N N . ASP A 1 411 ? 31.214 2.207 -5.677 1.00 98.00 411 ASP A N 1
ATOM 3144 C CA . ASP A 1 411 ? 32.168 1.494 -6.518 1.00 98.00 411 ASP A CA 1
ATOM 3145 C C . ASP A 1 411 ? 31.948 1.942 -7.969 1.00 98.00 411 ASP A C 1
ATOM 3147 O O . ASP A 1 411 ? 31.130 1.389 -8.710 1.00 98.00 411 ASP A O 1
ATOM 3151 N N . PHE A 1 412 ? 32.639 3.018 -8.355 1.00 97.19 412 PHE A N 1
ATOM 3152 C CA . PHE A 1 412 ? 32.508 3.597 -9.693 1.00 97.19 412 PHE A CA 1
ATOM 3153 C C . PHE A 1 412 ? 33.029 2.679 -10.799 1.00 97.19 412 PHE A C 1
ATOM 3155 O O . PHE A 1 412 ? 32.618 2.849 -11.943 1.00 97.19 412 PHE A O 1
ATOM 3162 N N . GLU A 1 413 ? 33.878 1.699 -10.479 1.00 97.94 413 GLU A N 1
ATOM 3163 C CA . GLU A 1 413 ? 34.321 0.705 -11.454 1.00 97.94 413 GLU A CA 1
ATOM 3164 C C . GLU A 1 413 ? 33.136 -0.163 -11.889 1.00 97.94 413 GLU A C 1
ATOM 3166 O O . GLU A 1 413 ? 32.872 -0.281 -13.084 1.00 97.94 413 GLU A O 1
ATOM 3171 N N . LYS A 1 414 ? 32.341 -0.673 -10.940 1.00 97.25 414 LYS A N 1
ATOM 3172 C CA . LYS A 1 414 ? 31.106 -1.414 -11.258 1.00 97.25 414 LYS A CA 1
ATOM 3173 C C . LYS A 1 414 ? 30.063 -0.563 -11.974 1.00 97.25 414 LYS A C 1
ATOM 3175 O O . LYS A 1 414 ? 29.442 -1.026 -12.929 1.00 97.25 414 LYS A O 1
ATOM 3180 N N . VAL A 1 415 ? 29.876 0.685 -11.540 1.00 96.00 415 VAL A N 1
ATOM 3181 C CA . VAL A 1 415 ? 28.940 1.612 -12.203 1.00 96.00 415 VAL A CA 1
ATOM 3182 C C . VAL A 1 415 ? 29.380 1.879 -13.651 1.00 96.00 415 VAL A C 1
ATOM 3184 O O . VAL A 1 415 ? 28.538 1.941 -14.549 1.00 96.00 415 VAL A O 1
ATOM 3187 N N . GLN A 1 416 ? 30.690 1.994 -13.898 1.00 96.62 416 GLN A N 1
ATOM 3188 C CA . GLN A 1 416 ? 31.258 2.143 -15.238 1.00 96.62 416 GLN A CA 1
ATOM 3189 C C . GLN A 1 416 ? 31.133 0.862 -16.071 1.00 96.62 416 GLN A C 1
ATOM 3191 O O . GLN A 1 416 ? 30.829 0.952 -17.255 1.00 96.62 416 GLN A O 1
ATOM 3196 N N . GLN A 1 417 ? 31.320 -0.322 -15.477 1.00 96.50 417 GLN A N 1
ATOM 3197 C CA . GLN A 1 417 ? 31.112 -1.612 -16.153 1.00 96.50 417 GLN A CA 1
ATOM 3198 C C . GLN A 1 417 ? 29.655 -1.807 -16.600 1.00 96.50 417 GLN A C 1
ATOM 3200 O O . GLN A 1 417 ? 29.404 -2.487 -17.592 1.00 96.50 417 GLN A O 1
ATOM 3205 N N . TRP A 1 418 ? 28.701 -1.188 -15.900 1.00 94.44 418 TRP A N 1
ATOM 3206 C CA . TRP A 1 418 ? 27.293 -1.140 -16.301 1.00 94.44 418 TRP A CA 1
ATOM 3207 C C . TRP A 1 418 ? 26.981 -0.030 -17.330 1.00 94.44 418 TRP A C 1
ATOM 3209 O O . TRP A 1 418 ? 25.854 0.069 -17.800 1.00 94.44 418 TRP A O 1
ATOM 3219 N N . ASP A 1 419 ? 27.959 0.795 -17.711 1.00 95.50 419 ASP A N 1
ATOM 3220 C CA . ASP A 1 419 ? 27.828 1.872 -18.709 1.00 95.50 419 ASP A CA 1
ATOM 3221 C C . ASP A 1 419 ? 26.804 2.971 -18.346 1.00 95.50 419 ASP A C 1
ATOM 3223 O O . ASP A 1 419 ? 26.186 3.614 -19.193 1.00 95.50 419 ASP A O 1
ATOM 3227 N N . VAL A 1 420 ? 26.615 3.220 -17.043 1.00 95.75 420 VAL A N 1
ATOM 3228 C CA . VAL A 1 420 ? 25.659 4.232 -16.543 1.00 95.75 420 VAL A CA 1
ATOM 3229 C C . VAL A 1 420 ? 26.315 5.347 -15.730 1.00 95.75 420 VAL A C 1
ATOM 3231 O O . VAL A 1 420 ? 25.623 6.260 -15.275 1.00 95.75 420 VAL A O 1
ATOM 3234 N N . LEU A 1 421 ? 27.646 5.339 -15.584 1.00 96.00 421 LEU A N 1
ATOM 3235 C CA . LEU A 1 421 ? 28.384 6.348 -14.815 1.00 96.00 421 LEU A CA 1
ATOM 3236 C C . LEU A 1 421 ? 28.064 7.802 -15.217 1.00 96.00 421 LEU A C 1
ATOM 3238 O O . LEU A 1 421 ? 27.833 8.608 -14.309 1.00 96.00 421 LEU A O 1
ATOM 3242 N N . PRO A 1 422 ? 27.962 8.169 -16.515 1.00 96.06 422 PRO A N 1
ATOM 3243 C CA . PRO A 1 422 ? 27.608 9.538 -16.893 1.00 96.06 422 PRO A CA 1
ATOM 3244 C C . PRO A 1 422 ? 26.264 9.984 -16.305 1.00 96.06 422 PRO A C 1
ATOM 3246 O O . PRO A 1 422 ? 26.139 11.105 -15.810 1.00 96.06 422 PRO A O 1
ATOM 3249 N N . HIS A 1 423 ? 25.273 9.089 -16.281 1.00 94.12 423 HIS A N 1
ATOM 3250 C CA . HIS A 1 423 ? 23.957 9.379 -15.722 1.00 94.12 423 HIS A CA 1
ATOM 3251 C C . HIS A 1 423 ? 24.014 9.591 -14.205 1.00 94.12 423 HIS A C 1
ATOM 3253 O O . HIS A 1 423 ? 23.386 10.518 -13.694 1.00 94.12 423 HIS A O 1
ATOM 3259 N N . PHE A 1 424 ? 24.812 8.795 -13.485 1.00 93.88 424 PHE A N 1
ATOM 3260 C CA . PHE A 1 424 ? 25.028 8.974 -12.045 1.00 93.88 424 PHE A CA 1
ATOM 3261 C C . PHE A 1 424 ? 25.635 10.338 -11.720 1.00 93.88 424 PHE A C 1
ATOM 3263 O O . PHE A 1 424 ? 25.154 11.024 -10.821 1.00 93.88 424 PHE A O 1
ATOM 3270 N N . VAL A 1 425 ? 26.653 10.762 -12.475 1.00 94.88 425 VAL A N 1
ATOM 3271 C CA . VAL A 1 425 ? 27.291 12.074 -12.292 1.00 94.88 425 VAL A CA 1
ATOM 3272 C C . VAL A 1 425 ? 26.297 13.209 -12.552 1.00 94.88 425 VAL A C 1
ATOM 3274 O O . VAL A 1 425 ? 26.216 14.141 -11.749 1.00 94.88 425 VAL A O 1
ATOM 3277 N N . ILE A 1 426 ? 25.496 13.112 -13.622 1.00 93.94 426 ILE A N 1
ATOM 3278 C CA . ILE A 1 426 ? 24.458 14.103 -13.945 1.00 93.94 426 ILE A CA 1
ATOM 3279 C C . ILE A 1 426 ? 23.438 14.203 -12.808 1.00 93.94 426 ILE A C 1
ATOM 3281 O O . ILE A 1 426 ? 23.183 15.299 -12.305 1.00 93.94 426 ILE A O 1
ATOM 3285 N N . ILE A 1 427 ? 22.875 13.075 -12.361 1.00 91.19 427 ILE A N 1
ATOM 3286 C CA . ILE A 1 427 ? 21.868 13.095 -11.296 1.00 91.19 427 ILE A CA 1
ATOM 3287 C C . ILE A 1 427 ? 22.493 13.551 -9.968 1.00 91.19 427 ILE A C 1
ATOM 3289 O O . ILE A 1 427 ? 21.850 14.289 -9.226 1.00 91.19 427 ILE A O 1
ATOM 3293 N N . HIS A 1 428 ? 23.750 13.205 -9.667 1.00 93.00 428 HIS A N 1
ATOM 3294 C CA . HIS A 1 428 ? 24.433 13.695 -8.467 1.00 93.00 428 HIS A CA 1
ATOM 3295 C C . HIS A 1 428 ? 24.580 15.217 -8.494 1.00 93.00 428 HIS A C 1
ATOM 3297 O O . HIS A 1 428 ? 24.291 15.871 -7.490 1.00 93.00 428 HIS A O 1
ATOM 3303 N N . GLY A 1 429 ? 24.953 15.788 -9.643 1.00 92.44 429 GLY A N 1
ATOM 3304 C CA . GLY A 1 429 ? 24.982 17.236 -9.850 1.00 92.44 429 GLY A CA 1
ATOM 3305 C C . GLY A 1 429 ? 23.609 17.880 -9.636 1.00 92.44 429 GLY A C 1
ATOM 3306 O O . GLY A 1 429 ? 23.484 18.813 -8.844 1.00 92.44 429 GLY A O 1
ATOM 3307 N N . LEU A 1 430 ? 22.559 17.331 -10.260 1.00 89.81 430 LEU A N 1
ATOM 3308 C CA . LEU A 1 430 ? 21.184 17.825 -10.104 1.00 89.81 430 LEU A CA 1
ATOM 3309 C C . LEU A 1 430 ? 20.724 17.784 -8.642 1.00 89.81 430 LEU A C 1
ATOM 3311 O O . LEU A 1 430 ? 20.261 18.790 -8.107 1.00 89.81 430 LEU A O 1
ATOM 3315 N N . LEU A 1 431 ? 20.893 16.643 -7.966 1.00 88.31 431 LEU A N 1
ATOM 3316 C CA . LEU A 1 431 ? 20.495 16.480 -6.569 1.00 88.31 431 LEU A CA 1
ATOM 3317 C C . LEU A 1 431 ? 21.316 17.369 -5.632 1.00 88.31 431 LEU A C 1
ATOM 3319 O O . LEU A 1 431 ? 20.775 17.858 -4.638 1.00 88.31 431 LEU A O 1
ATOM 3323 N N . SER A 1 432 ? 22.604 17.588 -5.919 1.00 87.75 432 SER A N 1
ATOM 3324 C CA . SER A 1 432 ? 23.475 18.502 -5.163 1.00 87.75 432 SER A CA 1
ATOM 3325 C C . SER A 1 432 ? 22.878 19.901 -5.100 1.00 87.75 432 SER A C 1
ATOM 3327 O O . SER A 1 432 ? 22.669 20.394 -3.990 1.00 87.75 432 SER A O 1
ATOM 3329 N N . ASN A 1 433 ? 22.431 20.419 -6.242 1.00 87.19 433 ASN A N 1
ATOM 3330 C CA . ASN A 1 433 ? 21.877 21.767 -6.377 1.00 87.19 433 ASN A CA 1
ATOM 3331 C C . ASN A 1 433 ? 20.465 21.928 -5.778 1.00 87.19 433 ASN A C 1
ATOM 3333 O O . ASN A 1 433 ? 20.083 23.027 -5.383 1.00 87.19 433 ASN A O 1
ATOM 3337 N N . LEU A 1 434 ? 19.685 20.846 -5.633 1.00 84.00 434 LEU A N 1
ATOM 3338 C CA . LEU A 1 434 ? 18.354 20.916 -4.997 1.00 84.00 434 LEU A CA 1
ATOM 3339 C C . LEU A 1 434 ? 18.400 21.357 -3.525 1.00 84.00 434 LEU A C 1
ATOM 3341 O O . LEU A 1 434 ? 17.397 21.824 -2.989 1.00 84.00 434 LEU A O 1
ATOM 3345 N N . GLY A 1 435 ? 19.547 21.198 -2.855 1.00 79.62 435 GLY A N 1
ATOM 3346 C CA . GLY A 1 435 ? 19.719 21.655 -1.473 1.00 79.62 435 GLY A CA 1
ATOM 3347 C C . GLY A 1 435 ? 19.637 23.176 -1.337 1.00 79.62 435 GLY A C 1
ATOM 3348 O O . GLY A 1 435 ? 19.111 23.666 -0.339 1.00 79.62 435 GLY A O 1
ATOM 3349 N N . ASP A 1 436 ? 20.083 23.901 -2.361 1.00 82.31 436 ASP A N 1
ATOM 3350 C CA . ASP A 1 436 ? 20.167 25.363 -2.346 1.00 82.31 436 ASP A CA 1
ATOM 3351 C C . ASP A 1 436 ? 18.797 26.016 -2.570 1.00 82.31 436 ASP A C 1
ATOM 3353 O O . ASP A 1 436 ? 18.552 27.133 -2.126 1.00 82.31 436 ASP A O 1
ATOM 3357 N N . SER A 1 437 ? 17.870 25.289 -3.204 1.00 85.25 437 SER A N 1
ATOM 3358 C CA . SER A 1 437 ? 16.478 25.711 -3.431 1.00 85.25 437 SER A CA 1
ATOM 3359 C C . SER A 1 437 ? 15.504 25.170 -2.377 1.00 85.25 437 SER A C 1
ATOM 3361 O O . SER A 1 437 ? 14.291 25.174 -2.580 1.00 85.25 437 SER A O 1
ATOM 3363 N N . ALA A 1 438 ? 16.012 24.646 -1.261 1.00 90.06 438 ALA A N 1
ATOM 3364 C CA . ALA A 1 438 ? 15.177 24.001 -0.262 1.00 90.06 438 ALA A CA 1
ATOM 3365 C C . ALA A 1 438 ? 14.315 25.016 0.501 1.00 90.06 438 ALA A C 1
ATOM 3367 O O . ALA A 1 438 ? 14.823 25.976 1.083 1.00 90.06 438 ALA A O 1
ATOM 3368 N N . MET A 1 439 ? 13.017 24.733 0.598 1.00 93.19 439 MET A N 1
ATOM 3369 C CA . MET A 1 439 ? 12.070 25.570 1.336 1.00 93.19 439 MET A CA 1
ATOM 3370 C C . MET A 1 439 ? 12.507 25.763 2.809 1.00 93.19 439 MET A C 1
ATOM 3372 O O . MET A 1 439 ? 12.936 24.794 3.452 1.00 93.19 439 MET A O 1
ATOM 3376 N N . PRO A 1 440 ? 12.416 26.970 3.401 1.00 94.12 440 PRO A N 1
ATOM 3377 C CA . PRO A 1 440 ? 12.782 27.168 4.804 1.00 94.12 440 PRO A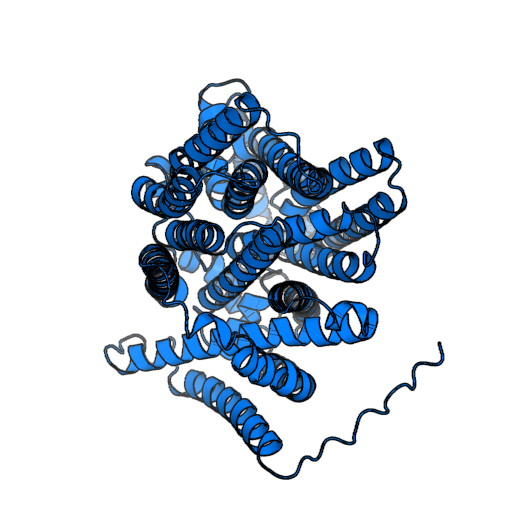 CA 1
ATOM 3378 C C . PRO A 1 440 ? 11.822 26.433 5.750 1.00 94.12 440 PRO A C 1
ATOM 3380 O O . PRO A 1 440 ? 10.605 26.562 5.625 1.00 94.12 440 PRO A O 1
ATOM 3383 N N . VAL A 1 441 ? 12.358 25.703 6.736 1.00 93.88 441 VAL A N 1
ATOM 3384 C CA . VAL A 1 441 ? 11.576 24.810 7.623 1.00 93.88 441 VAL A CA 1
ATOM 3385 C C . VAL A 1 441 ? 10.508 25.553 8.435 1.00 93.88 441 VAL A C 1
ATOM 3387 O O . VAL A 1 441 ? 9.414 25.036 8.627 1.00 93.88 441 VAL A O 1
ATOM 3390 N N . LEU A 1 442 ? 10.809 26.769 8.900 1.00 94.31 442 LEU A N 1
ATOM 3391 C CA . LEU A 1 442 ? 9.910 27.586 9.728 1.00 94.31 442 LEU A CA 1
ATOM 3392 C C . LEU A 1 442 ? 9.161 28.658 8.915 1.00 94.31 442 LEU A C 1
ATOM 3394 O O . LEU A 1 442 ? 8.864 29.735 9.426 1.00 94.31 442 LEU A O 1
ATOM 3398 N N . SER A 1 443 ? 8.881 28.390 7.637 1.00 95.44 443 SER A N 1
ATOM 3399 C CA . SER A 1 443 ? 8.139 29.305 6.762 1.00 95.44 443 SER A CA 1
ATOM 3400 C C . SER A 1 443 ? 6.644 28.975 6.692 1.00 95.44 443 SER A C 1
ATOM 3402 O O . SER A 1 443 ? 6.214 27.843 6.926 1.00 95.44 443 SER A O 1
ATOM 3404 N N . LEU A 1 444 ? 5.831 29.961 6.296 1.00 95.62 444 LEU A N 1
ATOM 3405 C CA . LEU A 1 444 ? 4.419 29.736 5.965 1.00 95.62 444 LEU A CA 1
ATOM 3406 C C . LEU A 1 444 ? 4.260 28.760 4.785 1.00 95.62 444 LEU A C 1
ATOM 3408 O O . LEU A 1 444 ? 3.279 28.022 4.717 1.00 95.62 444 LEU A O 1
ATOM 3412 N N . GLU A 1 445 ? 5.230 28.743 3.873 1.00 93.81 445 GLU A N 1
ATOM 3413 C CA . GLU A 1 445 ? 5.283 27.811 2.750 1.00 93.81 445 GLU A CA 1
ATOM 3414 C C . GLU A 1 445 ? 5.428 26.366 3.238 1.00 93.81 445 GLU A C 1
ATOM 3416 O O . GLU A 1 445 ? 4.667 25.506 2.804 1.00 93.81 445 GLU A O 1
ATOM 3421 N N . ALA A 1 446 ? 6.290 26.116 4.231 1.00 94.62 446 ALA A N 1
ATOM 3422 C CA . ALA A 1 446 ? 6.448 24.792 4.834 1.00 94.62 446 ALA A CA 1
ATOM 3423 C C . ALA A 1 446 ? 5.160 24.315 5.512 1.00 94.62 446 ALA A C 1
ATOM 3425 O O . ALA A 1 446 ? 4.783 23.150 5.383 1.00 94.62 446 ALA A O 1
ATOM 3426 N N . LEU A 1 447 ? 4.429 25.220 6.171 1.00 95.31 447 LEU A N 1
ATOM 3427 C CA . LEU A 1 447 ? 3.121 24.898 6.743 1.00 95.31 447 LEU A CA 1
ATOM 3428 C C . LEU A 1 447 ? 2.087 24.550 5.659 1.00 95.31 447 LEU A C 1
ATOM 3430 O O . LEU A 1 447 ? 1.342 23.582 5.814 1.00 95.31 447 LEU A O 1
ATOM 3434 N N . ARG A 1 448 ? 2.049 25.304 4.552 1.00 93.75 448 ARG A N 1
ATOM 3435 C CA . ARG A 1 448 ? 1.177 25.002 3.402 1.00 93.75 448 ARG A CA 1
ATOM 3436 C C . ARG A 1 448 ? 1.547 23.668 2.762 1.00 93.75 448 ARG A C 1
ATOM 3438 O O . ARG A 1 448 ? 0.662 22.862 2.492 1.00 93.75 448 ARG A O 1
ATOM 3445 N N . PHE A 1 449 ? 2.838 23.408 2.585 1.00 93.00 449 PHE A N 1
ATOM 3446 C CA . PHE A 1 449 ? 3.348 22.149 2.059 1.00 93.00 449 PHE A CA 1
ATOM 3447 C C . PHE A 1 449 ? 2.934 20.963 2.933 1.00 93.00 449 PHE A C 1
ATOM 3449 O O . PHE A 1 449 ? 2.430 19.969 2.414 1.00 93.00 449 PHE A O 1
ATOM 3456 N N . LEU A 1 450 ? 3.045 21.087 4.260 1.00 94.81 450 LEU A N 1
ATOM 3457 C CA . LEU A 1 450 ? 2.540 20.080 5.193 1.00 94.81 450 LEU A CA 1
ATOM 3458 C C . LEU A 1 450 ? 1.030 19.881 5.055 1.00 94.81 450 LEU A C 1
ATOM 3460 O O . LEU A 1 450 ? 0.582 18.743 4.933 1.00 94.81 450 LEU A O 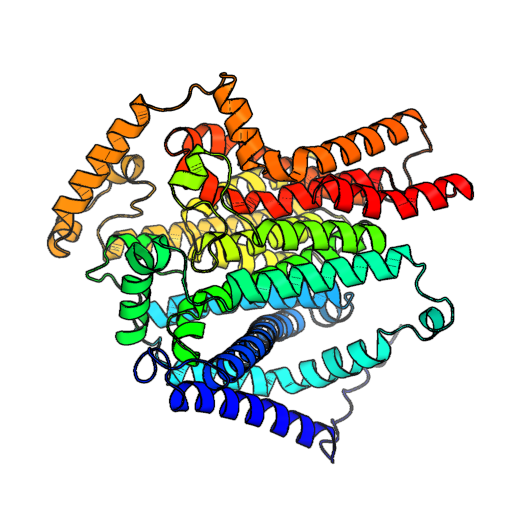1
ATOM 3464 N N . ALA A 1 451 ? 0.243 20.959 5.024 1.00 94.44 451 ALA A N 1
ATOM 3465 C CA . ALA A 1 451 ? -1.206 20.860 4.860 1.00 94.44 451 ALA A CA 1
ATOM 3466 C C . ALA A 1 451 ? -1.580 20.078 3.589 1.00 94.44 451 ALA A C 1
ATOM 3468 O O . ALA A 1 451 ? -2.431 19.191 3.631 1.00 94.44 451 ALA A O 1
ATOM 3469 N N . VAL A 1 452 ? -0.879 20.339 2.487 1.00 92.00 452 VAL A N 1
ATOM 3470 C CA . VAL A 1 452 ? -1.062 19.658 1.201 1.00 92.00 452 VAL A CA 1
ATOM 3471 C C . VAL A 1 452 ? -0.567 18.196 1.240 1.00 92.00 452 VAL A C 1
ATOM 3473 O O . VAL A 1 452 ? -1.213 17.307 0.678 1.00 92.00 452 VAL A O 1
ATOM 3476 N N . CYS A 1 453 ? 0.521 17.889 1.958 1.00 92.69 453 CYS A N 1
ATOM 3477 C CA . CYS A 1 453 ? 0.987 16.509 2.175 1.00 92.69 453 CYS A CA 1
ATOM 3478 C C . CYS A 1 453 ? -0.051 15.662 2.927 1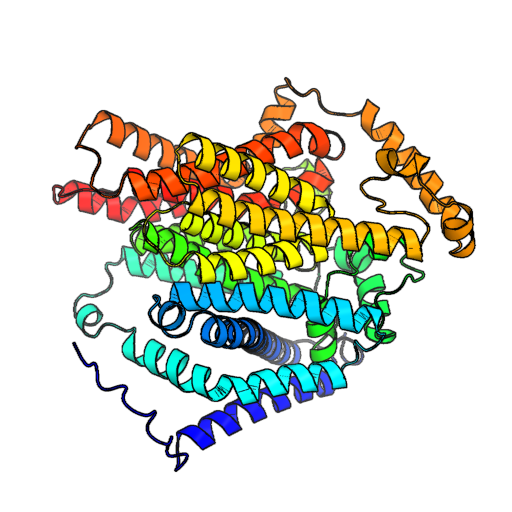.00 92.69 453 CYS A C 1
ATOM 3480 O O . CYS A 1 453 ? -0.300 14.520 2.559 1.00 92.69 453 CYS A O 1
ATOM 3482 N N . PHE A 1 454 ? -0.712 16.234 3.938 1.00 93.62 454 PHE A N 1
ATOM 3483 C CA . PHE A 1 454 ? -1.811 15.579 4.663 1.00 93.62 454 PHE A CA 1
ATOM 3484 C C . PHE A 1 454 ? -3.149 15.607 3.912 1.00 93.62 454 PHE A C 1
ATOM 3486 O O . PHE A 1 454 ? -4.158 15.131 4.442 1.00 93.62 454 PHE A O 1
ATOM 3493 N N . ARG A 1 455 ? -3.155 16.144 2.686 1.00 92.19 455 ARG A N 1
ATOM 3494 C CA . ARG A 1 455 ? -4.333 16.341 1.839 1.00 92.19 455 ARG A CA 1
ATOM 3495 C C . ARG A 1 455 ? -5.426 17.168 2.516 1.00 92.19 455 ARG A C 1
ATOM 3497 O O . ARG A 1 455 ? -6.612 16.915 2.325 1.00 92.19 455 ARG A O 1
ATOM 3504 N N . LEU A 1 456 ? -5.050 18.153 3.334 1.00 92.25 456 LEU A N 1
ATOM 3505 C CA . LEU A 1 456 ? -6.001 19.078 3.962 1.00 92.25 456 LEU A CA 1
ATOM 3506 C C . LEU A 1 456 ? -6.636 20.038 2.946 1.00 92.25 456 LEU A C 1
ATOM 3508 O O . LEU A 1 456 ? -7.658 20.640 3.248 1.00 92.25 456 LEU A O 1
ATOM 3512 N N . ASP A 1 457 ? -6.090 20.146 1.737 1.00 89.19 457 ASP A N 1
ATOM 3513 C CA . ASP A 1 457 ? -6.767 20.754 0.590 1.00 89.19 457 ASP A CA 1
ATOM 3514 C C . ASP A 1 457 ? -8.049 19.995 0.200 1.00 89.19 457 ASP A C 1
ATOM 3516 O O . ASP A 1 457 ? -9.009 20.620 -0.237 1.00 89.19 457 ASP A O 1
ATOM 3520 N N . LEU A 1 458 ? -8.098 18.677 0.430 1.00 88.00 458 LEU A N 1
ATOM 3521 C CA . LEU A 1 458 ? -9.265 17.827 0.147 1.00 88.00 458 LEU A CA 1
ATOM 3522 C C . LEU A 1 458 ? -10.078 17.517 1.410 1.00 88.00 458 LEU A C 1
ATOM 3524 O O . LEU A 1 458 ? -11.303 17.565 1.415 1.00 88.00 458 LEU A O 1
ATOM 3528 N N . PHE A 1 459 ? -9.395 17.207 2.512 1.00 89.25 459 PHE A N 1
ATOM 3529 C CA . PHE A 1 459 ? -10.013 16.776 3.765 1.00 89.25 459 PHE A CA 1
ATOM 3530 C C . PHE A 1 459 ? -10.121 17.884 4.812 1.00 89.25 459 PHE A C 1
ATOM 3532 O O . PHE A 1 459 ? -10.605 17.617 5.908 1.00 89.25 459 PHE A O 1
ATOM 3539 N N . GLY A 1 460 ? -9.669 19.110 4.537 1.00 90.31 460 GLY A N 1
ATOM 3540 C CA . GLY A 1 460 ? -9.573 20.173 5.542 1.00 90.31 460 GLY A CA 1
ATOM 3541 C C . GLY A 1 460 ? -10.910 20.499 6.197 1.00 90.31 460 GLY A C 1
ATOM 3542 O O . GLY A 1 460 ? -10.985 20.585 7.422 1.00 90.31 460 GLY A O 1
ATOM 3543 N N . VAL A 1 461 ? -11.980 20.589 5.400 1.00 90.12 461 VAL A N 1
ATOM 3544 C CA . VAL A 1 461 ? -13.345 20.816 5.903 1.00 90.12 461 VAL A CA 1
ATOM 3545 C C . VAL A 1 461 ? -13.809 19.635 6.756 1.00 90.12 461 VAL A C 1
ATOM 3547 O O . VAL A 1 461 ? -14.222 19.835 7.898 1.00 90.12 461 VAL A O 1
ATOM 3550 N N . ALA A 1 462 ? -13.685 18.399 6.258 1.00 88.69 462 ALA A N 1
ATOM 3551 C CA . ALA A 1 462 ? -14.046 17.199 7.016 1.00 88.69 462 ALA A CA 1
ATOM 3552 C C . ALA A 1 462 ? -13.273 17.102 8.342 1.00 88.69 462 ALA A C 1
ATOM 3554 O O . ALA A 1 462 ? -13.867 16.854 9.392 1.00 88.69 462 ALA A O 1
ATOM 3555 N N . MET A 1 463 ? -11.962 17.351 8.315 1.00 91.88 463 MET A N 1
ATOM 3556 C CA . MET A 1 463 ? -11.091 17.324 9.487 1.00 91.88 463 MET A CA 1
ATOM 3557 C C . MET A 1 463 ? -11.478 18.409 10.496 1.00 91.88 463 MET A C 1
ATOM 3559 O O . MET A 1 463 ? -11.597 18.116 11.685 1.00 91.88 463 MET A O 1
ATOM 3563 N N . LEU A 1 464 ? -11.743 19.637 10.040 1.00 91.38 464 LEU A N 1
ATOM 3564 C CA . LEU A 1 464 ? -12.217 20.725 10.895 1.00 91.38 464 LEU A CA 1
ATOM 3565 C C . LEU A 1 464 ? -13.542 20.359 11.573 1.00 91.38 464 LEU A C 1
ATOM 3567 O O . LEU A 1 464 ? -13.676 20.534 12.782 1.00 91.38 464 LEU A O 1
ATOM 3571 N N . LEU A 1 465 ? -14.499 19.794 10.833 1.00 87.75 465 LEU A N 1
ATOM 3572 C CA . LEU A 1 465 ? -15.771 19.335 11.399 1.00 87.75 465 LEU A CA 1
ATOM 3573 C C . LEU A 1 465 ? -15.567 18.228 12.443 1.00 87.75 465 LEU A C 1
ATOM 3575 O O . LEU A 1 465 ? -16.197 18.268 13.500 1.00 87.75 465 LEU A O 1
ATOM 3579 N N . CYS A 1 466 ? -14.659 17.278 12.192 1.00 88.44 466 CYS A N 1
ATOM 3580 C CA . CYS A 1 466 ? -14.303 16.233 13.156 1.00 88.44 466 CYS A CA 1
ATOM 3581 C C . CYS A 1 466 ? -13.672 16.822 14.429 1.00 88.44 466 CYS A C 1
ATOM 3583 O O . CYS A 1 466 ? -14.019 16.404 15.534 1.00 88.44 466 CYS A O 1
ATOM 3585 N N . LEU A 1 467 ? -12.791 17.817 14.288 1.00 91.12 467 LEU A N 1
ATOM 3586 C CA . LEU A 1 467 ? -12.150 18.519 15.404 1.00 91.12 467 LEU A CA 1
ATOM 3587 C C . LEU A 1 467 ? -13.151 19.334 16.227 1.00 91.12 467 LEU A C 1
ATOM 3589 O O . LEU A 1 467 ? -13.138 19.251 17.452 1.00 91.12 467 LEU A O 1
ATOM 3593 N N . LEU A 1 468 ? -14.042 20.085 15.575 1.00 89.06 468 LEU A N 1
ATOM 3594 C CA . LEU A 1 468 ? -15.101 20.841 16.249 1.00 89.06 468 LEU A CA 1
ATOM 3595 C C . LEU A 1 468 ? -16.055 19.904 16.994 1.00 89.06 468 LEU A C 1
ATOM 3597 O O . LEU A 1 468 ? -16.409 20.163 18.143 1.00 89.06 468 LEU A O 1
ATOM 3601 N N . TRP A 1 469 ? -16.425 18.783 16.369 1.00 82.94 469 TRP A N 1
ATOM 3602 C CA . TRP A 1 469 ? -17.262 17.752 16.979 1.00 82.94 469 TRP A CA 1
ATOM 3603 C C . TRP A 1 469 ? -16.590 17.115 18.205 1.00 82.94 469 TRP A C 1
ATOM 3605 O O . TRP A 1 469 ? -17.220 16.954 19.254 1.00 82.94 469 TRP A O 1
ATOM 3615 N N . PHE A 1 470 ? -15.294 16.818 18.106 1.00 86.75 470 PHE A N 1
ATOM 3616 C CA . PHE A 1 470 ? -14.472 16.333 19.212 1.00 86.75 470 PHE A CA 1
ATOM 3617 C C . PHE A 1 470 ? -14.369 17.353 20.356 1.00 86.75 470 PHE A C 1
ATOM 3619 O O . PHE A 1 470 ? -14.661 17.015 21.505 1.00 86.75 470 PHE A O 1
ATOM 3626 N N . ALA A 1 471 ? -14.040 18.612 20.054 1.00 88.38 471 ALA A N 1
ATOM 3627 C CA . ALA A 1 471 ? -13.922 19.686 21.039 1.00 88.38 471 ALA A CA 1
ATOM 3628 C C . ALA A 1 471 ? -15.250 19.947 21.768 1.00 88.38 471 ALA A C 1
ATOM 3630 O O . ALA A 1 471 ? -15.284 19.993 22.998 1.00 88.38 471 ALA A O 1
ATOM 3631 N N . TRP A 1 472 ? -16.357 20.030 21.023 1.00 83.88 472 TRP A N 1
ATOM 3632 C CA . TRP A 1 472 ? -17.706 20.172 21.574 1.00 83.88 472 TRP A CA 1
ATOM 3633 C C . TRP A 1 472 ? -18.032 19.062 22.580 1.00 83.88 472 TRP A C 1
ATOM 3635 O O . TRP A 1 472 ? -18.525 19.322 23.678 1.00 83.88 472 TRP A O 1
ATOM 3645 N N . ARG A 1 473 ? -17.705 17.810 22.243 1.00 78.94 473 ARG A N 1
ATOM 3646 C CA . ARG A 1 473 ? -17.943 16.660 23.127 1.00 78.94 473 ARG A CA 1
ATOM 3647 C C . ARG A 1 473 ? -17.068 16.666 24.373 1.00 78.94 473 ARG A C 1
ATOM 3649 O O . ARG A 1 473 ? -17.575 16.328 25.442 1.00 78.94 473 ARG A O 1
ATOM 3656 N N . ILE A 1 474 ? -15.805 17.077 24.259 1.00 82.25 474 ILE A N 1
ATOM 3657 C CA . ILE A 1 474 ? -14.928 17.261 25.424 1.00 82.25 474 ILE A CA 1
ATOM 3658 C C . ILE A 1 474 ? -15.524 18.296 26.380 1.00 82.25 474 ILE A C 1
ATOM 3660 O O . ILE A 1 474 ? -15.575 18.047 27.584 1.00 82.25 474 ILE A O 1
ATOM 3664 N N . VAL A 1 475 ? -16.001 19.433 25.860 1.00 84.94 475 VAL A N 1
ATOM 3665 C CA . VAL A 1 475 ? -16.605 20.504 26.673 1.00 84.94 475 VAL A CA 1
ATOM 3666 C C . VAL A 1 475 ? -17.863 20.014 27.392 1.00 84.94 475 VAL A C 1
ATOM 3668 O O . VAL A 1 475 ? -18.041 20.301 28.573 1.00 84.94 475 VAL A O 1
ATOM 3671 N N . LEU A 1 476 ? -18.695 19.204 26.730 1.00 80.94 476 LEU A N 1
ATOM 3672 C CA . LEU A 1 476 ? -19.918 18.645 27.320 1.00 80.94 476 LEU A CA 1
ATOM 3673 C C . LEU A 1 476 ? -19.687 17.527 28.359 1.00 80.94 476 LEU A C 1
ATOM 3675 O O . LEU A 1 476 ? -20.670 16.994 28.876 1.00 80.94 476 LEU A O 1
ATOM 3679 N N . ARG A 1 477 ? -18.425 17.169 28.659 1.00 64.62 477 ARG A N 1
ATOM 3680 C CA . ARG A 1 477 ? -17.961 16.293 29.760 1.00 64.62 477 ARG A CA 1
ATOM 3681 C C . ARG A 1 477 ? -18.967 15.230 30.222 1.00 64.62 477 ARG A C 1
ATOM 3683 O O . ARG A 1 477 ? -19.309 15.139 31.400 1.00 64.62 477 ARG A O 1
ATOM 3690 N N . ARG A 1 478 ? -19.391 14.357 29.309 1.00 62.25 478 ARG A N 1
ATOM 3691 C CA . ARG A 1 478 ? -19.885 13.036 29.710 1.00 62.25 478 ARG A CA 1
ATOM 3692 C C . ARG A 1 478 ? -18.665 12.140 29.830 1.00 62.25 478 ARG A C 1
ATOM 3694 O O . ARG A 1 478 ? -17.922 12.003 28.864 1.00 62.25 478 ARG A O 1
ATOM 3701 N N . SER A 1 479 ? -18.434 11.643 31.041 1.00 53.22 479 SER A N 1
ATOM 3702 C CA . SER A 1 479 ? -17.295 10.827 31.458 1.00 53.22 479 SER A CA 1
ATOM 3703 C C . SER A 1 479 ? -16.814 9.891 30.357 1.00 53.22 479 SER A C 1
ATOM 3705 O O . SER A 1 479 ? -17.620 9.224 29.706 1.00 53.22 479 SER A O 1
ATOM 3707 N N . ALA A 1 480 ? -15.498 9.861 30.161 1.00 56.25 480 ALA A N 1
ATOM 3708 C CA . ALA A 1 480 ? -14.867 9.033 29.155 1.00 56.25 480 ALA A CA 1
ATOM 3709 C C . ALA A 1 480 ? -15.302 7.571 29.359 1.00 56.25 480 ALA A C 1
ATOM 3711 O O . ALA A 1 480 ? -15.129 7.011 30.442 1.00 56.25 480 ALA A O 1
ATOM 3712 N N . GLY A 1 481 ? -15.964 7.000 28.351 1.00 62.34 481 GLY A N 1
ATOM 3713 C CA . GLY A 1 481 ? -16.499 5.645 28.427 1.00 62.34 481 GLY A CA 1
ATOM 3714 C C . GLY A 1 481 ? -15.395 4.587 28.577 1.00 62.34 481 GLY A C 1
ATOM 3715 O O . GLY A 1 481 ? -14.214 4.892 28.420 1.00 62.34 481 GLY A O 1
ATOM 3716 N N . PRO A 1 482 ? -15.765 3.322 28.825 1.00 56.88 482 PRO A N 1
ATOM 3717 C CA . PRO A 1 482 ? -14.824 2.209 28.998 1.00 56.88 482 PRO A CA 1
ATOM 3718 C C . PRO A 1 482 ? -13.887 1.938 27.797 1.00 56.88 482 PRO A C 1
ATOM 3720 O O . PRO A 1 482 ? -12.941 1.173 27.935 1.00 56.88 482 PRO A O 1
ATOM 3723 N N . ASP A 1 483 ? -14.093 2.575 26.637 1.00 77.88 483 ASP A N 1
ATOM 3724 C CA . ASP A 1 483 ? -13.265 2.418 25.426 1.00 77.88 483 ASP A CA 1
ATOM 3725 C C . ASP A 1 483 ? -12.086 3.418 25.307 1.00 77.88 483 ASP A C 1
ATOM 3727 O O . ASP A 1 483 ? -11.435 3.494 24.259 1.00 77.88 483 ASP A O 1
ATOM 3731 N N . THR A 1 484 ? -11.767 4.187 26.357 1.00 83.19 484 THR A N 1
ATOM 3732 C CA . THR A 1 484 ? -10.666 5.180 26.347 1.00 83.19 484 THR A CA 1
ATOM 3733 C C . THR A 1 484 ? -9.312 4.601 25.976 1.00 83.19 484 THR A C 1
ATOM 3735 O O . THR A 1 484 ? -8.542 5.253 25.271 1.00 83.19 484 THR A O 1
ATOM 3738 N N . GLU A 1 485 ? -9.019 3.381 26.416 1.00 89.19 485 GLU A N 1
ATOM 3739 C CA . GLU A 1 485 ? -7.749 2.723 26.131 1.00 89.19 485 GLU A CA 1
ATOM 3740 C C . GLU A 1 485 ? -7.596 2.402 24.640 1.00 89.19 485 GLU A C 1
ATOM 3742 O O . GLU A 1 485 ? -6.560 2.695 24.038 1.00 89.19 485 GLU A O 1
ATOM 3747 N N . ARG A 1 486 ? -8.654 1.869 24.012 1.00 90.88 486 ARG A N 1
ATOM 3748 C CA . ARG A 1 486 ? -8.655 1.544 22.579 1.00 90.88 486 ARG A CA 1
ATOM 3749 C C . ARG A 1 486 ? -8.458 2.791 21.735 1.00 90.88 486 ARG A C 1
ATOM 3751 O O . ARG A 1 486 ? -7.630 2.799 20.828 1.00 90.88 486 ARG A O 1
ATOM 3758 N N . LEU A 1 487 ? -9.204 3.842 22.044 1.00 91.31 487 LEU A N 1
ATOM 3759 C CA . LEU A 1 487 ? -9.095 5.109 21.334 1.00 91.31 487 LEU A CA 1
ATOM 3760 C C . LEU A 1 487 ? -7.728 5.769 21.579 1.00 91.31 487 LEU A C 1
ATOM 3762 O O . LEU A 1 487 ? -7.118 6.275 20.640 1.00 91.31 487 LEU A O 1
ATOM 3766 N N . GLY A 1 488 ? -7.196 5.671 22.802 1.00 92.50 488 GLY A N 1
ATOM 3767 C CA . GLY A 1 488 ? -5.883 6.202 23.170 1.00 92.50 488 GLY A CA 1
ATOM 3768 C C . GLY A 1 488 ? -4.735 5.511 22.437 1.00 92.50 488 GLY A C 1
ATOM 3769 O O . GLY A 1 488 ? -3.816 6.181 21.962 1.00 92.50 488 GLY A O 1
ATOM 3770 N N . ALA A 1 489 ? -4.793 4.187 22.286 1.00 94.44 489 ALA A N 1
ATOM 3771 C CA . ALA A 1 489 ? -3.834 3.429 21.486 1.00 94.44 489 ALA A CA 1
ATOM 3772 C C . ALA A 1 489 ? -3.906 3.814 19.999 1.00 94.44 489 ALA A C 1
ATOM 3774 O O . ALA A 1 489 ? -2.872 4.097 19.395 1.00 94.44 489 ALA A O 1
ATOM 3775 N N . ALA A 1 490 ? -5.113 3.895 19.425 1.00 95.31 490 ALA A N 1
ATOM 3776 C CA . ALA A 1 490 ? -5.309 4.297 18.029 1.00 95.31 490 ALA A CA 1
ATOM 3777 C C . ALA A 1 490 ? -4.784 5.715 17.758 1.00 95.31 490 ALA A C 1
ATOM 3779 O O . ALA A 1 490 ? -4.034 5.925 16.805 1.00 95.31 490 ALA A O 1
ATOM 3780 N N . PHE A 1 491 ? -5.116 6.666 18.636 1.00 95.75 491 PHE A N 1
ATOM 3781 C CA . PHE A 1 491 ? -4.625 8.040 18.564 1.00 95.75 491 PHE A CA 1
ATOM 3782 C C . PHE A 1 491 ? -3.100 8.101 18.675 1.00 95.75 491 PHE A C 1
ATOM 3784 O O . PHE A 1 491 ? -2.464 8.779 17.878 1.00 95.75 491 PHE A O 1
ATOM 3791 N N . THR A 1 492 ? -2.506 7.350 19.609 1.00 96.38 492 THR A N 1
ATOM 3792 C CA . THR A 1 492 ? -1.044 7.277 19.771 1.00 96.38 492 THR A CA 1
ATOM 3793 C C . THR A 1 492 ? -0.369 6.797 18.483 1.00 96.38 492 THR A C 1
ATOM 3795 O O . THR A 1 492 ? 0.584 7.424 18.027 1.00 96.38 492 THR A O 1
ATOM 3798 N N . VAL A 1 493 ? -0.873 5.719 17.870 1.00 97.19 493 VAL A N 1
ATOM 3799 C CA . VAL A 1 493 ? -0.315 5.182 16.617 1.00 97.19 493 VAL A CA 1
ATOM 3800 C C . VAL A 1 493 ? -0.414 6.192 15.488 1.00 97.19 493 VAL A C 1
ATOM 3802 O O . VAL A 1 493 ? 0.598 6.501 14.863 1.00 97.19 493 VAL A O 1
ATOM 3805 N N . LEU A 1 494 ? -1.599 6.748 15.246 1.00 97.00 494 LEU A N 1
ATOM 3806 C CA . LEU A 1 494 ? -1.775 7.706 14.160 1.00 97.00 494 LEU A CA 1
ATOM 3807 C C . LEU A 1 494 ? -0.953 8.979 14.383 1.00 97.00 494 LEU A C 1
ATOM 3809 O O . LEU A 1 494 ? -0.343 9.472 13.441 1.00 97.00 494 LEU A O 1
ATOM 3813 N N . LEU A 1 495 ? -0.860 9.467 15.625 1.00 96.69 495 LEU A N 1
ATOM 3814 C CA . LEU A 1 495 ? -0.024 10.615 15.965 1.00 96.69 495 LEU A CA 1
ATOM 3815 C C . LEU A 1 495 ? 1.452 10.348 15.652 1.00 96.69 495 LEU A C 1
ATOM 3817 O O . LEU A 1 495 ? 2.100 11.213 15.072 1.00 96.69 495 LEU A O 1
ATOM 3821 N N . CYS A 1 496 ? 1.982 9.162 15.972 1.00 97.56 496 CYS A N 1
ATOM 3822 C CA . CYS A 1 496 ? 3.352 8.797 15.602 1.00 97.56 496 CYS A CA 1
ATOM 3823 C C . CYS A 1 496 ? 3.561 8.830 14.081 1.00 97.56 496 CYS A C 1
ATOM 3825 O O . CYS A 1 496 ? 4.547 9.404 13.625 1.00 97.56 496 CYS A O 1
ATOM 3827 N N . PHE A 1 497 ? 2.632 8.278 13.294 1.00 97.50 497 PHE A N 1
ATOM 3828 C CA . PHE A 1 497 ? 2.707 8.332 11.827 1.00 97.50 497 PHE A CA 1
ATOM 3829 C C . PHE A 1 497 ? 2.613 9.771 11.295 1.00 97.50 497 PHE A C 1
ATOM 3831 O O . PHE A 1 497 ? 3.379 10.131 10.403 1.00 97.50 497 PHE A O 1
ATOM 3838 N N . CYS A 1 498 ? 1.750 10.617 11.868 1.00 96.69 498 CYS A N 1
ATOM 3839 C CA . CYS A 1 498 ? 1.665 12.035 11.513 1.00 96.69 498 CYS A CA 1
ATOM 3840 C C . CYS A 1 498 ? 2.964 12.783 11.841 1.00 96.69 498 CYS A C 1
ATOM 3842 O O . CYS A 1 498 ? 3.492 13.489 10.989 1.00 96.69 498 CYS A O 1
ATOM 3844 N N . VAL A 1 499 ? 3.517 12.606 13.046 1.00 97.25 499 VAL A N 1
ATOM 3845 C CA . VAL A 1 499 ? 4.776 13.249 13.460 1.00 97.25 499 VAL A CA 1
ATOM 3846 C C . VAL A 1 499 ? 5.912 12.850 12.526 1.00 97.25 499 VAL A C 1
ATOM 3848 O O . VAL A 1 499 ? 6.627 13.717 12.032 1.00 97.25 499 VAL A O 1
ATOM 3851 N N . VAL A 1 500 ? 6.058 11.558 12.227 1.00 96.75 500 VAL A N 1
ATOM 3852 C CA . VAL A 1 500 ? 7.097 11.087 11.301 1.00 96.75 500 VAL A CA 1
ATOM 3853 C C . VAL A 1 500 ? 6.847 11.594 9.882 1.00 96.75 500 VAL A C 1
ATOM 3855 O O . VAL A 1 500 ? 7.794 12.006 9.221 1.00 96.75 500 VAL A O 1
ATOM 3858 N N . GLY A 1 501 ? 5.592 11.640 9.428 1.00 95.38 501 GLY A N 1
ATOM 3859 C CA . GLY A 1 501 ? 5.219 12.244 8.148 1.00 95.38 501 GLY A CA 1
ATOM 3860 C C . GLY A 1 501 ? 5.652 13.707 8.054 1.00 95.38 501 GLY A C 1
ATOM 3861 O O . GLY A 1 501 ? 6.304 14.085 7.083 1.00 95.38 501 GLY A O 1
ATOM 3862 N N . CYS A 1 502 ? 5.380 14.504 9.094 1.00 96.31 502 CYS A N 1
ATOM 3863 C CA . CYS A 1 502 ? 5.838 15.890 9.192 1.00 96.31 502 CYS A CA 1
ATOM 3864 C C . CYS A 1 502 ? 7.365 15.990 9.167 1.00 96.31 502 CYS A C 1
ATOM 3866 O O . CYS A 1 502 ? 7.907 16.809 8.430 1.00 96.31 502 CYS A O 1
ATOM 3868 N N . LEU A 1 503 ? 8.067 15.157 9.943 1.00 95.88 503 LEU A N 1
ATOM 3869 C CA . LEU A 1 503 ? 9.530 15.158 9.972 1.00 95.88 503 LEU A CA 1
ATOM 3870 C C . LEU A 1 503 ? 10.099 14.837 8.587 1.00 95.88 503 LEU A C 1
ATOM 3872 O O . LEU A 1 503 ? 10.926 15.585 8.078 1.00 95.88 503 LEU A O 1
ATOM 3876 N N . ILE A 1 504 ? 9.630 13.779 7.927 1.00 94.31 504 ILE A N 1
ATOM 3877 C CA . ILE A 1 504 ? 10.150 13.425 6.604 1.00 94.31 504 ILE A CA 1
ATOM 3878 C C . ILE A 1 504 ? 9.820 14.507 5.572 1.00 94.31 504 ILE A C 1
ATOM 3880 O O . ILE A 1 504 ? 10.694 14.872 4.788 1.00 94.31 504 ILE A O 1
ATOM 3884 N N . ALA A 1 505 ? 8.614 15.077 5.600 1.00 94.25 505 ALA A N 1
ATOM 3885 C CA . ALA A 1 505 ? 8.248 16.182 4.718 1.00 94.25 505 ALA A CA 1
ATOM 3886 C C . ALA A 1 505 ? 9.166 17.402 4.916 1.00 94.25 505 ALA A C 1
ATOM 3888 O O . ALA A 1 505 ? 9.680 17.953 3.945 1.00 94.25 505 ALA A O 1
ATOM 3889 N N . LEU A 1 506 ? 9.428 17.794 6.166 1.00 94.31 506 LEU A N 1
ATOM 3890 C CA . LEU A 1 506 ? 10.241 18.971 6.485 1.00 94.31 506 LEU A CA 1
ATOM 3891 C C . LEU A 1 506 ? 11.743 18.757 6.282 1.00 94.31 506 LEU A C 1
ATOM 3893 O O . LEU A 1 506 ? 12.440 19.710 5.954 1.00 94.31 506 LEU A O 1
ATOM 3897 N N . PHE A 1 507 ? 12.267 17.548 6.482 1.00 91.75 507 PHE A N 1
ATOM 3898 C CA . PHE A 1 507 ? 13.705 17.290 6.346 1.00 91.75 507 PHE A CA 1
ATOM 3899 C C . PHE A 1 507 ? 14.097 16.828 4.941 1.00 91.75 507 PHE A C 1
ATOM 3901 O O . PHE A 1 507 ? 15.143 17.244 4.445 1.00 91.75 507 PHE A O 1
ATOM 3908 N N . PHE A 1 508 ? 13.253 16.027 4.287 1.00 90.06 508 PHE A N 1
ATOM 3909 C CA . PHE A 1 508 ? 13.527 15.451 2.968 1.00 90.06 508 PHE A CA 1
ATOM 3910 C C . PHE A 1 508 ? 12.582 15.990 1.892 1.00 90.06 508 PHE A C 1
ATOM 3912 O O . PHE A 1 508 ? 13.038 16.388 0.828 1.00 90.06 508 PHE A O 1
ATOM 3919 N N . GLY A 1 509 ? 11.277 16.061 2.161 1.00 90.44 509 GLY A N 1
ATOM 3920 C CA . GLY A 1 509 ? 10.289 16.492 1.165 1.00 90.44 509 GLY A CA 1
ATOM 3921 C C . GLY A 1 509 ? 10.484 17.928 0.671 1.00 90.44 509 GLY A C 1
ATOM 3922 O O . GLY A 1 509 ? 10.235 18.218 -0.495 1.00 90.44 509 GLY A O 1
ATOM 3923 N N . ARG A 1 510 ? 11.003 18.816 1.523 1.00 92.00 510 ARG A N 1
ATOM 3924 C CA . ARG A 1 510 ? 11.219 20.236 1.208 1.00 92.00 510 ARG A CA 1
ATOM 3925 C C . ARG A 1 510 ? 12.230 20.522 0.090 1.00 92.00 510 ARG A C 1
ATOM 3927 O O . ARG A 1 510 ? 12.255 21.640 -0.411 1.00 92.00 510 ARG A O 1
ATOM 3934 N N . THR A 1 511 ? 13.089 19.561 -0.258 1.00 89.69 511 THR A N 1
ATOM 3935 C CA . THR A 1 511 ? 14.049 19.686 -1.373 1.00 89.69 511 THR A CA 1
ATOM 3936 C C . THR A 1 511 ? 13.477 19.147 -2.686 1.00 89.69 511 THR A C 1
ATOM 3938 O O . THR A 1 511 ? 14.055 19.364 -3.746 1.00 89.69 511 THR A O 1
ATOM 3941 N N . GLN A 1 512 ? 12.351 18.429 -2.625 1.00 89.00 512 GLN A N 1
ATOM 3942 C CA . GLN A 1 512 ? 11.699 17.761 -3.750 1.00 89.00 512 GLN A CA 1
ATOM 3943 C C . GLN A 1 512 ? 10.176 17.835 -3.592 1.00 89.00 512 GLN A C 1
ATOM 3945 O O . GLN A 1 512 ? 9.491 16.814 -3.535 1.00 89.00 512 GLN A O 1
ATOM 3950 N N . THR A 1 513 ? 9.638 19.049 -3.488 1.00 88.88 513 THR A N 1
ATOM 3951 C CA . THR A 1 513 ? 8.238 19.289 -3.100 1.00 88.88 513 THR A CA 1
ATOM 3952 C C . THR A 1 513 ? 7.237 18.566 -3.999 1.00 88.88 513 THR A C 1
ATOM 3954 O O . THR A 1 513 ? 6.318 17.936 -3.485 1.00 88.88 513 THR A O 1
ATOM 3957 N N . ILE A 1 514 ? 7.444 18.567 -5.320 1.00 85.56 514 ILE A N 1
ATOM 3958 C CA . ILE A 1 514 ? 6.558 17.901 -6.293 1.00 85.56 514 ILE A CA 1
ATOM 3959 C C . ILE A 1 514 ? 6.624 16.373 -6.151 1.00 85.56 514 ILE A C 1
ATOM 3961 O O . ILE A 1 514 ? 5.595 15.706 -6.017 1.00 85.56 514 ILE A O 1
ATOM 3965 N N . SER A 1 515 ? 7.831 15.798 -6.145 1.00 85.88 515 SER A N 1
ATOM 3966 C CA . SER A 1 515 ? 8.012 14.346 -6.014 1.00 85.88 515 SER A CA 1
ATOM 3967 C C . SER A 1 515 ? 7.473 13.846 -4.677 1.00 85.88 515 SER A C 1
ATOM 3969 O O . SER A 1 515 ? 6.758 12.845 -4.627 1.00 85.88 515 SER A O 1
ATOM 3971 N N . PHE A 1 516 ? 7.749 14.581 -3.597 1.00 88.75 516 PHE A N 1
ATOM 3972 C CA . PHE A 1 516 ? 7.249 14.251 -2.271 1.00 88.75 516 PHE A CA 1
ATOM 3973 C C . PHE A 1 516 ? 5.736 14.446 -2.160 1.00 88.75 516 PHE A C 1
ATOM 3975 O O . PHE A 1 516 ? 5.069 13.637 -1.526 1.00 88.75 516 PHE A O 1
ATOM 3982 N N . TYR A 1 517 ? 5.163 15.459 -2.813 1.00 85.94 517 TYR A N 1
ATOM 3983 C CA . TYR A 1 517 ? 3.715 15.642 -2.869 1.00 85.94 517 TYR A CA 1
ATOM 3984 C C . TYR A 1 517 ? 3.012 14.419 -3.464 1.00 85.94 517 TYR A C 1
ATOM 3986 O O . TYR A 1 517 ? 2.045 13.925 -2.879 1.00 85.94 517 TYR A O 1
ATOM 3994 N N . ARG A 1 518 ? 3.515 13.879 -4.579 1.00 81.31 518 ARG A N 1
ATOM 3995 C CA . ARG A 1 518 ? 2.979 12.637 -5.164 1.00 81.31 518 ARG A CA 1
ATOM 3996 C C . ARG A 1 518 ? 3.150 11.464 -4.219 1.00 81.31 518 ARG A C 1
ATOM 3998 O O . ARG A 1 518 ? 2.200 10.746 -3.934 1.00 81.31 518 ARG A O 1
ATOM 4005 N N . PHE A 1 519 ? 4.353 11.344 -3.671 1.00 82.75 519 PHE A N 1
ATOM 4006 C CA . PHE A 1 519 ? 4.701 10.282 -2.747 1.00 82.75 519 PHE A CA 1
ATOM 4007 C C . PHE A 1 519 ? 3.858 10.302 -1.466 1.00 82.75 519 PHE A C 1
ATOM 4009 O O . PHE A 1 519 ? 3.528 9.247 -0.943 1.00 82.75 519 PHE A O 1
ATOM 4016 N N . SER A 1 520 ? 3.446 11.482 -0.990 1.00 85.75 520 SER A N 1
ATOM 4017 C CA . SER A 1 520 ? 2.667 11.672 0.241 1.00 85.75 520 SER A CA 1
ATOM 4018 C C . SER A 1 520 ? 1.248 11.095 0.205 1.00 85.75 520 SER A C 1
ATOM 4020 O O . SER A 1 520 ? 0.538 11.205 1.205 1.00 85.75 520 SER A O 1
ATOM 4022 N N . SER A 1 521 ? 0.830 10.422 -0.878 1.00 88.06 521 SER A N 1
ATOM 4023 C CA . SER A 1 521 ? -0.431 9.671 -0.889 1.00 88.06 521 SER A CA 1
ATOM 4024 C C . SER A 1 521 ? -0.521 8.670 0.271 1.00 88.06 521 SER A C 1
ATOM 4026 O O . SER A 1 521 ? -1.615 8.466 0.799 1.00 88.06 521 SER A O 1
ATOM 4028 N N . PHE A 1 522 ? 0.617 8.194 0.806 1.00 87.81 522 PHE A N 1
ATOM 4029 C CA . PHE A 1 522 ? 0.655 7.344 2.003 1.00 87.81 522 PHE A CA 1
ATOM 4030 C C . PHE A 1 522 ? 0.030 7.972 3.263 1.00 87.81 522 PHE A C 1
ATOM 4032 O O . PHE A 1 522 ? -0.342 7.246 4.188 1.00 87.81 522 PHE A O 1
ATOM 4039 N N . LEU A 1 523 ? -0.116 9.303 3.313 1.00 93.25 523 LEU A N 1
ATOM 4040 C CA . LEU A 1 523 ? -0.770 10.018 4.412 1.00 93.25 523 LEU A CA 1
ATOM 4041 C C . LEU A 1 523 ? -2.297 10.058 4.289 1.00 93.25 523 LEU A C 1
ATOM 4043 O O . LEU A 1 523 ? -2.959 10.278 5.297 1.00 93.25 523 LEU A O 1
ATOM 4047 N N . ILE A 1 524 ? -2.883 9.786 3.119 1.00 94.12 524 ILE A N 1
ATOM 4048 C CA . ILE A 1 524 ? -4.344 9.786 2.915 1.00 94.12 524 ILE A CA 1
ATOM 4049 C C . ILE A 1 524 ? -5.072 8.870 3.909 1.00 94.12 524 ILE A C 1
ATOM 4051 O O . ILE A 1 524 ? -5.930 9.362 4.649 1.00 94.12 524 ILE A O 1
ATOM 4055 N N . PRO A 1 525 ? -4.755 7.562 4.001 1.00 95.38 525 PRO A N 1
ATOM 4056 C CA . PRO A 1 525 ? -5.421 6.690 4.961 1.00 95.38 525 PRO A CA 1
ATOM 4057 C C . PRO A 1 525 ? -5.134 7.108 6.404 1.00 95.38 525 PRO A C 1
ATOM 4059 O O . PRO A 1 525 ? -6.011 6.962 7.250 1.00 95.38 525 PRO A O 1
ATOM 4062 N N . VAL A 1 526 ? -3.953 7.666 6.698 1.00 95.88 526 VAL A N 1
ATOM 4063 C CA . VAL A 1 526 ? -3.623 8.180 8.037 1.00 95.88 526 VAL A CA 1
ATOM 4064 C C . VAL A 1 526 ? -4.551 9.342 8.399 1.00 95.88 526 VAL A C 1
ATOM 4066 O O . VAL A 1 526 ? -5.169 9.302 9.459 1.00 95.88 526 VAL A O 1
ATOM 4069 N N . THR A 1 527 ? -4.726 10.321 7.507 1.00 95.31 527 THR A N 1
ATOM 4070 C CA . THR A 1 527 ? -5.633 11.465 7.692 1.00 95.31 527 THR A CA 1
ATOM 4071 C C . THR A 1 527 ? -7.080 11.006 7.877 1.00 95.31 527 THR A C 1
ATOM 4073 O O . THR A 1 527 ? -7.745 11.433 8.823 1.00 95.31 527 THR A O 1
ATOM 4076 N N . VAL A 1 528 ? -7.568 10.094 7.027 1.00 94.50 528 VAL A N 1
ATOM 4077 C CA . VAL A 1 528 ? -8.948 9.583 7.119 1.00 94.50 528 VAL A CA 1
ATOM 4078 C C . VAL A 1 528 ? -9.169 8.804 8.419 1.00 94.50 528 VAL A C 1
ATOM 4080 O O . VAL A 1 528 ? -10.171 9.014 9.104 1.00 94.50 528 VAL A O 1
ATOM 4083 N N . LEU A 1 529 ? -8.233 7.933 8.811 1.00 95.81 529 LEU A N 1
ATOM 4084 C CA . LEU A 1 529 ? -8.327 7.188 10.069 1.00 95.81 529 LEU A CA 1
ATOM 4085 C C . LEU A 1 529 ? -8.194 8.100 11.296 1.00 95.81 529 LEU A C 1
ATOM 4087 O O . LEU A 1 529 ? -8.857 7.853 12.303 1.00 95.81 529 LEU A O 1
ATOM 4091 N N . PHE A 1 530 ? -7.400 9.171 11.217 1.00 95.12 530 PHE A N 1
ATOM 4092 C CA . PHE A 1 530 ? -7.309 10.187 12.269 1.00 95.12 530 PHE A CA 1
ATOM 4093 C C . PHE A 1 530 ? -8.646 10.900 12.466 1.00 95.12 530 PHE A C 1
ATOM 4095 O O . PHE A 1 530 ? -9.140 10.970 13.593 1.00 95.12 530 PHE A O 1
ATOM 4102 N N . ALA A 1 531 ? -9.289 11.331 11.377 1.00 93.19 531 ALA A N 1
ATOM 4103 C CA . ALA A 1 531 ? -10.640 11.889 11.422 1.00 93.19 531 ALA A CA 1
ATOM 4104 C C . ALA A 1 531 ? -11.647 10.891 12.027 1.00 93.19 531 ALA A C 1
ATOM 4106 O O . ALA A 1 531 ? -12.437 11.252 12.903 1.00 93.19 531 ALA A O 1
ATOM 4107 N N . ALA A 1 532 ? -11.564 9.611 11.647 1.00 91.88 532 ALA A N 1
ATOM 4108 C CA . ALA A 1 532 ? -12.417 8.565 12.205 1.00 91.88 532 ALA A CA 1
ATOM 4109 C C . ALA A 1 532 ? -12.210 8.362 13.717 1.00 91.88 532 ALA A C 1
ATOM 4111 O O . ALA A 1 532 ? -13.191 8.188 14.440 1.00 91.88 532 ALA A O 1
ATOM 4112 N N . VAL A 1 533 ? -10.968 8.427 14.214 1.00 93.38 533 VAL A N 1
ATOM 4113 C CA . VAL A 1 533 ? -10.662 8.369 15.655 1.00 93.38 533 VAL A CA 1
ATOM 4114 C C . VAL A 1 533 ? -11.253 9.567 16.396 1.00 93.38 533 VAL A C 1
ATOM 4116 O O . VAL A 1 533 ? -11.880 9.372 17.436 1.00 93.38 533 VAL A O 1
ATOM 4119 N N . LEU A 1 534 ? -11.126 10.786 15.859 1.00 90.81 534 LEU A N 1
ATOM 4120 C CA . LEU A 1 534 ? -11.740 11.985 16.448 1.00 90.81 534 LEU A CA 1
ATOM 4121 C C . LEU A 1 534 ? -13.266 11.845 16.550 1.00 90.81 534 LEU A C 1
ATOM 4123 O O . LEU A 1 534 ? -13.855 12.127 17.596 1.00 90.81 534 LEU A O 1
ATOM 4127 N N . CYS A 1 535 ? -13.909 11.333 15.497 1.00 86.25 535 CYS A N 1
ATOM 4128 C CA . CYS A 1 535 ? -15.341 11.036 15.509 1.00 86.25 535 CYS A CA 1
ATOM 4129 C C . CYS A 1 535 ? -15.713 9.931 16.502 1.00 86.25 535 CYS A C 1
ATOM 4131 O O . CYS A 1 535 ? -16.752 10.037 17.153 1.00 86.25 535 CYS A O 1
ATOM 4133 N N . ALA A 1 536 ? -14.886 8.890 16.635 1.00 87.19 536 ALA A N 1
ATOM 4134 C CA . ALA A 1 536 ? -15.109 7.791 17.572 1.00 87.19 536 ALA A CA 1
ATOM 4135 C C . ALA A 1 536 ? -15.028 8.262 19.031 1.00 87.19 536 ALA A C 1
ATOM 4137 O O . ALA A 1 536 ? -15.903 7.933 19.828 1.00 87.19 536 ALA A O 1
ATOM 4138 N N . TYR A 1 537 ? -14.053 9.113 19.366 1.00 81.75 537 TYR A N 1
ATOM 4139 C CA . TYR A 1 537 ? -13.978 9.779 20.673 1.00 81.75 537 TYR A CA 1
ATOM 4140 C C . TYR A 1 537 ? -15.223 10.597 21.003 1.00 81.75 537 TYR A C 1
ATOM 4142 O O . TYR A 1 537 ? -15.619 10.726 22.159 1.00 81.75 537 TYR A O 1
ATOM 4150 N N . ALA A 1 538 ? -15.831 11.161 19.971 1.00 75.94 538 ALA A N 1
ATOM 4151 C CA . ALA A 1 538 ? -16.996 12.010 20.076 1.00 75.94 538 ALA A CA 1
ATOM 4152 C C . ALA A 1 538 ? -18.321 11.236 19.898 1.00 75.94 538 ALA A C 1
ATOM 4154 O O . ALA A 1 538 ? -19.406 11.840 19.883 1.00 75.94 538 ALA A O 1
ATOM 4155 N N . ALA A 1 539 ? -18.246 9.906 19.740 1.00 71.25 539 ALA A N 1
ATOM 4156 C CA . ALA A 1 539 ? -19.401 9.056 19.528 1.00 71.25 539 ALA A CA 1
ATOM 4157 C C . ALA A 1 539 ? -20.327 9.082 20.759 1.00 71.25 539 ALA A C 1
ATOM 4159 O O . ALA A 1 539 ? -19.878 9.126 21.906 1.00 71.25 539 ALA A O 1
ATOM 4160 N N . PRO A 1 540 ? -21.646 9.100 20.534 1.00 56.81 540 PRO A N 1
ATOM 4161 C CA . PRO A 1 540 ? -22.619 9.260 21.599 1.00 56.81 540 PRO A CA 1
ATOM 4162 C C . PRO A 1 540 ? -22.619 8.097 22.611 1.00 56.81 540 PRO A C 1
ATOM 4164 O O . PRO A 1 540 ? -22.800 6.946 22.225 1.00 56.81 540 PRO A O 1
ATOM 4167 N N . GLY A 1 541 ? -22.542 8.413 23.912 1.00 64.06 541 GLY A N 1
ATOM 4168 C CA . GLY A 1 541 ? -23.027 7.532 24.991 1.00 64.06 541 GLY A CA 1
ATOM 4169 C C . GLY A 1 541 ? -24.565 7.380 24.959 1.00 64.06 541 GLY A C 1
ATOM 4170 O O . GLY A 1 541 ? -25.183 7.638 23.929 1.00 64.06 541 GLY A O 1
ATOM 4171 N N . PRO A 1 542 ? -25.263 7.001 26.044 1.00 57.72 542 PRO A N 1
ATOM 4172 C CA . PRO A 1 542 ? -26.728 7.045 26.058 1.00 57.72 542 PRO A CA 1
ATOM 4173 C C . PRO A 1 542 ? -27.211 8.498 25.909 1.00 57.72 542 PRO A C 1
ATOM 4175 O O . PRO A 1 542 ? -26.989 9.340 26.780 1.00 57.72 542 PRO A O 1
ATOM 4178 N N . VAL A 1 543 ? -27.845 8.819 24.777 1.00 64.56 543 VAL A N 1
ATOM 4179 C CA . VAL A 1 543 ? -28.268 10.190 24.447 1.00 64.56 543 VAL A CA 1
ATOM 4180 C C . VAL A 1 543 ? -29.743 10.321 24.119 1.00 64.56 543 VAL A C 1
ATOM 4182 O O . VAL A 1 543 ? -30.412 9.364 23.704 1.00 64.56 543 VAL A O 1
ATOM 4185 N N . SER A 1 544 ? -30.216 11.562 24.242 1.00 75.56 544 SER A N 1
ATOM 4186 C CA . SER A 1 544 ? -31.529 12.012 23.791 1.00 75.56 544 SER A CA 1
ATOM 4187 C C . SER A 1 544 ? -31.785 11.634 22.322 1.00 75.56 544 SER A C 1
ATOM 4189 O O . SER A 1 544 ? -30.872 11.405 21.520 1.00 75.56 544 SER A O 1
ATOM 4191 N N . SER A 1 545 ? -33.059 11.522 21.953 1.00 76.75 545 SER A N 1
ATOM 4192 C CA . SER A 1 545 ? -33.489 11.209 20.584 1.00 76.75 545 SER A CA 1
ATOM 4193 C C . SER A 1 545 ? -33.003 12.242 19.556 1.00 76.75 545 SER A C 1
ATOM 4195 O O . SER A 1 545 ? -32.671 11.862 18.432 1.00 76.75 545 SER A O 1
ATOM 4197 N N . ASN A 1 546 ? -32.903 13.517 19.944 1.00 78.69 546 ASN A N 1
ATOM 4198 C CA . ASN A 1 546 ? -32.463 14.611 19.074 1.00 78.69 546 ASN A CA 1
ATOM 4199 C C . ASN A 1 546 ? -30.974 14.506 18.721 1.00 78.69 546 ASN A C 1
ATOM 4201 O O . ASN A 1 546 ? -30.616 14.592 17.547 1.00 78.69 546 ASN A O 1
ATOM 4205 N N . GLU A 1 547 ? -30.110 14.208 19.695 1.00 74.50 547 GLU A N 1
ATOM 4206 C CA . GLU A 1 547 ? -28.675 14.015 19.438 1.00 74.50 547 GLU A CA 1
ATOM 4207 C C . GLU A 1 547 ? -28.407 12.794 18.549 1.00 74.50 547 GLU A C 1
ATOM 4209 O O . GLU A 1 547 ? -27.507 12.818 17.711 1.00 74.50 547 GLU A O 1
ATOM 4214 N N . ARG A 1 548 ? -29.235 11.745 18.660 1.00 75.06 548 ARG A N 1
ATOM 4215 C CA . ARG A 1 548 ? -29.173 10.583 17.759 1.00 75.06 548 ARG A CA 1
ATOM 4216 C C . ARG A 1 548 ? -29.558 10.918 16.318 1.00 75.06 548 ARG A C 1
ATOM 4218 O O . ARG A 1 548 ? -29.007 10.312 15.404 1.00 75.06 548 ARG A O 1
ATOM 4225 N N . ARG A 1 549 ? -30.498 11.846 16.100 1.00 79.44 549 ARG A N 1
ATOM 4226 C CA . ARG A 1 549 ? -30.855 12.313 14.748 1.00 79.44 549 ARG A CA 1
ATOM 4227 C C . ARG A 1 549 ? -29.730 13.145 14.143 1.00 79.44 549 ARG A C 1
ATOM 4229 O O . ARG A 1 549 ? -29.346 12.872 13.012 1.00 79.44 549 ARG A O 1
ATOM 4236 N N . LEU A 1 550 ? -29.171 14.081 14.913 1.00 79.44 550 LEU A N 1
ATOM 4237 C CA . LEU A 1 550 ? -28.054 14.913 14.464 1.00 79.44 550 LEU A CA 1
ATOM 4238 C C . LEU A 1 550 ? -26.840 14.047 14.098 1.00 79.44 550 LEU A C 1
ATOM 4240 O O . LEU A 1 550 ? -26.382 14.103 12.964 1.00 79.44 550 LEU A O 1
ATOM 4244 N N . ALA A 1 551 ? -26.414 13.152 14.996 1.00 76.94 551 ALA A N 1
ATOM 4245 C CA . ALA A 1 551 ? -25.272 12.262 14.767 1.00 76.94 551 ALA A CA 1
ATOM 4246 C C . ALA A 1 551 ? -25.443 11.313 13.562 1.00 76.94 551 ALA A C 1
ATOM 4248 O O . ALA A 1 551 ? -24.446 10.856 13.006 1.00 76.94 551 ALA A O 1
ATOM 4249 N N . ALA A 1 552 ? -26.684 11.008 13.162 1.00 78.00 552 ALA A N 1
ATOM 4250 C CA . ALA A 1 552 ? -26.985 10.195 11.982 1.00 78.00 552 ALA A CA 1
ATOM 4251 C C . ALA A 1 552 ? -27.012 11.004 10.670 1.00 78.00 552 ALA A C 1
ATOM 4253 O O . ALA A 1 552 ? -26.888 10.414 9.596 1.00 78.00 552 ALA A O 1
ATOM 4254 N N . ALA A 1 553 ? -27.197 12.327 10.741 1.00 81.81 553 ALA A N 1
ATOM 4255 C CA . ALA A 1 553 ? -27.177 13.229 9.589 1.00 81.81 553 ALA A CA 1
ATOM 4256 C C . ALA A 1 553 ? -25.770 13.782 9.306 1.00 81.81 553 ALA A C 1
ATOM 4258 O O . ALA A 1 553 ? -25.414 13.971 8.143 1.00 81.81 553 ALA A O 1
ATOM 4259 N N . THR A 1 554 ? -24.945 13.975 10.342 1.00 82.94 554 THR A N 1
ATOM 4260 C CA . THR A 1 554 ? -23.578 14.511 10.223 1.00 82.94 554 THR A CA 1
ATOM 4261 C C . THR A 1 554 ? -22.699 13.806 9.178 1.00 82.94 554 THR A C 1
ATOM 4263 O O . THR A 1 554 ? -22.041 14.522 8.428 1.00 82.94 554 THR A O 1
ATOM 4266 N N . PRO A 1 555 ? -22.687 12.460 9.037 1.00 81.88 555 PRO A N 1
ATOM 4267 C CA . PRO A 1 555 ? -21.866 11.808 8.014 1.00 81.88 555 PRO A CA 1
ATOM 4268 C C . PRO A 1 555 ? -22.259 12.214 6.589 1.00 81.88 555 PRO A C 1
ATOM 4270 O O . PRO A 1 555 ? -21.393 12.378 5.738 1.00 81.88 555 PRO A O 1
ATOM 4273 N N . VAL A 1 556 ? -23.560 12.396 6.332 1.00 82.44 556 VAL A N 1
ATOM 4274 C CA . VAL A 1 556 ? -24.067 12.826 5.020 1.00 82.44 556 VAL A CA 1
ATOM 4275 C C . VAL A 1 556 ? -23.640 14.263 4.747 1.00 82.44 556 VAL A C 1
ATOM 4277 O O . VAL A 1 556 ? -23.113 14.544 3.680 1.00 82.44 556 VAL A O 1
ATOM 4280 N N . VAL A 1 557 ? -23.803 15.154 5.730 1.00 83.44 557 VAL A N 1
ATOM 4281 C CA . VAL A 1 557 ? -23.368 16.555 5.618 1.00 83.44 557 VAL A CA 1
ATOM 4282 C C . VAL A 1 557 ? -21.859 16.643 5.384 1.00 83.44 557 VAL A C 1
ATOM 4284 O O . VAL A 1 557 ? -21.427 17.404 4.531 1.00 83.44 557 VAL A O 1
ATOM 4287 N N . MET A 1 558 ? -21.056 15.831 6.076 1.00 84.44 558 MET A N 1
ATOM 4288 C CA . MET A 1 558 ? -19.606 15.786 5.873 1.00 84.44 558 MET A CA 1
ATOM 4289 C C . MET A 1 558 ? -19.243 15.386 4.439 1.00 84.44 558 MET A C 1
ATOM 4291 O O . MET A 1 558 ? -18.404 16.046 3.833 1.00 84.44 558 MET A O 1
ATOM 4295 N N . VAL A 1 559 ? -19.876 14.337 3.896 1.00 82.25 559 VAL A N 1
ATOM 4296 C CA . VAL A 1 559 ? -19.650 13.916 2.503 1.00 82.25 559 VAL A CA 1
ATOM 4297 C C . VAL A 1 559 ? -20.059 15.024 1.535 1.00 82.25 559 VAL A C 1
ATOM 4299 O O . VAL A 1 559 ? -19.284 15.346 0.649 1.00 82.25 559 VAL A O 1
ATOM 4302 N N . LEU A 1 560 ? -21.222 15.649 1.736 1.00 83.81 560 LEU A N 1
ATOM 4303 C CA . LEU A 1 560 ? -21.721 16.717 0.861 1.00 83.81 560 LEU A CA 1
ATOM 4304 C C . LEU A 1 560 ? -20.891 18.005 0.913 1.00 83.81 560 LEU A C 1
ATOM 4306 O O . LEU A 1 560 ? -20.842 18.711 -0.078 1.00 83.81 560 LEU A O 1
ATOM 4310 N N . LEU A 1 561 ? -20.283 18.336 2.055 1.00 83.06 561 LEU A N 1
ATOM 4311 C CA . LEU A 1 561 ? -19.430 19.524 2.189 1.00 83.06 561 LEU A CA 1
ATOM 4312 C C . LEU A 1 561 ? -17.996 19.296 1.696 1.00 83.06 561 LEU A C 1
ATOM 4314 O O . LEU A 1 561 ? -17.246 20.260 1.573 1.00 83.06 561 LEU A O 1
ATOM 4318 N N . SER A 1 562 ? -17.600 18.036 1.498 1.00 78.12 562 SER A N 1
ATOM 4319 C CA . SER A 1 562 ? -16.253 17.669 1.036 1.00 78.12 562 SER A CA 1
ATOM 4320 C C . SER A 1 562 ? -16.223 17.214 -0.427 1.00 78.12 562 SER A C 1
ATOM 4322 O O . SER A 1 562 ? -15.137 17.102 -0.989 1.00 78.12 562 SER A O 1
ATOM 4324 N N . ALA A 1 563 ? -17.387 16.897 -1.001 1.00 67.69 563 ALA A N 1
ATOM 4325 C CA . ALA A 1 563 ? -17.591 16.670 -2.430 1.00 67.69 563 ALA A CA 1
ATOM 4326 C C . ALA A 1 563 ? -17.818 18.009 -3.133 1.00 67.69 563 ALA A C 1
ATOM 4328 O O . ALA A 1 563 ? -17.321 18.146 -4.272 1.00 67.69 563 ALA A O 1
#

Foldseek 3Di:
DPPPPPDPDPDPPPDDLVVVLVVVLVVLVVLLVVLVVLVCVPPNVVDDDPSLVVLLVSLVVVLVLLLQLLLLQQLVVLCVPVNPNLVVDDLLVSSLLSNLLSLLVQLVVLLVQQAVLNLALVSLCVSSSVSSVVSSVVCCCNPVVCVVPVPPPVCVPVDDDVLNVVLVVLLVVLLVLLCVQQVSDPPFQPCCVVQPLVLLVVCHVRSHLAADPSHQCNQQPSSVSVLNSQCSSHHSSRLSSLLSSLLVSLLSLLLVQLVLLVNDPSLSSLLSSLSSNCLNDFCAPPVSVVVRGANGSNHLLRSLLSLLSLLLSLLLVLLDDDDDLPSSLSSLLSSLLSSCSNGVVCLLLLLQLLVLSLVVCVVVVVPSSSVSSVSSNVSSVVSSCVQQVVCCVRQQFSHLLCLVVGVVSGPVVSVVVSVCSVVSVVSVVVLVCLVVVFDDLPDPVLVVLLCLLLPCVQCVLLLVVLVVLLVVQVVVDPDQDPCCSSLVSSLSSLVSSSVSSSVCCRPPCRSVSNVSSNSSSSNHSSSSSNSSSSVSSSDDDDDDPVVVVVNSCVSVVSSVVSD

pLDDT: mean 89.2, std 12.33, range [36.81, 98.75]